Protein AF-0000000070713160 (afdb_homodimer)

Secondary structure (DSSP, 8-state):
----------------SS-HHHHHHHHHHHHHHHHHHHTT--EETTEEPPPBSSPBPPEE-HHHHHHHHHHHTT--SS--TT-SSEEEEEEEEES--TT-HHHHHHHHHHHHHHHHHHHHHHHTTS----SSGGGT-TT--EEEEEEEEEEES-SS--PEEEEEEEEESS-S---TT-SS-BSSTTTTPPTT--EETTTTEE-/----------------SS-HHHHHHHHHHHHHHHHHHHTT--EETTEEPPPBSSPBPPEE-HHHHHHHHHHHTT--SS--TT-SSEEEEEEEEES--TT-HHHHHHHHHHHHHHHHHHHHHHHTTT----SSGGGT-TT--EEEEEEEEEEES-SS--PEEEEEEEEESS-S---TT-SS-BSSTTTTPPTT--EETTTTEE-

Organism: Caenorhabditis briggsae (NCBI:txid6238)

pLDDT: mean 84.76, std 17.61, range [30.34, 98.75]

Sequence (406 aa):
MKFIFCILFVLGCASAQFSATAQEAILQIHNDLRSSIAKGDYSVNGTGLEASSNMRKMKWDSCLERSARNLAKSCPDKTYKGAKYGENVFVSHTLYPENTFNRIGVMGAAIWGVELGQELTAASLNNTITKKTQMAWAEINLMGCSVKNCGKVSPEKNTTKIVLVCKYELPDNLSSSGMYKPGKACTSCDEGFKCETDSGLCVMKFIFCILFVLGCASAQFSATAQEAILQIHNDLRSSIAKGDYSVNGTGLEASSNMRKMKWDSCLERSARNLAKSCPDKTYKGAKYGENVFVSHTLYPENTFNRIGVMGAAIWGVELGQELTAASLNNTITKKTQMAWAEINLMGCSVKNCGKVSPEKNTTKIVLVCKYELPDNLSSSGMYKPGKACTSCDEGFKCETDSGLCV

Foldseek 3Di:
DDPPPPPPPPPVVVPDLEDPVLVVLLLVLLLLLQLCQQAFNDDAPRHTHFHFQAAARADEDVVQQVVQVVVVVVVDPADDADDQWAKDKDKDKALDPPPCSSVSSNVRSNVLSVVQSVLVVVVVPPDDSQGSLLSHQRPWHYKHKDKDFPQDPDPVGSITMMMMMMTTNHYSPPPPPHRHHGDHQNNDYDPPWDADPVSSHTD/DPPPPPPPPPPVVVPDPEDPVLVVLLLVLLLLLQLCQQAFNDDAPRHTHFHFQAAARADEDVVQQVVQVVVVVVVDPADDADDQWAKDKDKDKALDPPPCFSVVSNVRSNVLSVVQSVLVVVPVVPDDSQGSLLSHQRPWHYKHKDKDFPQDPDPVGSITMMMMMMTTNHYSCPPPPHRHHGDHQNNDYDPPWDADPVSSHTD

InterPro domains:
  IPR001283 Cysteine-rich secretory protein-related [PTHR10334] (24-186)
  IPR014044 CAP domain [PF00188] (28-168)
  IPR014044 CAP domain 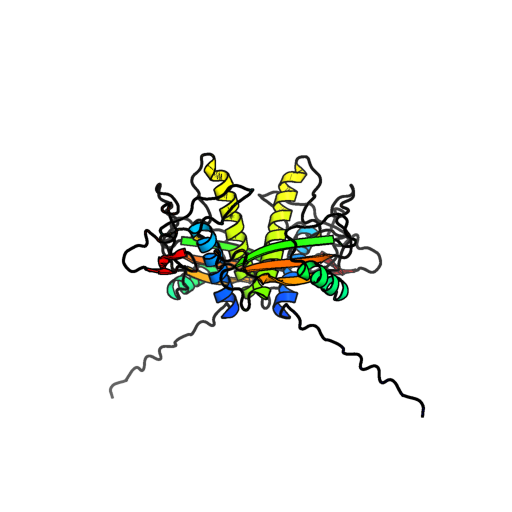[SM00198] (21-176)
  IPR035940 CAP superfamily [G3DSA:3.40.33.10] (11-203)
  IPR035940 CAP superfamily [SSF55797] (1-183)

Solvent-accessible surface area (backbone atoms only — not comparable to full-atom values): 21780 Å² total; per-residue (Å²): 135,83,80,76,79,77,76,74,77,75,73,71,71,74,73,70,74,47,51,72,67,38,51,49,47,36,50,46,56,40,39,33,53,36,24,30,33,8,63,40,69,33,62,47,98,84,44,67,47,76,21,17,8,33,25,36,48,63,39,84,32,71,67,34,18,50,54,11,38,59,52,25,73,68,52,59,92,61,69,72,86,86,41,81,39,13,68,49,59,39,77,46,64,29,76,56,73,72,89,33,52,41,57,49,48,39,31,41,50,45,48,43,51,54,50,27,42,54,37,50,62,55,21,81,68,81,47,82,72,84,53,54,50,81,56,56,33,15,88,41,38,40,27,16,55,25,65,30,82,65,45,58,76,37,95,87,43,64,33,28,34,35,28,38,21,34,20,29,70,51,37,85,60,76,50,92,76,58,55,54,49,75,41,62,43,19,73,55,39,54,92,91,37,43,62,37,78,71,50,18,22,16,75,136,83,80,76,78,75,76,73,76,73,73,72,71,74,74,70,77,47,51,72,67,38,50,50,47,37,46,46,55,38,39,32,52,37,23,29,33,9,64,40,70,33,61,48,98,84,44,66,46,75,21,17,7,34,26,36,49,65,40,85,31,71,68,34,19,51,52,12,38,61,52,25,73,68,54,60,92,59,69,72,85,85,42,81,40,14,70,49,58,38,80,46,67,28,76,56,73,71,90,34,55,41,57,49,47,40,32,40,51,46,48,43,51,53,50,26,42,54,37,52,64,58,21,79,72,80,45,82,70,84,54,54,53,82,58,55,32,14,89,42,38,42,27,16,55,25,65,30,82,65,44,62,75,38,96,86,43,63,33,27,33,35,28,38,21,34,20,30,68,51,36,85,60,76,48,92,76,57,54,54,49,74,42,62,43,20,73,54,40,54,92,90,38,43,62,37,76,71,51,18,23,15,77

Radius of gyration: 23.19 Å; Cα contacts (8 Å, |Δi|>4): 823; chains: 2; bounding box: 93×59×71 Å

Structure (mmCIF, N/CA/C/O backbone):
data_AF-0000000070713160-model_v1
#
loop_
_entity.id
_entity.type
_entity.pdbx_description
1 polymer 'Protein CBG03515'
#
loop_
_atom_site.group_PDB
_atom_site.id
_atom_site.type_symbol
_atom_site.label_atom_id
_atom_site.label_alt_id
_atom_site.label_comp_id
_atom_site.label_asym_id
_atom_site.label_entity_id
_atom_site.label_seq_id
_atom_site.pdbx_PDB_ins_code
_atom_site.Cartn_x
_atom_site.Cartn_y
_atom_site.Cartn_z
_atom_site.occupancy
_atom_site.B_iso_or_equiv
_atom_site.auth_seq_id
_atom_site.auth_comp_id
_atom_site.auth_asym_id
_atom_site.auth_atom_id
_atom_site.pdbx_PDB_model_num
ATOM 1 N N . MET A 1 1 ? 51.062 -26.859 24.938 1 31.89 1 MET A N 1
ATOM 2 C CA . MET A 1 1 ? 49.938 -26.062 25.359 1 31.89 1 MET A CA 1
ATOM 3 C C . MET A 1 1 ? 49.094 -25.594 24.172 1 31.89 1 MET A C 1
ATOM 5 O O . MET A 1 1 ? 49.5 -24.672 23.469 1 31.89 1 MET A O 1
ATOM 9 N N . LYS A 1 2 ? 48.5 -26.562 23.328 1 40.53 2 LYS A N 1
ATOM 10 C CA . LYS A 1 2 ? 47.688 -26.312 22.156 1 40.53 2 LYS A CA 1
ATOM 11 C C . LYS A 1 2 ? 46.469 -25.453 22.516 1 40.53 2 LYS A C 1
ATOM 13 O O . LYS A 1 2 ? 45.719 -25.781 23.438 1 40.53 2 LYS A O 1
ATOM 18 N N . PHE A 1 3 ? 46.438 -24.125 22.125 1 40.75 3 PHE A N 1
ATOM 19 C CA . PHE A 1 3 ? 45.375 -23.141 22.156 1 40.75 3 PHE A CA 1
ATOM 20 C C . PHE A 1 3 ? 44.188 -23.609 21.344 1 40.75 3 PHE A C 1
ATOM 22 O O . PHE A 1 3 ? 44.312 -23.906 20.156 1 40.75 3 PHE A O 1
ATOM 29 N N . ILE A 1 4 ? 43.25 -24.281 21.984 1 45.5 4 ILE A N 1
ATOM 30 C CA . ILE A 1 4 ? 41.969 -24.578 21.344 1 45.5 4 ILE A CA 1
ATOM 31 C C . ILE A 1 4 ? 41.219 -23.281 21.062 1 45.5 4 ILE A C 1
ATOM 33 O O . ILE A 1 4 ? 40.875 -22.531 21.969 1 45.5 4 ILE A O 1
ATOM 37 N N . PHE A 1 5 ? 41.438 -22.703 19.891 1 39.81 5 PHE A N 1
ATOM 38 C CA . PHE A 1 5 ? 40.656 -21.562 19.422 1 39.81 5 PHE A CA 1
ATOM 39 C C . PHE A 1 5 ? 39.188 -21.953 19.328 1 39.81 5 PHE A C 1
ATOM 41 O O . PHE A 1 5 ? 38.812 -22.828 18.547 1 39.81 5 PHE A O 1
ATOM 48 N N . CYS A 1 6 ? 38.344 -21.781 20.375 1 36.62 6 CYS A N 1
ATOM 49 C CA . CYS A 1 6 ? 36.906 -21.859 20.312 1 36.62 6 CYS A CA 1
ATOM 50 C C . CYS A 1 6 ? 36.344 -20.781 19.391 1 36.62 6 CYS A C 1
ATOM 52 O O . CYS A 1 6 ? 36.469 -19.594 19.688 1 36.62 6 CYS A O 1
ATOM 54 N N . ILE A 1 7 ? 36.25 -21.031 18.172 1 37.28 7 ILE A N 1
ATOM 55 C CA . ILE A 1 7 ? 35.531 -20.125 17.266 1 37.28 7 ILE A CA 1
ATOM 56 C C . ILE A 1 7 ? 34.094 -19.969 17.734 1 37.28 7 ILE A C 1
ATOM 58 O O . ILE A 1 7 ? 33.344 -20.938 17.734 1 37.28 7 ILE A O 1
ATOM 62 N N . LEU A 1 8 ? 33.844 -19.078 18.641 1 37.66 8 LEU A N 1
ATOM 63 C CA . LEU A 1 8 ? 32.469 -18.672 18.938 1 37.66 8 LEU A CA 1
ATOM 64 C C . LEU A 1 8 ? 31.797 -18.141 17.672 1 37.66 8 LEU A C 1
ATOM 66 O O . LEU A 1 8 ? 32.219 -17.125 17.109 1 37.66 8 LEU A O 1
ATOM 70 N N . PHE A 1 9 ? 31.188 -19.016 16.875 1 37.53 9 PHE A N 1
ATOM 71 C CA . PHE A 1 9 ? 30.25 -18.562 15.852 1 37.53 9 PHE A CA 1
ATOM 72 C C . PHE A 1 9 ? 29.219 -17.609 16.438 1 37.53 9 PHE A C 1
ATOM 74 O O . PHE A 1 9 ? 28.375 -18.016 17.25 1 37.53 9 PHE A O 1
ATOM 81 N N . VAL A 1 10 ? 29.625 -16.375 16.609 1 35.81 10 VAL A N 1
ATOM 82 C CA . VAL A 1 10 ? 28.609 -15.352 16.875 1 35.81 10 VAL A CA 1
ATOM 83 C C . VAL A 1 10 ? 27.531 -15.414 15.812 1 35.81 10 VAL A C 1
ATOM 85 O O . VAL A 1 10 ? 27.781 -15.094 14.648 1 35.81 10 VAL A O 1
ATOM 88 N N . LEU A 1 11 ? 26.672 -16.406 15.82 1 38.47 11 LEU A N 1
ATOM 89 C CA . LEU A 1 11 ? 25.422 -16.297 15.094 1 38.47 11 LEU A CA 1
ATOM 90 C C . LEU A 1 11 ? 24.75 -14.938 15.344 1 38.47 11 LEU A C 1
ATOM 92 O O . LEU A 1 11 ? 24.125 -14.734 16.391 1 38.47 11 LEU A O 1
ATOM 96 N N . GLY A 1 12 ? 25.438 -13.914 15.062 1 38.12 12 GLY A N 1
ATOM 97 C CA . GLY A 1 12 ? 24.688 -12.68 15.102 1 38.12 12 GLY A CA 1
ATOM 98 C C . GLY A 1 12 ? 23.328 -12.789 14.414 1 38.12 12 GLY A C 1
ATOM 99 O O . GLY A 1 12 ? 23.25 -12.891 13.188 1 38.12 12 GLY A O 1
ATOM 100 N N . CYS A 1 13 ? 22.375 -13.484 14.875 1 40.97 13 CYS A N 1
ATOM 101 C CA . CYS A 1 13 ? 20.969 -13.438 14.477 1 40.97 13 CYS A CA 1
ATOM 102 C C . CYS A 1 13 ? 20.531 -12 14.211 1 40.97 13 CYS A C 1
ATOM 104 O O . CYS A 1 13 ? 20.328 -11.227 15.141 1 40.97 13 CYS A O 1
ATOM 106 N N . ALA A 1 14 ? 21.047 -11.273 13.219 1 47.38 14 ALA A N 1
ATOM 107 C CA . ALA A 1 14 ? 20.516 -9.953 12.898 1 47.38 14 ALA A CA 1
ATOM 108 C C . ALA A 1 14 ? 18.984 -9.93 13.023 1 47.38 14 ALA A C 1
ATOM 110 O O . ALA A 1 14 ? 18.297 -10.828 12.531 1 47.38 14 ALA A O 1
ATOM 111 N N . SER A 1 15 ? 18.438 -9.422 14.109 1 53.81 15 SER A N 1
ATOM 112 C CA . SER A 1 15 ? 17.016 -9.242 14.445 1 53.81 15 SER A CA 1
ATOM 113 C C . SER A 1 15 ? 16.203 -8.891 13.211 1 53.81 15 SER A C 1
ATOM 115 O O . SER A 1 15 ? 16.641 -8.109 12.367 1 53.81 15 SER A O 1
ATOM 117 N N . ALA A 1 16 ? 15.25 -9.688 12.883 1 65.19 16 ALA A N 1
ATOM 118 C CA . ALA A 1 16 ? 14.312 -9.492 11.781 1 65.19 16 ALA A CA 1
ATOM 119 C C . ALA A 1 16 ? 13.727 -8.086 11.805 1 65.19 16 ALA A C 1
ATOM 121 O O . ALA A 1 16 ? 13.289 -7.609 12.859 1 65.19 16 ALA A O 1
ATOM 122 N N . GLN A 1 17 ? 13.992 -7.355 10.727 1 83.88 17 GLN A N 1
ATOM 123 C CA . GLN A 1 17 ? 13.469 -5.992 10.656 1 83.88 17 GLN A CA 1
ATOM 124 C C . GLN A 1 17 ? 11.945 -5.992 10.539 1 83.88 17 GLN A C 1
ATOM 126 O O . GLN A 1 17 ? 11.273 -5.145 11.133 1 83.88 17 GLN A O 1
ATOM 131 N N . PHE A 1 18 ? 11.414 -7.078 9.906 1 91.81 18 PHE A N 1
ATOM 132 C CA . PHE A 1 18 ? 9.969 -7.246 9.82 1 91.81 18 PHE A CA 1
ATOM 133 C C . PHE A 1 18 ? 9.477 -8.258 10.844 1 91.81 18 PHE A C 1
ATOM 135 O O . PHE A 1 18 ? 10.172 -9.234 11.148 1 91.81 18 PHE A O 1
ATOM 142 N N . SER A 1 19 ? 8.312 -7.973 11.406 1 91.25 19 SER A N 1
ATOM 143 C CA . SER A 1 19 ? 7.629 -9.07 12.078 1 91.25 19 SER A CA 1
ATOM 144 C C . SER A 1 19 ? 7.32 -10.203 11.109 1 91.25 19 SER A C 1
ATOM 146 O O . SER A 1 19 ? 7.309 -10.008 9.891 1 91.25 19 SER A O 1
ATOM 148 N N . ALA A 1 20 ? 7.09 -11.359 11.68 1 92.75 20 ALA A N 1
ATOM 149 C CA . ALA A 1 20 ? 6.703 -12.5 10.852 1 92.75 20 ALA A CA 1
ATOM 150 C C . ALA A 1 20 ? 5.441 -12.195 10.055 1 92.75 20 ALA A C 1
ATOM 152 O O . ALA A 1 20 ? 5.344 -12.547 8.875 1 92.75 20 ALA A O 1
ATOM 153 N N . THR A 1 21 ? 4.52 -11.477 10.688 1 91.69 21 THR A N 1
ATOM 154 C CA . THR A 1 21 ? 3.258 -11.125 10.047 1 91.69 21 THR A CA 1
ATOM 155 C C . THR A 1 21 ? 3.492 -10.18 8.875 1 91.69 21 THR A C 1
ATOM 157 O O . THR A 1 21 ? 2.883 -10.328 7.812 1 91.69 21 THR A O 1
ATOM 160 N N . ALA A 1 22 ? 4.391 -9.273 9.07 1 92.75 22 ALA A N 1
ATOM 161 C CA . ALA A 1 22 ? 4.672 -8.32 8 1 92.75 22 ALA A CA 1
ATOM 162 C C . ALA A 1 22 ? 5.402 -8.992 6.844 1 92.75 22 ALA A C 1
ATOM 164 O O . ALA A 1 22 ? 5.125 -8.703 5.676 1 92.75 22 ALA A O 1
ATOM 165 N N . GLN A 1 23 ? 6.324 -9.836 7.184 1 95.69 23 GLN A N 1
ATOM 166 C CA . GLN A 1 23 ? 7.02 -10.602 6.152 1 95.69 23 GLN A CA 1
ATOM 167 C C . GLN A 1 23 ? 6.039 -11.406 5.305 1 95.69 23 GLN A C 1
ATOM 169 O O . GLN A 1 23 ? 6.117 -11.398 4.074 1 95.69 23 GLN A O 1
ATOM 174 N N . GLU A 1 24 ? 5.156 -12.039 5.918 1 96.12 24 GLU A N 1
ATOM 175 C CA . GLU A 1 24 ? 4.141 -12.828 5.23 1 96.12 24 GLU A CA 1
ATOM 176 C C . GLU A 1 24 ? 3.232 -11.945 4.383 1 96.12 24 GLU A C 1
ATOM 178 O O . GLU A 1 24 ? 2.857 -12.312 3.268 1 96.12 24 GLU A O 1
ATOM 183 N N . ALA A 1 25 ? 2.896 -10.828 4.93 1 96.19 25 ALA A N 1
ATOM 184 C CA . ALA A 1 25 ? 2.043 -9.898 4.203 1 96.19 25 ALA A CA 1
ATOM 185 C C . ALA A 1 25 ? 2.703 -9.453 2.9 1 96.19 25 ALA A C 1
ATOM 187 O O . ALA A 1 25 ? 2.055 -9.406 1.853 1 96.19 25 ALA A O 1
ATOM 188 N N . ILE A 1 26 ? 3.975 -9.148 2.973 1 97.44 26 ILE A N 1
ATOM 189 C CA . ILE A 1 26 ? 4.719 -8.719 1.792 1 97.44 26 ILE A CA 1
ATOM 190 C C . ILE A 1 26 ? 4.711 -9.836 0.749 1 97.44 26 ILE A C 1
ATOM 192 O O . ILE A 1 26 ? 4.441 -9.594 -0.429 1 97.44 26 ILE A O 1
ATOM 196 N N . LEU A 1 27 ? 4.945 -11.016 1.2 1 97.38 27 LEU A N 1
ATOM 197 C CA . LEU A 1 27 ? 4.945 -12.18 0.324 1 97.38 27 LEU A CA 1
ATOM 198 C C . LEU A 1 27 ? 3.564 -12.414 -0.28 1 97.38 27 LEU A C 1
ATOM 200 O O . LEU A 1 27 ? 3.443 -12.68 -1.477 1 97.38 27 LEU A O 1
ATOM 204 N N . GLN A 1 28 ? 2.535 -12.273 0.488 1 97 28 GLN A N 1
ATOM 205 C CA . GLN A 1 28 ? 1.173 -12.531 0.036 1 97 28 GLN A CA 1
ATOM 206 C C . GLN A 1 28 ? 0.729 -11.492 -0.992 1 97 28 GLN A C 1
ATOM 208 O O . GLN A 1 28 ? -0.022 -11.812 -1.917 1 97 28 GLN A O 1
ATOM 213 N N . ILE A 1 29 ? 1.166 -10.305 -0.845 1 97.25 29 ILE A N 1
ATOM 214 C CA . ILE A 1 29 ? 0.846 -9.281 -1.834 1 97.25 29 ILE A CA 1
ATOM 215 C C . ILE A 1 29 ? 1.42 -9.68 -3.191 1 97.25 29 ILE A C 1
ATOM 217 O O . ILE A 1 29 ? 0.74 -9.57 -4.215 1 97.25 29 ILE A O 1
ATOM 221 N N . HIS A 1 30 ? 2.629 -10.172 -3.236 1 97.12 30 HIS A N 1
ATOM 222 C CA . HIS A 1 30 ? 3.236 -10.656 -4.473 1 97.12 30 HIS A CA 1
ATOM 223 C C . HIS A 1 30 ? 2.461 -11.844 -5.039 1 97.12 30 HIS A C 1
ATOM 225 O O . HIS A 1 30 ? 2.123 -11.859 -6.227 1 97.12 30 HIS A O 1
ATOM 231 N N . ASN A 1 31 ? 2.15 -12.727 -4.203 1 97.69 31 ASN A N 1
ATOM 232 C CA . ASN A 1 31 ? 1.557 -13.969 -4.684 1 97.69 31 ASN A CA 1
ATOM 233 C C . ASN A 1 31 ? 0.089 -13.781 -5.059 1 97.69 31 ASN A C 1
ATOM 235 O O . ASN A 1 31 ? -0.415 -14.445 -5.965 1 97.69 31 ASN A O 1
ATOM 239 N N . ASP A 1 32 ? -0.592 -12.898 -4.383 1 96.88 32 ASP A N 1
ATOM 240 C CA . ASP A 1 32 ? -1.947 -12.562 -4.809 1 96.88 32 ASP A CA 1
ATOM 241 C C . ASP A 1 32 ? -1.95 -11.992 -6.227 1 96.88 32 ASP A C 1
ATOM 243 O O . ASP A 1 32 ? -2.795 -12.352 -7.047 1 96.88 32 ASP A O 1
ATOM 247 N N . LEU A 1 33 ? -1.039 -11.102 -6.48 1 95.88 33 LEU A N 1
ATOM 248 C CA . LEU A 1 33 ? -0.928 -10.516 -7.812 1 95.88 33 LEU A CA 1
ATOM 249 C C . LEU A 1 33 ? -0.583 -11.586 -8.844 1 95.88 33 LEU A C 1
ATOM 251 O O . LEU A 1 33 ? -1.218 -11.664 -9.898 1 95.88 33 LEU A O 1
ATOM 255 N N . ARG A 1 34 ? 0.377 -12.391 -8.562 1 95.94 34 ARG A N 1
ATOM 256 C CA . ARG A 1 34 ? 0.822 -13.453 -9.461 1 95.94 34 ARG A CA 1
ATOM 257 C C . ARG A 1 34 ? -0.305 -14.438 -9.734 1 95.94 34 ARG A C 1
ATOM 259 O O . ARG A 1 34 ? -0.503 -14.859 -10.883 1 95.94 34 ARG A O 1
ATOM 266 N N . SER A 1 35 ? -0.995 -14.773 -8.734 1 97.06 35 SER A N 1
ATOM 267 C CA . SER A 1 35 ? -2.123 -15.688 -8.906 1 97.06 35 SER A CA 1
ATOM 268 C C . SER A 1 35 ? -3.201 -15.07 -9.789 1 97.06 35 SER A C 1
ATOM 270 O O . SER A 1 35 ? -3.75 -15.742 -10.672 1 97.06 35 SER A O 1
ATOM 272 N N . SER A 1 36 ? -3.498 -13.844 -9.531 1 95 36 SER A N 1
ATOM 273 C CA . SER A 1 36 ? -4.512 -13.164 -10.328 1 95 36 SER A CA 1
ATOM 274 C C . SER A 1 36 ? -4.137 -13.156 -11.812 1 95 36 SER A C 1
ATOM 276 O O . SER A 1 36 ? -4.992 -13.359 -12.672 1 95 36 SER A O 1
ATOM 278 N N . ILE A 1 37 ? -2.887 -12.945 -12.07 1 93.62 37 ILE A N 1
ATOM 279 C CA . ILE A 1 37 ? -2.41 -12.953 -13.445 1 93.62 37 ILE A CA 1
ATOM 280 C C . ILE A 1 37 ? -2.443 -14.375 -14 1 93.62 37 ILE A C 1
ATOM 282 O O . ILE A 1 37 ? -2.906 -14.602 -15.117 1 93.62 37 ILE A O 1
ATOM 286 N N . ALA A 1 38 ? -1.973 -15.305 -13.242 1 95.62 38 ALA A N 1
ATOM 287 C CA . ALA A 1 38 ? -1.927 -16.703 -13.672 1 95.62 38 ALA A CA 1
ATOM 288 C C . ALA A 1 38 ? -3.314 -17.203 -14.062 1 95.62 38 ALA A C 1
ATOM 290 O O . ALA A 1 38 ? -3.469 -17.906 -15.062 1 95.62 38 ALA A O 1
ATOM 291 N N . LYS A 1 39 ? -4.266 -16.734 -13.398 1 95.31 39 LYS A N 1
ATOM 292 C CA . LYS A 1 39 ? -5.613 -17.266 -13.586 1 95.31 39 LYS A CA 1
ATOM 293 C C . LYS A 1 39 ? -6.406 -16.406 -14.57 1 95.31 39 LYS A C 1
ATOM 295 O O . LYS A 1 39 ? -7.578 -16.688 -14.844 1 95.31 39 LYS A O 1
ATOM 300 N N . GLY A 1 40 ? -5.863 -15.289 -15.008 1 92.12 40 GLY A N 1
ATOM 301 C CA . GLY A 1 40 ? -6.523 -14.43 -15.977 1 92.12 40 GLY A CA 1
ATOM 302 C C . GLY A 1 40 ? -7.551 -13.5 -15.352 1 92.12 40 GLY A C 1
ATOM 303 O O . GLY A 1 40 ? -8.477 -13.047 -16.031 1 92.12 40 GLY A O 1
ATOM 304 N N . ASP A 1 41 ? -7.418 -13.266 -14.109 1 91 41 ASP A N 1
ATOM 305 C CA . ASP A 1 41 ? -8.383 -12.445 -13.375 1 91 41 ASP A CA 1
ATOM 306 C C . ASP A 1 41 ? -7.867 -11.016 -13.203 1 91 41 ASP A C 1
ATOM 308 O O . ASP A 1 41 ? -8.539 -10.18 -12.594 1 91 41 ASP A O 1
ATOM 312 N N . TYR A 1 42 ? -6.723 -10.773 -13.664 1 90.5 42 TYR A N 1
ATOM 313 C CA . TYR A 1 42 ? -6.117 -9.461 -13.484 1 90.5 42 TYR A CA 1
ATOM 314 C C . TYR A 1 42 ? -6.496 -8.523 -14.625 1 90.5 42 TYR A C 1
ATOM 316 O O . TYR A 1 42 ? -6.41 -8.898 -15.797 1 90.5 42 TYR A O 1
ATOM 324 N N . SER A 1 43 ? -6.996 -7.363 -14.211 1 85.5 43 SER A N 1
ATOM 325 C CA . SER A 1 43 ? -7.312 -6.324 -15.18 1 85.5 43 SER A CA 1
ATOM 326 C C . SER A 1 43 ? -6.879 -4.949 -14.688 1 85.5 43 SER A C 1
ATOM 328 O O . SER A 1 43 ? -6.855 -4.699 -13.477 1 85.5 43 SER A O 1
ATOM 330 N N . VAL A 1 44 ? -6.422 -4.125 -15.562 1 75.44 44 VAL A N 1
ATOM 331 C CA . VAL A 1 44 ? -6.109 -2.729 -15.273 1 75.44 44 VAL A CA 1
ATOM 332 C C . VAL A 1 44 ? -6.891 -1.82 -16.219 1 75.44 44 VAL A C 1
ATOM 334 O O . VAL A 1 44 ? -6.828 -1.979 -17.438 1 75.44 44 VAL A O 1
ATOM 337 N N . ASN A 1 45 ? -7.629 -0.894 -15.641 1 70.75 45 ASN A N 1
ATOM 338 C CA . ASN A 1 45 ? -8.469 0.031 -16.391 1 70.75 45 ASN A CA 1
ATOM 339 C C . ASN A 1 45 ? -9.375 -0.708 -17.375 1 70.75 45 ASN A C 1
ATOM 341 O O . ASN A 1 45 ? -9.5 -0.302 -18.531 1 70.75 45 ASN A O 1
ATOM 345 N N . GLY A 1 46 ? -9.805 -1.915 -16.984 1 73.88 46 GLY A N 1
ATOM 346 C CA . GLY A 1 46 ? -10.758 -2.66 -17.781 1 73.88 46 GLY A CA 1
ATOM 347 C C . GLY A 1 46 ? -10.109 -3.596 -18.781 1 73.88 46 GLY A C 1
ATOM 348 O O . GLY A 1 46 ? -10.797 -4.316 -19.5 1 73.88 46 GLY A O 1
ATOM 349 N N . THR A 1 47 ? -8.836 -3.535 -18.891 1 78.06 47 THR A N 1
ATOM 350 C CA . THR A 1 47 ? -8.141 -4.414 -19.828 1 78.06 47 THR A CA 1
ATOM 351 C C . THR A 1 47 ? -7.52 -5.602 -19.094 1 78.06 47 THR A C 1
ATOM 353 O O . THR A 1 47 ? -6.66 -5.422 -18.234 1 78.06 47 THR A O 1
ATOM 356 N N . GLY A 1 48 ? -7.965 -6.672 -19.516 1 83.25 48 GLY A N 1
ATOM 357 C CA . GLY A 1 48 ? -7.457 -7.891 -18.906 1 83.25 48 GLY A CA 1
ATOM 358 C C . GLY A 1 48 ? -6.145 -8.359 -19.516 1 83.25 48 GLY A C 1
ATOM 359 O O . GLY A 1 48 ? -5.863 -8.086 -20.672 1 83.25 48 GLY A O 1
ATOM 360 N N . LEU A 1 49 ? -5.379 -9.086 -18.75 1 84.88 49 LEU A N 1
ATOM 361 C CA . LEU A 1 49 ? -4.164 -9.742 -19.219 1 84.88 49 LEU A CA 1
ATOM 362 C C . LEU A 1 49 ? -4.406 -11.227 -19.469 1 84.88 49 LEU A C 1
ATOM 364 O O . LEU A 1 49 ? -5.242 -11.844 -18.797 1 84.88 49 LEU A O 1
ATOM 368 N N . GLU A 1 50 ? -3.688 -11.68 -20.469 1 88.31 50 GLU A N 1
ATOM 369 C CA . GLU A 1 50 ? -3.764 -13.125 -20.703 1 88.31 50 GLU A CA 1
ATOM 370 C C . GLU A 1 50 ? -3.248 -13.906 -19.5 1 88.31 50 GLU A C 1
ATOM 372 O O . GLU A 1 50 ? -2.285 -13.492 -18.844 1 88.31 50 GLU A O 1
ATOM 377 N N . ALA A 1 51 ? -3.848 -15 -19.312 1 94.81 51 ALA A N 1
ATOM 378 C CA . ALA A 1 51 ? -3.426 -15.891 -18.219 1 94.81 51 ALA A CA 1
ATOM 379 C C . ALA A 1 51 ? -2.006 -16.406 -18.453 1 94.81 51 ALA A C 1
ATOM 381 O O . ALA A 1 51 ? -1.546 -16.469 -19.594 1 94.81 51 ALA A O 1
ATOM 382 N N . SER A 1 52 ? -1.334 -16.672 -17.422 1 94.69 52 SER A N 1
ATOM 383 C CA . SER A 1 52 ? 0.027 -17.188 -17.484 1 94.69 52 SER A CA 1
ATOM 384 C C . SER A 1 52 ? 0.059 -18.688 -17.172 1 94.69 52 SER A C 1
ATOM 386 O O . SER A 1 52 ? -0.535 -19.141 -16.203 1 94.69 52 SER A O 1
ATOM 388 N N . SER A 1 53 ? 0.83 -19.422 -17.953 1 97.56 53 SER A N 1
ATOM 389 C CA . SER A 1 53 ? 0.872 -20.875 -17.797 1 97.56 53 SER A CA 1
ATOM 390 C C . SER A 1 53 ? 2.061 -21.297 -16.938 1 97.56 53 SER A C 1
ATOM 392 O O . SER A 1 53 ? 2.146 -22.453 -16.516 1 97.56 53 SER A O 1
ATOM 394 N N . ASN A 1 54 ? 2.941 -20.391 -16.594 1 97 54 ASN A N 1
ATOM 395 C CA . ASN A 1 54 ? 4.191 -20.828 -15.984 1 97 54 ASN A CA 1
ATOM 396 C C . ASN A 1 54 ? 4.562 -19.938 -14.797 1 97 54 ASN A C 1
ATOM 398 O O . ASN A 1 54 ? 5.738 -19.859 -14.43 1 97 54 ASN A O 1
ATOM 402 N N . MET A 1 55 ? 3.598 -19.234 -14.188 1 96.75 55 MET A N 1
ATOM 403 C CA . MET A 1 55 ? 3.865 -18.297 -13.094 1 96.75 55 MET A CA 1
ATOM 404 C C . MET A 1 55 ? 4.262 -19.047 -11.828 1 96.75 55 MET A C 1
ATOM 406 O O . MET A 1 55 ? 3.461 -19.812 -11.273 1 96.75 55 MET A O 1
ATOM 410 N N . ARG A 1 56 ? 5.5 -18.797 -11.336 1 97.88 56 ARG A N 1
ATOM 411 C CA . ARG A 1 56 ? 5.949 -19.453 -10.109 1 97.88 56 ARG A CA 1
ATOM 412 C C . ARG A 1 56 ? 5.461 -18.719 -8.875 1 97.88 56 ARG A C 1
ATOM 414 O O . ARG A 1 56 ? 5.332 -17.484 -8.891 1 97.88 56 ARG A O 1
ATOM 421 N N . LYS A 1 57 ? 5.219 -19.5 -7.781 1 98.5 57 LYS A N 1
ATOM 422 C CA . LYS A 1 57 ? 4.914 -18.906 -6.48 1 98.5 57 LYS A CA 1
ATOM 423 C C . LYS A 1 57 ? 6.172 -18.359 -5.816 1 98.5 57 LYS A C 1
ATOM 425 O O . LYS A 1 57 ? 7.203 -19.031 -5.777 1 98.5 57 LYS A O 1
ATOM 430 N N . MET A 1 58 ? 6.07 -17.125 -5.301 1 97.94 58 MET A N 1
ATOM 431 C CA . MET A 1 58 ? 7.195 -16.453 -4.648 1 97.94 58 MET A CA 1
ATOM 432 C C . MET A 1 58 ? 7.398 -16.984 -3.236 1 97.94 58 MET A C 1
ATOM 434 O O . MET A 1 58 ? 6.43 -17.188 -2.5 1 97.94 58 MET A O 1
ATOM 438 N N . LYS A 1 59 ? 8.656 -17.141 -2.842 1 98.31 59 LYS A N 1
ATOM 439 C CA . LYS A 1 59 ? 9.062 -17.547 -1.499 1 98.31 59 LYS A CA 1
ATOM 440 C C . LYS A 1 59 ? 10.102 -16.594 -0.93 1 98.31 59 LYS A C 1
ATOM 442 O O . LYS A 1 59 ? 10.844 -15.953 -1.682 1 98.31 59 LYS A O 1
ATOM 447 N N . TRP A 1 60 ? 10.141 -16.594 0.396 1 97.81 60 TRP A N 1
ATOM 448 C CA . TRP A 1 60 ? 11.125 -15.766 1.063 1 97.81 60 TRP A CA 1
ATOM 449 C C . TRP A 1 60 ? 12.477 -16.469 1.134 1 97.81 60 TRP A C 1
ATOM 451 O O . TRP A 1 60 ? 12.547 -17.656 1.434 1 97.81 60 TRP A O 1
ATOM 461 N N . ASP A 1 61 ? 13.531 -15.734 0.797 1 97.5 61 ASP A N 1
ATOM 462 C CA . ASP A 1 61 ? 14.891 -16.266 0.818 1 97.5 61 ASP A CA 1
ATOM 463 C C . ASP A 1 61 ? 15.797 -15.422 1.703 1 97.5 61 ASP A C 1
ATOM 465 O O . ASP A 1 61 ? 15.969 -14.219 1.461 1 97.5 61 ASP A O 1
ATOM 469 N N . SER A 1 62 ? 16.5 -16.062 2.645 1 95.81 62 SER A N 1
ATOM 470 C CA . SER A 1 62 ? 17.297 -15.352 3.635 1 95.81 62 SER A CA 1
ATOM 471 C C . SER A 1 62 ? 18.547 -14.75 3.004 1 95.81 62 SER A C 1
ATOM 473 O O . SER A 1 62 ? 19.031 -13.711 3.451 1 95.81 62 SER A O 1
ATOM 475 N N . CYS A 1 63 ? 19.062 -15.383 1.965 1 96.12 63 CYS A N 1
ATOM 476 C CA . CYS A 1 63 ? 20.219 -14.82 1.286 1 96.12 63 CYS A CA 1
ATOM 477 C C . CYS A 1 63 ? 19.859 -13.531 0.563 1 96.12 63 CYS A C 1
ATOM 479 O O . CYS A 1 63 ? 20.609 -12.555 0.622 1 96.12 63 CYS A O 1
ATOM 481 N N . LEU A 1 64 ? 18.703 -13.57 -0.111 1 96.25 64 LEU A N 1
ATOM 482 C CA . LEU A 1 64 ? 18.25 -12.367 -0.795 1 96.25 64 LEU A CA 1
ATOM 483 C C . LEU A 1 64 ? 17.891 -11.273 0.208 1 96.25 64 LEU A C 1
ATOM 485 O O . LEU A 1 64 ? 18.094 -10.094 -0.053 1 96.25 64 LEU A O 1
ATOM 489 N N . GLU A 1 65 ? 17.391 -11.656 1.376 1 96.88 65 GLU A N 1
ATOM 490 C CA . GLU A 1 65 ? 17.141 -10.703 2.457 1 96.88 65 GLU A CA 1
ATOM 491 C C . GLU A 1 65 ? 18.438 -10.023 2.902 1 96.88 65 GLU A C 1
ATOM 493 O O . GLU A 1 65 ? 18.469 -8.812 3.107 1 96.88 65 GLU A O 1
ATOM 498 N N . ARG A 1 66 ? 19.453 -10.828 3.068 1 95.56 66 ARG A N 1
ATOM 499 C CA . ARG A 1 66 ? 20.75 -10.281 3.459 1 95.56 66 ARG A CA 1
ATOM 500 C C . ARG A 1 66 ? 21.266 -9.32 2.396 1 95.56 66 ARG A C 1
ATOM 502 O O . ARG A 1 66 ? 21.828 -8.266 2.723 1 95.56 66 ARG A O 1
ATOM 509 N N . SER A 1 67 ? 21.141 -9.719 1.159 1 93.88 67 SER A N 1
ATOM 510 C CA . SER A 1 67 ? 21.547 -8.836 0.067 1 93.88 67 SER A CA 1
ATOM 511 C C . SER A 1 67 ? 20.766 -7.527 0.105 1 93.88 67 SER A C 1
ATOM 513 O O . SER A 1 67 ? 21.344 -6.453 -0.08 1 93.88 67 SER A O 1
ATOM 515 N N . ALA A 1 68 ? 19.453 -7.625 0.347 1 95.81 68 ALA A N 1
ATOM 516 C CA . ALA A 1 68 ? 18.609 -6.434 0.471 1 95.81 68 ALA A CA 1
ATOM 517 C C . ALA A 1 68 ? 19.078 -5.559 1.635 1 95.81 68 ALA A C 1
ATOM 519 O O . ALA A 1 68 ? 19.109 -4.332 1.522 1 95.81 68 ALA A O 1
ATOM 520 N N . ARG A 1 69 ? 19.422 -6.16 2.684 1 96.19 69 ARG A N 1
ATOM 521 C CA . ARG A 1 69 ? 19.891 -5.441 3.869 1 96.19 69 ARG A CA 1
ATOM 522 C C . ARG A 1 69 ? 21.156 -4.652 3.572 1 96.19 69 ARG A C 1
ATOM 524 O O . ARG A 1 69 ? 21.281 -3.496 3.975 1 96.19 69 ARG A O 1
ATOM 531 N N . ASN A 1 70 ? 22.016 -5.293 2.904 1 94.62 70 ASN A N 1
ATOM 532 C CA . ASN A 1 70 ? 23.281 -4.633 2.562 1 94.62 70 ASN A CA 1
ATOM 533 C C . ASN A 1 70 ? 23.047 -3.404 1.687 1 94.62 70 ASN A C 1
ATOM 535 O O . ASN A 1 70 ? 23.672 -2.365 1.887 1 94.62 70 ASN A O 1
ATOM 539 N N . LEU A 1 71 ? 22.172 -3.525 0.737 1 94.06 71 LEU A N 1
ATOM 540 C CA . LEU A 1 71 ? 21.859 -2.367 -0.093 1 94.06 71 LEU A CA 1
ATOM 541 C C . LEU A 1 71 ? 21.125 -1.303 0.71 1 94.06 71 LEU A C 1
ATOM 543 O O . LEU A 1 71 ? 21.391 -0.109 0.569 1 94.06 71 LEU A O 1
ATOM 547 N N . ALA A 1 72 ? 20.188 -1.705 1.536 1 95.5 72 ALA A N 1
ATOM 548 C CA . ALA A 1 72 ? 19.391 -0.764 2.324 1 95.5 72 ALA A CA 1
ATOM 549 C C . ALA A 1 72 ? 20.281 0.086 3.223 1 95.5 72 ALA A C 1
ATOM 551 O O . ALA A 1 72 ? 20 1.26 3.467 1 95.5 72 ALA A O 1
ATOM 552 N N . LYS A 1 73 ? 21.359 -0.464 3.688 1 95.12 73 LYS A N 1
ATOM 553 C CA . LYS A 1 73 ? 22.297 0.245 4.551 1 95.12 73 LYS A CA 1
ATOM 554 C C . LYS A 1 73 ? 22.828 1.503 3.869 1 95.12 73 LYS A C 1
ATOM 556 O O . LYS A 1 73 ? 23.172 2.48 4.539 1 95.12 73 LYS A O 1
ATOM 561 N N . SER A 1 74 ? 22.906 1.479 2.588 1 94.88 74 SER A N 1
ATOM 562 C CA . SER A 1 74 ? 23.438 2.627 1.854 1 94.88 74 SER A CA 1
ATOM 563 C C . SER A 1 74 ? 22.344 3.676 1.624 1 94.88 74 SER A C 1
ATOM 565 O O . SER A 1 74 ? 22.625 4.746 1.075 1 94.88 74 SER A O 1
ATOM 567 N N . CYS A 1 75 ? 21.156 3.443 1.956 1 95.62 75 CYS A N 1
ATOM 568 C CA . CYS A 1 75 ? 20.016 4.336 1.823 1 95.62 75 CYS A CA 1
ATOM 569 C C . CYS A 1 75 ? 19.875 4.836 0.39 1 95.62 75 CYS A C 1
ATOM 571 O O . CYS A 1 75 ? 19.875 6.043 0.145 1 95.62 75 CYS A O 1
ATOM 573 N N . PRO A 1 76 ? 19.641 3.826 -0.511 1 92.75 76 PRO A N 1
ATOM 574 C CA . PRO A 1 76 ? 19.531 4.23 -1.915 1 92.75 76 PRO A CA 1
ATOM 575 C C . PRO A 1 76 ? 18.281 5.07 -2.193 1 92.75 76 PRO A C 1
ATOM 577 O O . PRO A 1 76 ? 17.281 4.945 -1.488 1 92.75 76 PRO A O 1
ATOM 580 N N . ASP A 1 77 ? 18.375 5.891 -3.268 1 90.06 77 ASP A N 1
ATOM 581 C CA . ASP A 1 77 ? 17.25 6.73 -3.639 1 90.06 77 ASP A CA 1
ATOM 582 C C . ASP A 1 77 ? 16.469 6.129 -4.809 1 90.06 77 ASP A C 1
ATOM 584 O O . ASP A 1 77 ? 15.391 6.602 -5.152 1 90.06 77 ASP A O 1
ATOM 588 N N . LYS A 1 78 ? 17.094 5.141 -5.406 1 82.75 78 LYS A N 1
ATOM 589 C CA . LYS A 1 78 ? 16.453 4.512 -6.559 1 82.75 78 LYS A CA 1
ATOM 590 C C . LYS A 1 78 ? 17.016 3.113 -6.801 1 82.75 78 LYS A C 1
ATOM 592 O O . LYS A 1 78 ? 17.969 2.697 -6.141 1 82.75 78 LYS A O 1
ATOM 597 N N . THR A 1 79 ? 16.297 2.451 -7.699 1 76 79 THR A N 1
ATOM 598 C CA . THR A 1 79 ? 16.766 1.146 -8.148 1 76 79 THR A CA 1
ATOM 599 C C . THR A 1 79 ? 18 1.294 -9.047 1 76 79 THR A C 1
ATOM 601 O O . THR A 1 79 ? 18.078 2.234 -9.844 1 76 79 THR A O 1
ATOM 604 N N . TYR A 1 80 ? 18.922 0.338 -8.797 1 69.56 80 TYR A N 1
ATOM 605 C CA . TYR A 1 80 ? 20.109 0.341 -9.656 1 69.56 80 TYR A CA 1
ATOM 606 C C . TYR A 1 80 ? 20.062 -0.821 -10.641 1 69.56 80 TYR A C 1
ATOM 608 O O . TYR A 1 80 ? 19.781 -1.958 -10.258 1 69.56 80 TYR A O 1
ATOM 616 N N . LYS A 1 81 ? 20.141 -0.517 -11.93 1 66.19 81 LYS A N 1
ATOM 617 C CA . LYS A 1 81 ? 20.188 -1.53 -12.977 1 66.19 81 LYS A CA 1
ATOM 618 C C . LYS A 1 81 ? 21.547 -2.225 -13.016 1 66.19 81 LYS A C 1
ATOM 620 O O . LYS A 1 81 ? 22.562 -1.627 -12.664 1 66.19 81 LYS A O 1
ATOM 625 N N . GLY A 1 82 ? 21.453 -3.508 -13.391 1 65.88 82 GLY A N 1
ATOM 626 C CA . GLY A 1 82 ? 22.688 -4.25 -13.609 1 65.88 82 GLY A CA 1
ATOM 627 C C . GLY A 1 82 ? 23.141 -5.012 -12.383 1 65.88 82 GLY A C 1
ATOM 628 O O . GLY A 1 82 ? 24.25 -5.574 -12.367 1 65.88 82 GLY A O 1
ATOM 629 N N . ALA A 1 83 ? 22.312 -5.062 -11.508 1 69.94 83 ALA A N 1
ATOM 630 C CA . ALA A 1 83 ? 22.672 -5.812 -10.305 1 69.94 83 ALA A CA 1
ATOM 631 C C . ALA A 1 83 ? 22.516 -7.312 -10.531 1 69.94 83 ALA A C 1
ATOM 633 O O . ALA A 1 83 ? 21.844 -7.742 -11.469 1 69.94 83 ALA A O 1
ATOM 634 N N . LYS A 1 84 ? 23.344 -8.047 -9.852 1 80.25 84 LYS A N 1
ATOM 635 C CA . LYS A 1 84 ? 23.281 -9.5 -9.867 1 80.25 84 LYS A CA 1
ATOM 636 C C . LYS A 1 84 ? 21.859 -10 -9.641 1 80.25 84 LYS A C 1
ATOM 638 O O . LYS A 1 84 ? 21.438 -10.984 -10.25 1 80.25 84 LYS A O 1
ATOM 643 N N . TYR A 1 85 ? 21.188 -9.273 -8.852 1 88.5 85 TYR A N 1
ATOM 644 C CA . TYR A 1 85 ? 19.828 -9.633 -8.469 1 88.5 85 TYR A CA 1
ATOM 645 C C . TYR A 1 85 ? 18.828 -8.57 -8.93 1 88.5 85 TYR A C 1
ATOM 647 O O . TYR A 1 85 ? 19.203 -7.41 -9.133 1 88.5 85 TYR A O 1
ATOM 655 N N . GLY A 1 86 ? 17.531 -9.039 -9.219 1 90.06 86 GLY A N 1
ATOM 656 C CA . GLY A 1 86 ? 16.484 -8.047 -9.367 1 90.06 86 GLY A CA 1
ATOM 657 C C . GLY A 1 86 ? 16.266 -7.219 -8.117 1 90.06 86 GLY A C 1
ATOM 658 O O . GLY A 1 86 ? 16.594 -7.656 -7.012 1 90.06 86 GLY A O 1
ATOM 659 N N . GLU A 1 87 ? 15.719 -6.023 -8.344 1 92.44 87 GLU A N 1
ATOM 660 C CA . GLU A 1 87 ? 15.586 -5.129 -7.195 1 92.44 87 GLU A CA 1
ATOM 661 C C . GLU A 1 87 ? 14.359 -4.23 -7.336 1 92.44 87 GLU A C 1
ATOM 663 O O . GLU A 1 87 ? 14.047 -3.76 -8.43 1 92.44 87 GLU A O 1
ATOM 668 N N . ASN A 1 88 ? 13.641 -4.078 -6.305 1 93.12 88 ASN A N 1
ATOM 669 C CA . ASN A 1 88 ? 12.703 -2.971 -6.129 1 93.12 88 ASN A CA 1
ATOM 670 C C . ASN A 1 88 ? 13.078 -2.109 -4.922 1 93.12 88 ASN A C 1
ATOM 672 O O . ASN A 1 88 ? 13.438 -2.635 -3.869 1 93.12 88 ASN A O 1
ATOM 676 N N . VAL A 1 89 ? 13.008 -0.777 -5.078 1 94.62 89 VAL A N 1
ATOM 677 C CA . VAL A 1 89 ? 13.297 0.175 -4.012 1 94.62 89 VAL A CA 1
ATOM 678 C C . VAL A 1 89 ? 12.109 1.112 -3.814 1 94.62 89 VAL A C 1
ATOM 680 O O . VAL A 1 89 ? 11.523 1.595 -4.785 1 94.62 89 VAL A O 1
ATOM 683 N N . PHE A 1 90 ? 11.727 1.282 -2.605 1 95 90 PHE A N 1
ATOM 684 C CA . PHE A 1 90 ? 10.688 2.23 -2.221 1 95 90 PHE A CA 1
ATOM 685 C C . PHE A 1 90 ? 11.188 3.176 -1.138 1 95 90 PHE A C 1
ATOM 687 O O . PHE A 1 90 ? 11.68 2.732 -0.095 1 95 90 PHE A O 1
ATOM 694 N N . VAL A 1 91 ? 11.141 4.48 -1.436 1 94.5 91 VAL A N 1
ATOM 695 C CA . VAL A 1 91 ? 11.555 5.516 -0.493 1 94.5 91 VAL A CA 1
ATOM 696 C C . VAL A 1 91 ? 10.32 6.215 0.084 1 94.5 91 VAL A C 1
ATOM 698 O O . VAL A 1 91 ? 9.43 6.621 -0.659 1 94.5 91 VAL A O 1
ATOM 701 N N . SER A 1 92 ? 10.297 6.281 1.406 1 93.38 92 SER A N 1
ATOM 702 C CA . SER A 1 92 ? 9.203 6.957 2.10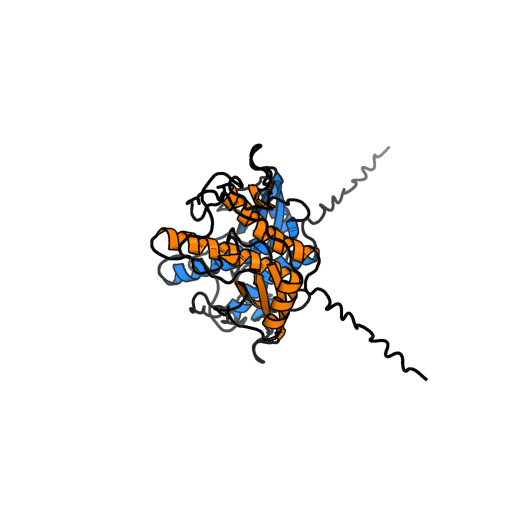4 1 93.38 92 SER A CA 1
ATOM 703 C C . SER A 1 92 ? 9.734 7.941 3.141 1 93.38 92 SER A C 1
ATOM 705 O O . SER A 1 92 ? 10.875 7.824 3.586 1 93.38 92 SER A O 1
ATOM 707 N N . HIS A 1 93 ? 8.938 8.945 3.387 1 92.81 93 HIS A N 1
ATOM 708 C CA . HIS A 1 93 ? 9.195 9.906 4.457 1 92.81 93 HIS A CA 1
ATOM 709 C C . HIS A 1 93 ? 8.062 9.906 5.48 1 92.81 93 HIS A C 1
ATOM 711 O O . HIS A 1 93 ? 6.887 9.859 5.113 1 92.81 93 HIS A O 1
ATOM 717 N N . THR A 1 94 ? 8.453 9.875 6.746 1 94.44 94 THR A N 1
ATOM 718 C CA . THR A 1 94 ? 7.414 9.75 7.766 1 94.44 94 THR A CA 1
ATOM 719 C C . THR A 1 94 ? 7.73 10.633 8.969 1 94.44 94 THR A C 1
ATOM 721 O O . THR A 1 94 ? 8.898 10.859 9.289 1 94.44 94 THR A O 1
ATOM 724 N N . LEU A 1 95 ? 6.652 11.133 9.625 1 92.25 95 LEU A N 1
ATOM 725 C CA . LEU A 1 95 ? 6.738 11.836 10.906 1 92.25 95 LEU A CA 1
ATOM 726 C C . LEU A 1 95 ? 6.898 10.844 12.055 1 92.25 95 LEU A C 1
ATOM 728 O O . LEU A 1 95 ? 7.262 11.234 13.164 1 92.25 95 LEU A O 1
ATOM 732 N N . TYR A 1 96 ? 6.617 9.492 11.695 1 90.06 96 TYR A N 1
ATOM 733 C CA . TYR A 1 96 ? 6.52 8.477 12.734 1 90.06 96 TYR A CA 1
ATOM 734 C C . TYR A 1 96 ? 7.473 7.316 12.445 1 90.06 96 TYR A C 1
ATOM 736 O O . TYR A 1 96 ? 7.039 6.211 12.125 1 90.06 96 TYR A O 1
ATOM 744 N N . PRO A 1 97 ? 8.719 7.504 12.695 1 89.38 97 PRO A N 1
ATOM 745 C CA . PRO A 1 97 ? 9.695 6.484 12.297 1 89.38 97 PRO A CA 1
ATOM 746 C C . PRO A 1 97 ? 9.656 5.258 13.203 1 89.38 97 PRO A C 1
ATOM 748 O O . PRO A 1 97 ? 10.133 4.184 12.812 1 89.38 97 PRO A O 1
ATOM 751 N N . GLU A 1 98 ? 8.992 5.438 14.367 1 85.38 98 GLU A N 1
ATOM 752 C CA . GLU A 1 98 ? 8.938 4.293 15.273 1 85.38 98 GLU A CA 1
ATOM 753 C C . GLU A 1 98 ? 7.914 3.262 14.797 1 85.38 98 GLU A C 1
ATOM 755 O O . GLU A 1 98 ? 6.82 3.619 14.359 1 85.38 98 GLU A O 1
ATOM 760 N N . ASN A 1 99 ? 8.266 2.021 14.82 1 79.5 99 ASN A N 1
ATOM 761 C CA . ASN A 1 99 ? 7.422 0.876 14.508 1 79.5 99 ASN A CA 1
ATOM 762 C C . ASN A 1 99 ? 6.785 1.006 13.133 1 79.5 99 ASN A C 1
ATOM 764 O O . ASN A 1 99 ? 5.613 0.666 12.945 1 79.5 99 ASN A O 1
ATOM 768 N N . THR A 1 100 ? 7.562 1.606 12.156 1 90.62 100 THR A N 1
ATOM 769 C CA . THR A 1 100 ? 6.992 1.894 10.844 1 90.62 100 THR A CA 1
ATOM 770 C C . THR A 1 100 ? 7.449 0.86 9.82 1 90.62 100 THR A C 1
ATOM 772 O O . THR A 1 100 ? 6.914 0.799 8.711 1 90.62 100 THR A O 1
ATOM 775 N N . PHE A 1 101 ? 8.359 0.019 10.195 1 93.88 101 PHE A N 1
ATOM 776 C CA . PHE A 1 101 ? 8.977 -0.873 9.219 1 93.88 101 PHE A CA 1
ATOM 777 C C . PHE A 1 101 ? 7.941 -1.795 8.594 1 93.88 101 PHE A C 1
ATOM 779 O O . PHE A 1 101 ? 7.914 -1.966 7.371 1 93.88 101 PHE A O 1
ATOM 786 N N . ASN A 1 102 ? 7.07 -2.283 9.445 1 95.12 102 ASN A N 1
ATOM 787 C CA . ASN A 1 102 ? 6.062 -3.213 8.938 1 95.12 102 ASN A CA 1
ATOM 788 C C . ASN A 1 102 ? 5.145 -2.549 7.918 1 95.12 102 ASN A C 1
ATOM 790 O O . ASN A 1 102 ? 4.941 -3.078 6.824 1 95.12 102 ASN A O 1
ATOM 794 N N . ARG A 1 103 ? 4.645 -1.351 8.188 1 95.75 103 ARG A N 1
ATOM 795 C CA . ARG A 1 103 ? 3.721 -0.698 7.27 1 95.75 103 ARG A CA 1
ATOM 796 C C . ARG A 1 103 ? 4.434 -0.277 5.988 1 95.75 103 ARG A C 1
ATOM 798 O O . ARG A 1 103 ? 3.844 -0.308 4.902 1 95.75 103 ARG A O 1
ATOM 805 N N . ILE A 1 104 ? 5.699 0.039 6.098 1 96.81 104 ILE A N 1
ATOM 806 C CA . ILE A 1 104 ? 6.438 0.465 4.914 1 96.81 104 ILE A CA 1
ATOM 807 C C . ILE A 1 104 ? 6.645 -0.725 3.979 1 96.81 104 ILE A C 1
ATOM 809 O O . ILE A 1 104 ? 6.602 -0.577 2.756 1 96.81 104 ILE A O 1
ATOM 813 N N . GLY A 1 105 ? 6.91 -1.859 4.574 1 97.19 105 GLY A N 1
ATOM 814 C CA . GLY A 1 105 ? 6.996 -3.062 3.764 1 97.19 105 GLY A CA 1
ATOM 815 C C . GLY A 1 105 ? 5.734 -3.34 2.967 1 97.19 105 GLY A C 1
ATOM 816 O O . GLY A 1 105 ? 5.797 -3.578 1.76 1 97.19 105 GLY A O 1
ATOM 817 N N . VAL A 1 106 ? 4.617 -3.258 3.648 1 97.25 106 VAL A N 1
ATOM 818 C CA . VAL A 1 106 ? 3.322 -3.523 3.033 1 97.25 106 VAL A CA 1
ATOM 819 C C . VAL A 1 106 ? 3.008 -2.441 2.002 1 97.25 106 VAL A C 1
ATOM 821 O O . VAL A 1 106 ? 2.59 -2.744 0.883 1 97.25 106 VAL A O 1
ATOM 824 N N . MET A 1 107 ? 3.287 -1.191 2.348 1 97.19 107 MET A N 1
ATOM 825 C CA . MET A 1 107 ? 3.057 -0.061 1.452 1 97.19 107 MET A CA 1
ATOM 826 C C . MET A 1 107 ? 3.846 -0.223 0.158 1 97.19 107 MET A C 1
ATOM 828 O O . MET A 1 107 ? 3.293 -0.082 -0.934 1 97.19 107 MET A O 1
ATOM 832 N N . GLY A 1 108 ? 5.117 -0.518 0.328 1 96.88 108 GLY A N 1
ATOM 833 C CA . GLY A 1 108 ? 5.965 -0.648 -0.847 1 96.88 108 GLY A CA 1
ATOM 834 C C . GLY A 1 108 ? 5.504 -1.736 -1.798 1 96.88 108 GLY A C 1
ATOM 835 O O . GLY A 1 108 ? 5.395 -1.508 -3.004 1 96.88 108 GLY A O 1
ATOM 836 N N . ALA A 1 109 ? 5.219 -2.867 -1.245 1 97.12 109 ALA A N 1
ATOM 837 C CA . ALA A 1 109 ? 4.758 -3.984 -2.066 1 97.12 109 ALA A CA 1
ATOM 838 C C . ALA A 1 109 ? 3.473 -3.627 -2.807 1 97.12 109 ALA A C 1
ATOM 840 O O . ALA A 1 109 ? 3.33 -3.928 -3.994 1 97.12 109 ALA A O 1
ATOM 841 N N . ALA A 1 110 ? 2.539 -3 -2.131 1 96.06 110 ALA A N 1
ATOM 842 C CA . ALA A 1 110 ? 1.266 -2.607 -2.729 1 96.06 110 ALA A CA 1
ATOM 843 C C . ALA A 1 110 ? 1.478 -1.597 -3.854 1 96.06 110 ALA A C 1
ATOM 845 O O . ALA A 1 110 ? 0.887 -1.722 -4.93 1 96.06 110 ALA A O 1
ATOM 846 N N . ILE A 1 111 ? 2.326 -0.632 -3.635 1 95.06 111 ILE A N 1
ATOM 847 C CA . ILE A 1 111 ? 2.559 0.441 -4.594 1 95.06 111 ILE A CA 1
ATOM 848 C C . ILE A 1 111 ? 3.254 -0.117 -5.836 1 95.06 111 ILE A C 1
ATOM 850 O O . ILE A 1 111 ? 2.926 0.26 -6.961 1 95.06 111 ILE A O 1
ATOM 854 N N . TRP A 1 112 ? 4.195 -1.045 -5.664 1 94.62 112 TRP A N 1
ATOM 855 C CA . TRP A 1 112 ? 4.855 -1.668 -6.805 1 94.62 112 TRP A CA 1
ATOM 856 C C . TRP A 1 112 ? 3.85 -2.422 -7.672 1 94.62 112 TRP A C 1
ATOM 858 O O . TRP A 1 112 ? 3.977 -2.451 -8.898 1 94.62 112 TRP A O 1
ATOM 868 N N . GLY A 1 113 ? 2.883 -3.051 -7.016 1 92.94 113 GLY A N 1
ATOM 869 C CA . GLY A 1 113 ? 1.826 -3.693 -7.777 1 92.94 113 GLY A CA 1
ATOM 870 C C . GLY A 1 113 ? 1.047 -2.727 -8.648 1 92.94 113 GLY A C 1
ATOM 871 O O . GLY A 1 113 ? 0.769 -3.02 -9.812 1 92.94 113 GLY A O 1
ATOM 872 N N . VAL A 1 114 ? 0.7 -1.596 -8.109 1 89.81 114 VAL A N 1
ATOM 873 C CA . VAL A 1 114 ? -0.016 -0.559 -8.844 1 89.81 114 VAL A CA 1
ATOM 874 C C . VAL A 1 114 ? 0.849 -0.049 -9.992 1 89.81 114 VAL A C 1
ATOM 876 O O . VAL A 1 114 ? 0.362 0.133 -11.109 1 89.81 114 VAL A O 1
ATOM 879 N N . GLU A 1 115 ? 2.127 0.15 -9.719 1 88.06 115 GLU A N 1
ATOM 880 C CA . GLU A 1 115 ? 3.047 0.647 -10.742 1 88.06 115 GLU A CA 1
ATOM 881 C C . GLU A 1 115 ? 3.176 -0.34 -11.898 1 88.06 115 GLU A C 1
ATOM 883 O O . GLU A 1 115 ? 3.246 0.064 -13.055 1 88.06 115 GLU A O 1
ATOM 888 N N . LEU A 1 116 ? 3.229 -1.6 -11.586 1 88.44 116 LEU A N 1
ATOM 889 C CA . LEU A 1 116 ? 3.264 -2.605 -12.641 1 88.44 116 LEU A CA 1
ATOM 890 C C . LEU A 1 116 ? 2.012 -2.529 -13.508 1 88.44 116 LEU A C 1
ATOM 892 O O . LEU A 1 116 ? 2.096 -2.602 -14.734 1 88.44 116 LEU A O 1
ATOM 896 N N . GLY A 1 117 ? 0.888 -2.367 -12.898 1 85.62 117 GLY A N 1
ATOM 897 C CA . GLY A 1 117 ? -0.348 -2.219 -13.648 1 85.62 117 GLY A CA 1
ATOM 898 C C . GLY A 1 117 ? -0.327 -1.041 -14.602 1 85.62 117 GLY A C 1
ATOM 899 O O . GLY A 1 117 ? -0.777 -1.152 -15.742 1 85.62 117 GLY A O 1
ATOM 900 N N . GLN A 1 118 ? 0.196 -0.006 -14.109 1 81.44 118 GLN A N 1
ATOM 901 C CA . GLN A 1 118 ? 0.312 1.184 -14.945 1 81.44 118 GLN A CA 1
ATOM 902 C C . GLN A 1 118 ? 1.24 0.933 -16.125 1 81.44 118 GLN A C 1
ATOM 904 O O . GLN A 1 118 ? 0.95 1.354 -17.25 1 81.44 118 GLN A O 1
ATOM 909 N N . GLU A 1 119 ? 2.258 0.222 -15.859 1 79.81 119 GLU A N 1
ATOM 910 C CA . GLU A 1 119 ? 3.215 -0.107 -16.906 1 79.81 119 GLU A CA 1
ATOM 911 C C . GLU A 1 119 ? 2.59 -1.024 -17.953 1 79.81 119 GLU A C 1
ATOM 913 O O . GLU A 1 119 ? 2.82 -0.855 -19.156 1 79.81 119 GLU A O 1
ATOM 918 N N . LEU A 1 120 ? 1.873 -1.927 -17.5 1 79.31 120 LEU A N 1
ATOM 919 C CA . LEU A 1 120 ? 1.229 -2.887 -18.391 1 79.31 120 LEU A CA 1
ATOM 920 C C . LEU A 1 120 ? 0.189 -2.199 -19.281 1 79.31 120 LEU A C 1
ATOM 922 O O . LEU A 1 120 ? 0.027 -2.555 -20.453 1 79.31 120 LEU A O 1
ATOM 926 N N . THR A 1 121 ? -0.486 -1.267 -18.766 1 73.5 121 THR A N 1
ATOM 927 C CA . THR A 1 121 ? -1.459 -0.49 -19.531 1 73.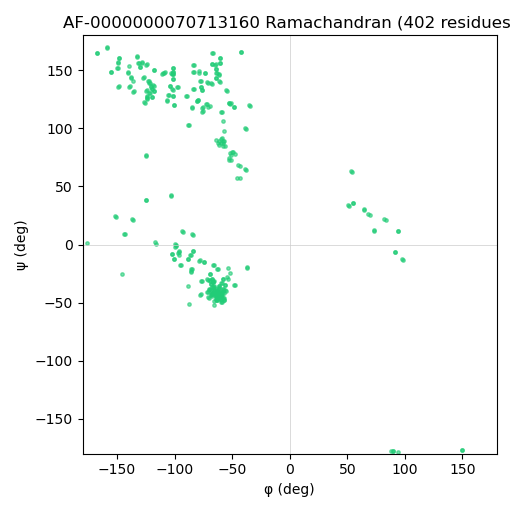5 121 THR A CA 1
ATOM 928 C C . THR A 1 121 ? -0.765 0.354 -20.594 1 73.5 121 THR A C 1
ATOM 930 O O . THR A 1 121 ? -1.239 0.446 -21.734 1 73.5 121 THR A O 1
ATOM 933 N N . ALA A 1 122 ? 0.382 0.839 -20.203 1 67.31 122 ALA A N 1
ATOM 934 C CA . ALA A 1 122 ? 1.124 1.701 -21.125 1 67.31 122 ALA A CA 1
ATOM 935 C C . ALA A 1 122 ? 1.822 0.881 -22.203 1 67.31 122 ALA A C 1
ATOM 937 O O . ALA A 1 122 ? 1.971 1.338 -23.344 1 67.31 122 ALA A O 1
ATOM 938 N N . ALA A 1 123 ? 2.447 -0.263 -21.828 1 60.44 123 ALA A N 1
ATOM 939 C CA . ALA A 1 123 ? 3.219 -1.086 -22.75 1 60.44 123 ALA A CA 1
ATOM 940 C C . ALA A 1 123 ? 2.316 -1.705 -23.812 1 60.44 123 ALA A C 1
ATOM 942 O O . ALA A 1 123 ? 2.754 -1.953 -24.938 1 60.44 123 ALA A O 1
ATOM 943 N N . SER A 1 124 ? 1.126 -2.445 -23.359 1 53.66 124 SER A N 1
ATOM 944 C CA . SER A 1 124 ? 0.26 -2.969 -24.422 1 53.66 124 SER A CA 1
ATOM 945 C C . SER A 1 124 ? 0.169 -2.002 -25.594 1 53.66 124 SER A C 1
ATOM 947 O O . SER A 1 124 ? -0.14 -2.406 -26.719 1 53.66 124 SER A O 1
ATOM 949 N N . LEU A 1 125 ? 0.47 -0.708 -25.422 1 45.84 125 LEU A N 1
ATOM 950 C CA . LEU A 1 125 ? 0.354 0.184 -26.562 1 45.84 125 LEU A CA 1
ATOM 951 C C . LEU A 1 125 ? 1.646 0.199 -27.375 1 45.84 125 LEU A C 1
ATOM 953 O O . LEU A 1 125 ? 1.615 0.344 -28.594 1 45.84 125 LEU A O 1
ATOM 957 N N . ASN A 1 126 ? 2.783 0.386 -26.938 1 45.91 126 ASN A N 1
ATOM 958 C CA . ASN A 1 126 ? 3.906 0.575 -27.844 1 45.91 126 ASN A CA 1
ATOM 959 C C . ASN A 1 126 ? 5.191 -0.032 -27.281 1 45.91 126 ASN A C 1
ATOM 961 O O . ASN A 1 126 ? 6.18 -0.169 -28 1 45.91 126 ASN A O 1
ATOM 965 N N . ASN A 1 127 ? 5.441 -0.247 -25.734 1 53.19 127 ASN A N 1
ATOM 966 C CA . ASN A 1 127 ? 6.812 -0.315 -25.234 1 53.19 127 ASN A CA 1
ATOM 967 C C . ASN A 1 127 ? 6.969 -1.393 -24.156 1 53.19 127 ASN A C 1
ATOM 969 O O . ASN A 1 127 ? 5.977 -1.916 -23.656 1 53.19 127 ASN A O 1
ATOM 973 N N . THR A 1 128 ? 8.242 -1.954 -24.016 1 55.53 128 THR A N 1
ATOM 974 C CA . THR A 1 128 ? 8.836 -2.92 -23.094 1 55.53 128 THR A CA 1
ATOM 975 C C . THR A 1 128 ? 8.555 -2.529 -21.656 1 55.53 128 THR A C 1
ATOM 977 O O . THR A 1 128 ? 8.633 -1.353 -21.297 1 55.53 128 THR A O 1
ATOM 980 N N . ILE A 1 129 ? 7.891 -3.459 -20.938 1 55.88 129 ILE A N 1
ATOM 981 C CA . ILE A 1 129 ? 7.715 -3.279 -19.5 1 55.88 129 ILE A CA 1
ATOM 982 C C . ILE A 1 129 ? 9.078 -3.193 -18.828 1 55.88 129 ILE A C 1
ATOM 984 O O . ILE A 1 129 ? 9.898 -4.109 -18.938 1 55.88 129 ILE A O 1
ATOM 988 N N . THR A 1 130 ? 9.367 -2.045 -18.297 1 60.09 130 THR A N 1
ATOM 989 C CA . THR A 1 130 ? 10.734 -1.855 -17.828 1 60.09 130 THR A CA 1
ATOM 990 C C . THR A 1 130 ? 10.766 -1.658 -16.312 1 60.09 130 THR A C 1
ATOM 992 O O . THR A 1 130 ? 11.844 -1.562 -15.719 1 60.09 130 THR A O 1
ATOM 995 N N . LYS A 1 131 ? 9.484 -1.726 -15.742 1 71.25 131 LYS A N 1
ATOM 996 C CA . LYS A 1 131 ? 9.555 -1.416 -14.32 1 71.25 131 LYS A CA 1
ATOM 997 C C . LYS A 1 131 ? 8.664 -2.354 -13.516 1 71.25 131 LYS A C 1
ATOM 999 O O . LYS A 1 131 ? 7.555 -2.693 -13.945 1 71.25 131 LYS A O 1
ATOM 1004 N N . LYS A 1 132 ? 9.219 -2.787 -12.461 1 76.88 132 LYS A N 1
ATOM 1005 C CA . LYS A 1 132 ? 8.539 -3.543 -11.414 1 76.88 132 LYS A CA 1
ATOM 1006 C C . LYS A 1 132 ? 8.125 -4.926 -11.906 1 76.88 132 LYS A C 1
ATOM 1008 O O . LYS A 1 132 ? 7.18 -5.523 -11.391 1 76.88 132 LYS A O 1
ATOM 1013 N N . THR A 1 133 ? 8.852 -5.457 -12.906 1 86.19 133 THR A N 1
ATOM 1014 C CA . THR A 1 133 ? 8.539 -6.77 -13.453 1 86.19 133 THR A CA 1
ATOM 1015 C C . THR A 1 133 ? 8.781 -7.863 -12.422 1 86.19 133 THR A C 1
ATOM 1017 O O . THR A 1 133 ? 8.219 -8.953 -12.516 1 86.19 133 THR A O 1
ATOM 1020 N N . GLN A 1 134 ? 9.539 -7.508 -11.414 1 90.06 134 GLN A N 1
ATOM 1021 C CA . GLN A 1 134 ? 9.844 -8.469 -10.367 1 90.06 134 GLN A CA 1
ATOM 1022 C C . GLN A 1 134 ? 8.578 -8.914 -9.641 1 90.06 134 GLN A C 1
ATOM 1024 O O . GLN A 1 134 ? 8.547 -9.984 -9.031 1 90.06 134 GLN A O 1
ATOM 1029 N N . MET A 1 135 ? 7.566 -8.125 -9.742 1 92.81 135 MET A N 1
ATOM 1030 C CA . MET A 1 135 ? 6.305 -8.438 -9.078 1 92.81 135 MET A CA 1
ATOM 1031 C C . MET A 1 135 ? 5.633 -9.641 -9.742 1 92.81 135 MET A C 1
ATOM 1033 O O . MET A 1 135 ? 4.883 -10.367 -9.086 1 92.81 135 MET A O 1
ATOM 1037 N N . ALA A 1 136 ? 5.941 -9.883 -11.023 1 91.56 136 ALA A N 1
ATOM 1038 C CA . ALA A 1 136 ? 5.18 -10.906 -11.734 1 91.56 136 ALA A CA 1
ATOM 1039 C C . ALA A 1 136 ? 6.016 -11.555 -12.836 1 91.56 136 ALA A C 1
ATOM 1041 O O . ALA A 1 136 ? 5.477 -11.969 -13.867 1 91.56 136 ALA A O 1
ATOM 1042 N N . TRP A 1 137 ? 7.266 -11.5 -12.703 1 90.44 137 TRP A N 1
ATOM 1043 C CA . TRP A 1 137 ? 8.109 -12.273 -13.609 1 90.44 137 TRP A CA 1
ATOM 1044 C C . TRP A 1 137 ? 8.023 -13.758 -13.305 1 90.44 137 TRP A C 1
ATOM 1046 O O . TRP A 1 137 ? 8.43 -14.211 -12.234 1 90.44 137 TRP A O 1
ATOM 1056 N N . ALA A 1 138 ? 7.605 -14.492 -14.281 1 92.44 138 ALA A N 1
ATOM 1057 C CA . ALA A 1 138 ? 7.152 -15.859 -14.047 1 92.44 138 ALA A CA 1
ATOM 1058 C C . ALA A 1 138 ? 8.305 -16.75 -13.586 1 92.44 138 ALA A C 1
ATOM 1060 O O . ALA A 1 138 ? 8.102 -17.688 -12.82 1 92.44 138 ALA A O 1
ATOM 1061 N N . GLU A 1 139 ? 9.5 -16.484 -14.016 1 90.06 139 GLU A N 1
ATOM 1062 C CA . GLU A 1 139 ? 10.594 -17.422 -13.836 1 90.06 139 GLU A CA 1
ATOM 1063 C C . GLU A 1 139 ? 11.273 -17.234 -12.484 1 90.06 139 GLU A C 1
ATOM 1065 O O . GLU A 1 139 ? 12.109 -18.047 -12.078 1 90.06 139 GLU A O 1
ATOM 1070 N N . ILE A 1 140 ? 10.922 -16.219 -11.828 1 91.25 140 ILE A N 1
ATOM 1071 C CA . ILE A 1 140 ? 11.547 -16.031 -10.523 1 91.25 140 ILE A CA 1
ATOM 1072 C C . ILE A 1 140 ? 10.586 -16.469 -9.422 1 91.25 140 ILE A C 1
ATOM 1074 O O . ILE A 1 140 ? 9.367 -16.375 -9.578 1 91.25 140 ILE A O 1
ATOM 1078 N N . ASN A 1 141 ? 11.258 -17.031 -8.297 1 95.81 141 ASN A N 1
ATOM 1079 C CA . ASN A 1 141 ? 10.367 -17.453 -7.219 1 95.81 141 ASN A CA 1
ATOM 1080 C C . ASN A 1 141 ? 10.984 -17.188 -5.848 1 95.81 141 ASN A C 1
ATOM 1082 O O . ASN A 1 141 ? 10.477 -17.672 -4.832 1 95.81 141 ASN A O 1
ATOM 1086 N N . LEU A 1 142 ? 12.117 -16.469 -5.824 1 97.31 142 LEU A N 1
ATOM 1087 C CA . LEU A 1 142 ? 12.734 -16.141 -4.547 1 97.31 142 LEU A CA 1
ATOM 1088 C C . LEU A 1 142 ? 12.867 -14.633 -4.379 1 97.31 142 LEU A C 1
ATOM 1090 O O . LEU A 1 142 ? 13.211 -13.93 -5.332 1 97.31 142 LEU A O 1
ATOM 1094 N N . MET A 1 143 ? 12.57 -14.227 -3.158 1 96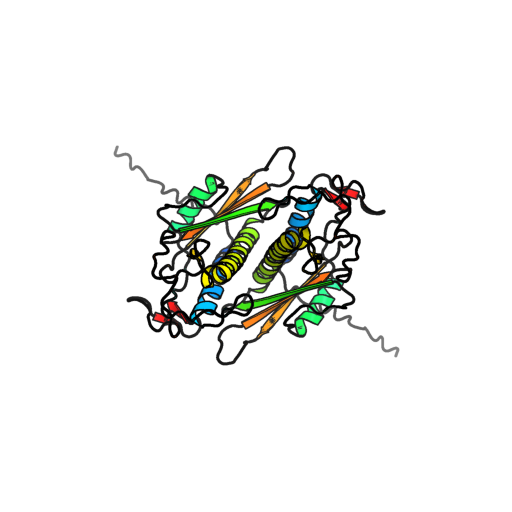.94 143 MET A N 1
ATOM 1095 C CA . MET A 1 143 ? 12.719 -12.812 -2.842 1 96.94 143 MET A CA 1
ATOM 1096 C C . MET A 1 143 ? 13.102 -12.617 -1.378 1 96.94 143 MET A C 1
ATOM 1098 O O . MET A 1 143 ? 12.961 -13.539 -0.569 1 96.94 143 MET A O 1
ATOM 1102 N N . GLY A 1 144 ? 13.625 -11.531 -1.055 1 97.19 144 GLY A N 1
ATOM 1103 C CA . GLY A 1 144 ? 13.875 -11.039 0.291 1 97.19 144 GLY A CA 1
ATOM 1104 C C . GLY A 1 144 ? 13.945 -9.531 0.368 1 97.19 144 GLY A C 1
ATOM 1105 O O . GLY A 1 144 ? 14.383 -8.875 -0.583 1 97.19 144 GLY A O 1
ATOM 1106 N N . CYS A 1 145 ? 13.531 -8.984 1.506 1 97.62 145 CYS A N 1
ATOM 1107 C CA . CYS A 1 145 ? 13.461 -7.531 1.637 1 97.62 145 CYS A CA 1
ATOM 1108 C C . CYS A 1 145 ? 14.102 -7.07 2.941 1 97.62 145 CYS A C 1
ATOM 1110 O O . CYS A 1 145 ? 14.234 -7.855 3.883 1 97.62 145 CYS A O 1
ATOM 1112 N N . SER A 1 146 ? 14.414 -5.855 2.965 1 97.06 146 SER A N 1
ATOM 1113 C CA . SER A 1 146 ? 14.891 -5.168 4.156 1 97.06 146 SER A CA 1
ATOM 1114 C C . SER A 1 146 ? 14.492 -3.697 4.145 1 97.06 146 SER A C 1
ATOM 1116 O O . SER A 1 146 ? 14.266 -3.117 3.08 1 97.06 146 SER A O 1
ATOM 1118 N N . VAL A 1 147 ? 14.352 -3.201 5.312 1 96.94 147 VAL A N 1
ATOM 1119 C CA . VAL A 1 147 ? 13.961 -1.806 5.488 1 96.94 147 VAL A CA 1
ATOM 1120 C C . VAL A 1 147 ? 14.969 -1.103 6.402 1 96.94 147 VAL A C 1
ATOM 1122 O O . VAL A 1 147 ? 15.523 -1.717 7.316 1 96.94 147 VAL A O 1
ATOM 1125 N N . LYS A 1 148 ? 15.219 0.148 6.105 1 96.06 148 LYS A N 1
ATOM 1126 C CA . LYS A 1 148 ? 16.203 0.909 6.859 1 96.06 148 LYS A CA 1
ATOM 1127 C C . LYS A 1 148 ? 15.695 2.305 7.191 1 96.06 148 LYS A C 1
ATOM 1129 O O . LYS A 1 148 ? 15.117 2.98 6.336 1 96.06 148 LYS A O 1
ATOM 1134 N N . ASN A 1 149 ? 15.828 2.674 8.453 1 96.12 149 ASN A N 1
ATOM 1135 C CA . ASN A 1 149 ? 15.727 4.066 8.867 1 96.12 149 ASN A CA 1
ATOM 1136 C C . ASN A 1 149 ? 16.984 4.859 8.492 1 96.12 149 ASN A C 1
ATOM 1138 O O . ASN A 1 149 ? 18.062 4.598 9.016 1 96.12 149 ASN A O 1
ATOM 1142 N N . CYS A 1 150 ? 16.875 5.824 7.605 1 95.38 150 CYS A N 1
ATOM 1143 C CA . CYS A 1 150 ? 18.016 6.547 7.035 1 95.38 150 CYS A CA 1
ATOM 1144 C C . CYS A 1 150 ? 18.219 7.887 7.73 1 95.38 150 CYS A C 1
ATOM 1146 O O . CYS A 1 150 ? 19.047 8.688 7.316 1 95.38 150 CYS A O 1
ATOM 1148 N N . GLY A 1 151 ? 17.359 8.156 8.719 1 93.44 151 GLY A N 1
ATOM 1149 C CA . GLY A 1 151 ? 17.484 9.391 9.477 1 93.44 151 GLY A CA 1
ATOM 1150 C C . GLY A 1 151 ? 16.734 10.555 8.867 1 93.44 151 GLY A C 1
ATOM 1151 O O . GLY A 1 151 ? 16 10.375 7.887 1 93.44 151 GLY A O 1
ATOM 1152 N N . LYS A 1 152 ? 16.859 11.75 9.508 1 89.88 152 LYS A N 1
ATOM 1153 C CA . LYS A 1 152 ? 16.156 12.945 9.078 1 89.88 152 LYS A CA 1
ATOM 1154 C C . LYS A 1 152 ? 16.688 13.438 7.73 1 89.88 152 LYS A C 1
ATOM 1156 O O . LYS A 1 152 ? 17.891 13.383 7.473 1 89.88 152 LYS A O 1
ATOM 1161 N N . VAL A 1 153 ? 15.75 13.859 6.883 1 81.19 153 VAL A N 1
ATOM 1162 C CA . VAL A 1 153 ? 16.094 14.336 5.551 1 81.19 153 VAL A CA 1
ATOM 1163 C C . VAL A 1 153 ? 16.953 15.602 5.656 1 81.19 153 VAL A C 1
ATOM 1165 O O . VAL A 1 153 ? 17.922 15.766 4.922 1 81.19 153 VAL A O 1
ATOM 1168 N N . SER A 1 154 ? 16.547 16.5 6.461 1 79.81 154 SER A N 1
ATOM 1169 C CA . SER A 1 154 ? 17.297 17.719 6.777 1 79.81 154 SER A CA 1
ATOM 1170 C C . SER A 1 154 ? 17.016 18.188 8.203 1 79.81 154 SER A C 1
ATOM 1172 O O . SER A 1 154 ? 16.031 17.766 8.812 1 79.81 154 SER A O 1
ATOM 1174 N N . PRO A 1 155 ? 17.953 18.906 8.68 1 75.69 155 PRO A N 1
ATOM 1175 C CA . PRO A 1 155 ? 17.719 19.438 10.023 1 75.69 155 PRO A CA 1
ATOM 1176 C C . PRO A 1 155 ? 16.406 20.219 10.141 1 75.69 155 PRO A C 1
ATOM 1178 O O . PRO A 1 155 ? 15.797 20.234 11.211 1 75.69 155 PRO A O 1
ATOM 1181 N N . GLU A 1 156 ? 16.031 20.781 8.984 1 75.69 156 GLU A N 1
ATOM 1182 C CA . GLU A 1 156 ? 14.852 21.641 9 1 75.69 156 GLU A CA 1
ATOM 1183 C C . GLU A 1 156 ? 13.578 20.812 8.836 1 75.69 156 GLU A C 1
ATOM 1185 O O . GLU A 1 156 ? 12.492 21.266 9.195 1 75.69 156 GLU A O 1
ATOM 1190 N N . LYS A 1 157 ? 13.82 19.656 8.297 1 76.81 157 LYS A N 1
ATOM 1191 C CA . LYS A 1 157 ? 12.648 18.828 8.055 1 76.81 157 LYS A CA 1
ATOM 1192 C C . LYS A 1 157 ? 12.453 17.797 9.172 1 76.81 157 LYS A C 1
ATOM 1194 O O . LYS A 1 157 ? 13.422 17.25 9.695 1 76.81 157 LYS A O 1
ATOM 1199 N N . ASN A 1 158 ? 11.234 17.625 9.648 1 85.31 158 ASN A N 1
ATOM 1200 C CA . ASN A 1 158 ? 10.914 16.766 10.773 1 85.31 158 ASN A CA 1
ATOM 1201 C C . ASN A 1 158 ? 10.539 15.352 10.312 1 85.31 158 ASN A C 1
ATOM 1203 O O . ASN A 1 158 ? 10.117 14.523 11.117 1 85.31 158 ASN A O 1
ATOM 1207 N N . THR A 1 159 ? 10.789 15.102 9.039 1 90.88 159 THR A N 1
ATOM 1208 C CA . THR A 1 159 ? 10.453 13.766 8.555 1 90.88 159 THR A CA 1
ATOM 1209 C C . THR A 1 159 ? 11.711 12.898 8.453 1 90.88 159 THR A C 1
ATOM 1211 O O . THR A 1 159 ? 12.805 13.414 8.234 1 90.88 159 THR A O 1
ATOM 1214 N N . THR A 1 160 ? 11.508 11.633 8.672 1 94.56 160 THR A N 1
ATOM 1215 C CA . THR A 1 160 ? 12.562 10.625 8.57 1 94.56 160 THR A CA 1
ATOM 1216 C C . THR A 1 160 ? 12.453 9.859 7.258 1 94.56 160 THR A C 1
ATOM 1218 O O . THR A 1 160 ? 11.352 9.477 6.844 1 94.56 160 THR A O 1
ATOM 1221 N N . LYS A 1 161 ? 13.594 9.719 6.617 1 94.62 161 LYS A N 1
ATOM 1222 C CA . LYS A 1 161 ? 13.648 8.898 5.41 1 94.62 161 LYS A CA 1
ATOM 1223 C C . LYS A 1 161 ? 13.727 7.414 5.754 1 94.62 161 LYS A C 1
ATOM 1225 O O . LYS A 1 161 ? 14.555 7 6.559 1 94.62 161 LYS A O 1
ATOM 1230 N N . ILE A 1 162 ? 12.789 6.621 5.227 1 96.06 162 ILE A N 1
ATOM 1231 C CA . ILE A 1 162 ? 12.789 5.168 5.352 1 96.06 162 ILE A CA 1
ATOM 1232 C C . ILE A 1 162 ? 12.898 4.531 3.969 1 96.06 162 ILE A C 1
ATOM 1234 O O . ILE A 1 162 ? 12.195 4.926 3.039 1 96.06 162 ILE A O 1
ATOM 1238 N N . VAL A 1 163 ? 13.812 3.551 3.828 1 95.94 163 VAL A N 1
ATOM 1239 C CA . VAL A 1 163 ? 14.008 2.914 2.529 1 95.94 163 VAL A CA 1
ATOM 1240 C C . VAL A 1 163 ? 13.703 1.421 2.635 1 95.94 163 VAL A C 1
ATOM 1242 O O . VAL A 1 163 ? 14.188 0.748 3.549 1 95.94 163 VAL A O 1
ATOM 1245 N N . LEU A 1 164 ? 12.836 0.924 1.76 1 97.12 164 LEU A N 1
ATOM 1246 C CA . LEU A 1 164 ? 12.57 -0.498 1.569 1 97.12 164 LEU A CA 1
ATOM 1247 C C . LEU A 1 164 ? 13.289 -1.024 0.331 1 97.12 164 LEU A C 1
ATOM 1249 O O . LEU A 1 164 ? 13.188 -0.436 -0.748 1 97.12 164 LEU A O 1
ATOM 1253 N N . VAL A 1 165 ? 14.031 -2.088 0.529 1 96.25 165 VAL A N 1
ATOM 1254 C CA . VAL A 1 165 ? 14.68 -2.777 -0.583 1 96.25 165 VAL A CA 1
ATOM 1255 C C . VAL A 1 165 ? 14.219 -4.234 -0.626 1 96.25 165 VAL A C 1
ATOM 1257 O O . VAL A 1 165 ? 14.234 -4.926 0.394 1 96.25 165 VAL A O 1
ATOM 1260 N N . CYS A 1 166 ? 13.812 -4.703 -1.769 1 96.12 166 CYS A N 1
ATOM 1261 C CA . CYS A 1 166 ? 13.617 -6.129 -2 1 96.12 166 CYS A CA 1
ATOM 1262 C C . CYS A 1 166 ? 14.5 -6.629 -3.133 1 96.12 166 CYS A C 1
ATOM 1264 O O . CYS A 1 166 ? 14.641 -5.965 -4.16 1 96.12 166 CYS A O 1
ATOM 1266 N N . LYS A 1 167 ? 15.086 -7.742 -2.893 1 94.88 167 LYS A N 1
ATOM 1267 C CA . LYS A 1 167 ? 15.898 -8.438 -3.885 1 94.88 167 LYS A CA 1
ATOM 1268 C C . LYS A 1 167 ? 15.188 -9.695 -4.383 1 94.88 167 LYS A C 1
ATOM 1270 O O . LYS A 1 167 ? 14.477 -10.359 -3.627 1 94.88 167 LYS A O 1
ATOM 1275 N N . TYR A 1 168 ? 15.492 -9.977 -5.664 1 94.5 168 TYR A N 1
ATOM 1276 C CA . TYR A 1 168 ? 14.906 -11.133 -6.332 1 94.5 168 TYR A CA 1
ATOM 1277 C C . TYR A 1 168 ? 15.984 -11.953 -7.043 1 94.5 168 TYR A C 1
ATOM 1279 O O . TYR A 1 168 ? 17.047 -11.43 -7.387 1 94.5 168 TYR A O 1
ATOM 1287 N N . GLU A 1 169 ? 15.797 -13.195 -7.301 1 89.94 169 GLU A N 1
ATOM 1288 C CA . GLU A 1 169 ? 16.734 -14.188 -7.824 1 89.94 169 GLU A CA 1
ATOM 1289 C C . GLU A 1 169 ? 17.328 -13.742 -9.148 1 89.94 169 GLU A C 1
ATOM 1291 O O . GLU A 1 169 ? 18.516 -13.969 -9.414 1 89.94 169 GLU A O 1
ATOM 1296 N N . LEU A 1 170 ? 16.656 -13.125 -10.094 1 82.44 170 LEU A N 1
ATOM 1297 C CA . LEU A 1 170 ? 17.172 -12.766 -11.414 1 82.44 170 LEU A CA 1
ATOM 1298 C C . LEU A 1 170 ? 17.031 -11.266 -11.656 1 82.44 170 LEU A C 1
ATOM 1300 O O . LEU A 1 170 ? 16.078 -10.641 -11.195 1 82.44 170 LEU A O 1
ATOM 1304 N N . PRO A 1 171 ? 18.141 -10.781 -12.305 1 76.44 171 PRO A N 1
ATOM 1305 C CA . PRO A 1 171 ? 18.062 -9.359 -12.625 1 76.44 171 PRO A CA 1
ATOM 1306 C C . PRO A 1 171 ? 16.953 -9.039 -13.633 1 76.44 171 PRO A C 1
ATOM 1308 O O . PRO A 1 171 ? 16.422 -9.953 -14.273 1 76.44 171 PRO A O 1
ATOM 1311 N N . ASP A 1 172 ? 16.578 -7.758 -13.461 1 61.06 172 ASP A N 1
ATOM 1312 C CA . ASP A 1 172 ? 15.617 -7.309 -14.453 1 61.06 172 ASP A CA 1
ATOM 1313 C C . ASP A 1 172 ? 16.094 -7.613 -15.875 1 61.06 172 ASP A C 1
ATOM 1315 O O . ASP A 1 172 ? 17.188 -7.199 -16.266 1 61.06 172 ASP A O 1
ATOM 1319 N N . ASN A 1 173 ? 16.062 -8.781 -16.453 1 53.69 173 ASN A N 1
ATOM 1320 C CA . ASN A 1 173 ? 16.422 -9.039 -17.828 1 53.69 173 ASN A CA 1
ATOM 1321 C C . ASN A 1 173 ? 15.203 -9.219 -18.719 1 53.69 173 ASN A C 1
ATOM 1323 O O . ASN A 1 173 ? 14.906 -10.328 -19.156 1 53.69 173 ASN A O 1
ATOM 1327 N N . LEU A 1 174 ? 14.242 -8.328 -18.469 1 54.19 174 LEU A N 1
ATOM 1328 C CA . LEU A 1 174 ? 13.109 -8.688 -19.312 1 54.19 174 LEU A CA 1
ATOM 1329 C C . LEU A 1 174 ? 13.539 -8.852 -20.766 1 54.19 174 LEU A C 1
ATOM 1331 O O . LEU A 1 174 ? 14.141 -7.941 -21.344 1 54.19 174 LEU A O 1
ATOM 1335 N N . SER A 1 175 ? 14.125 -10 -20.969 1 49.59 175 SER A N 1
ATOM 1336 C CA . SER A 1 175 ? 14.211 -10.383 -22.375 1 49.59 175 SER A CA 1
ATOM 1337 C C . SER A 1 175 ? 12.914 -10.078 -23.109 1 49.59 175 SER A C 1
ATOM 1339 O O . SER A 1 175 ? 11.883 -9.836 -22.5 1 49.59 175 SER A O 1
ATOM 1341 N N . SER A 1 176 ? 13.109 -10.148 -24.438 1 47.09 176 SER A N 1
ATOM 1342 C CA . SER A 1 176 ? 12.086 -9.977 -25.469 1 47.09 176 SER A CA 1
ATOM 1343 C C . SER A 1 176 ? 10.898 -10.898 -25.234 1 47.09 176 SER A C 1
ATOM 1345 O O . SER A 1 176 ? 9.828 -10.703 -25.812 1 47.09 176 SER A O 1
ATOM 1347 N N . SER A 1 177 ? 11.188 -11.938 -24.453 1 54.09 177 SER A N 1
ATOM 1348 C CA . SER A 1 177 ? 10.156 -12.969 -24.516 1 54.09 177 SER A CA 1
ATOM 1349 C C . SER A 1 177 ? 9.023 -12.688 -23.547 1 54.09 177 SER A C 1
ATOM 1351 O O . SER A 1 177 ? 8.07 -13.461 -23.438 1 54.09 177 SER A O 1
ATOM 1353 N N . GLY A 1 178 ? 8.93 -11.617 -22.922 1 71.12 178 GLY A N 1
ATOM 1354 C CA . GLY A 1 178 ? 7.785 -11.211 -22.109 1 71.12 178 GLY A CA 1
ATOM 1355 C C . GLY A 1 178 ? 7.891 -11.648 -20.656 1 71.12 178 GLY A C 1
ATOM 1356 O O . GLY A 1 178 ? 8.867 -12.281 -20.266 1 71.12 178 GLY A O 1
ATOM 1357 N N . MET A 1 179 ? 7.023 -11.438 -19.859 1 82.12 179 MET A N 1
ATOM 1358 C CA . MET A 1 179 ? 7.027 -11.625 -18.406 1 82.12 179 MET A CA 1
ATOM 1359 C C . MET A 1 179 ? 6.641 -13.055 -18.047 1 82.12 179 MET A C 1
ATOM 1361 O O . MET A 1 179 ? 7.066 -13.578 -17.016 1 82.12 179 MET A O 1
ATOM 1365 N N . TYR A 1 180 ? 5.895 -13.75 -19.016 1 89.31 180 TYR A N 1
ATOM 1366 C CA . TYR A 1 180 ? 5.43 -15.102 -18.75 1 89.31 180 TYR A CA 1
ATOM 1367 C C . TYR A 1 180 ? 4.926 -15.773 -20.016 1 89.31 180 TYR A C 1
ATOM 1369 O O . TYR A 1 180 ? 4.812 -15.133 -21.062 1 89.31 180 TYR A O 1
ATOM 1377 N N . LYS A 1 181 ? 4.75 -17.062 -20.047 1 91.88 181 LYS A N 1
ATOM 1378 C CA . LYS A 1 181 ? 4.152 -17.828 -21.141 1 91.88 181 LYS A CA 1
ATOM 1379 C C . LYS A 1 181 ? 2.631 -17.844 -21.031 1 91.88 181 LYS A C 1
ATOM 1381 O O . LYS A 1 181 ? 2.074 -18.391 -20.078 1 91.88 181 LYS A O 1
ATOM 1386 N N . PRO A 1 182 ? 2.002 -17.25 -22.094 1 93.31 182 PRO A N 1
ATOM 1387 C CA . PRO A 1 182 ? 0.538 -17.281 -22.047 1 93.31 182 PRO A CA 1
ATOM 1388 C C . PRO A 1 182 ? -0.029 -18.703 -22.094 1 93.31 182 PRO A C 1
ATOM 1390 O O . PRO A 1 182 ? 0.569 -19.578 -22.719 1 93.31 182 PRO A O 1
ATOM 1393 N N . GLY A 1 183 ? -1.177 -18.922 -21.422 1 96.38 183 GLY A N 1
ATOM 1394 C CA . GLY A 1 183 ? -1.859 -20.203 -21.406 1 96.38 183 GLY A CA 1
ATOM 1395 C C . GLY A 1 183 ? -2.625 -20.469 -20.125 1 96.38 183 GLY A C 1
ATOM 1396 O O . GLY A 1 183 ? -2.615 -19.641 -19.219 1 96.38 183 GLY A O 1
ATOM 1397 N N . LYS A 1 184 ? -3.186 -21.656 -20.094 1 97.31 184 LYS A N 1
ATOM 1398 C CA . LYS A 1 184 ? -3.932 -22.031 -18.906 1 97.31 184 LYS A CA 1
ATOM 1399 C C . LYS A 1 184 ? -3.016 -22.109 -17.688 1 97.31 184 LYS A C 1
ATOM 1401 O O . LYS A 1 184 ? -1.887 -22.594 -17.781 1 97.31 184 LYS A O 1
ATOM 1406 N N . ALA A 1 185 ? -3.531 -21.703 -16.562 1 97.44 185 ALA A N 1
ATOM 1407 C CA . ALA A 1 185 ? -2.754 -21.562 -15.336 1 97.44 185 ALA A CA 1
ATOM 1408 C C . ALA A 1 185 ? -1.989 -22.828 -15.008 1 97.44 185 ALA A C 1
ATOM 1410 O O . ALA A 1 185 ? -2.57 -23.922 -14.977 1 97.44 185 ALA A O 1
ATOM 1411 N N . CYS A 1 186 ? -0.795 -22.719 -14.922 1 98.25 186 CYS A N 1
ATOM 1412 C CA . CYS A 1 186 ? 0.196 -23.656 -14.406 1 98.25 186 CYS A CA 1
ATOM 1413 C C . CYS A 1 186 ? 0.252 -24.906 -15.258 1 98.25 186 CYS A C 1
ATOM 1415 O O . CYS A 1 186 ? 0.545 -26 -14.75 1 98.25 186 CYS A O 1
ATOM 1417 N N . THR A 1 187 ? -0.02 -24.797 -16.516 1 98.44 187 THR A N 1
ATOM 1418 C CA . THR A 1 187 ? 0.048 -25.938 -17.438 1 98.44 187 THR A CA 1
ATOM 1419 C C . THR A 1 187 ? 1.448 -26.078 -18.016 1 98.44 187 THR A C 1
ATOM 1421 O O . THR A 1 187 ? 1.762 -27.078 -18.656 1 98.44 187 THR A O 1
ATOM 1424 N N . SER A 1 188 ? 2.273 -25.078 -17.844 1 98 188 SER A N 1
ATOM 1425 C CA . SER A 1 188 ? 3.629 -25.125 -18.391 1 98 188 SER A CA 1
ATOM 1426 C C . SER A 1 188 ? 4.668 -24.891 -17.297 1 98 188 SER A C 1
ATOM 1428 O O . SER A 1 188 ? 5.664 -24.203 -17.516 1 98 188 SER A O 1
ATOM 1430 N N . CYS A 1 189 ? 4.379 -25.438 -16.156 1 98.06 189 CYS A N 1
ATOM 1431 C CA . CYS A 1 189 ? 5.355 -25.359 -15.07 1 98.06 189 CYS A CA 1
ATOM 1432 C C . CYS A 1 189 ? 6.664 -26.031 -15.461 1 98.06 189 CYS A C 1
ATOM 1434 O O . CYS A 1 189 ? 6.66 -27.094 -16.078 1 98.06 189 CYS A O 1
ATOM 1436 N N . ASP A 1 190 ? 7.781 -25.422 -15.086 1 96 190 ASP A N 1
ATOM 1437 C CA . ASP A 1 190 ? 9.102 -26 -15.352 1 96 190 ASP A CA 1
ATOM 1438 C C . ASP A 1 190 ? 9.312 -27.281 -14.547 1 96 190 ASP A C 1
ATOM 1440 O O . ASP A 1 190 ? 8.57 -27.547 -13.602 1 96 190 ASP A O 1
ATOM 1444 N N . GLU A 1 191 ? 10.344 -28.016 -14.977 1 96.44 191 GLU A N 1
ATOM 1445 C CA . GLU A 1 191 ? 10.734 -29.203 -14.211 1 96.44 191 GLU A CA 1
ATOM 1446 C C . GLU A 1 191 ? 11.008 -28.844 -12.75 1 96.44 191 GLU A C 1
ATOM 1448 O O . GLU A 1 191 ? 11.664 -27.844 -12.461 1 96.44 191 GLU A O 1
ATOM 1453 N N . GLY A 1 192 ? 10.461 -29.609 -11.844 1 96.31 192 GLY A N 1
ATOM 1454 C CA . GLY A 1 192 ? 10.672 -29.375 -10.43 1 96.31 192 GLY A CA 1
ATOM 1455 C C . GLY A 1 192 ? 9.539 -28.594 -9.781 1 96.31 192 GLY A C 1
ATOM 1456 O O . GLY A 1 192 ? 9.477 -28.5 -8.555 1 96.31 192 GLY A O 1
ATOM 1457 N N . PHE A 1 193 ? 8.703 -28.047 -10.648 1 97.94 193 PHE A N 1
ATOM 1458 C CA . PHE A 1 193 ? 7.535 -27.328 -10.148 1 97.94 193 PHE A CA 1
ATOM 1459 C C . PHE A 1 193 ? 6.25 -28.078 -10.477 1 97.94 193 PHE A C 1
ATOM 1461 O O . PHE A 1 193 ? 6.168 -28.75 -11.508 1 97.94 193 PHE A O 1
ATOM 1468 N N . LYS A 1 194 ? 5.289 -27.938 -9.547 1 98.25 194 LYS A N 1
ATOM 1469 C CA . LYS A 1 194 ? 3.982 -28.562 -9.727 1 98.25 194 LYS A CA 1
ATOM 1470 C C . LYS A 1 194 ? 2.863 -27.531 -9.648 1 98.25 194 LYS A C 1
ATOM 1472 O O . LYS A 1 194 ? 2.996 -26.516 -8.953 1 98.25 194 LYS A O 1
ATOM 1477 N N . CYS A 1 195 ? 1.761 -27.859 -10.273 1 98.44 195 CYS A N 1
ATOM 1478 C CA . CYS A 1 195 ? 0.625 -26.938 -10.297 1 98.44 195 CYS A CA 1
ATOM 1479 C C . CYS A 1 195 ? -0.104 -26.938 -8.961 1 98.44 195 CYS A C 1
ATOM 1481 O O . CYS A 1 195 ? -0.522 -27.984 -8.477 1 98.44 195 CYS A O 1
ATOM 1483 N N . GLU A 1 196 ? -0.125 -25.844 -8.328 1 97.5 196 GLU A N 1
ATOM 1484 C CA . GLU A 1 196 ? -1.084 -25.625 -7.246 1 97.5 196 GLU A CA 1
ATOM 1485 C C . GLU A 1 196 ? -2.404 -25.078 -7.777 1 97.5 196 GLU A C 1
ATOM 1487 O O . GLU A 1 196 ? -2.516 -23.891 -8.062 1 97.5 196 GLU A O 1
ATOM 1492 N N . THR A 1 197 ? -3.41 -25.906 -7.879 1 94.06 197 THR A N 1
ATOM 1493 C CA . THR A 1 197 ? -4.656 -25.609 -8.578 1 94.06 197 THR A CA 1
ATOM 1494 C C . THR A 1 197 ? -5.371 -24.422 -7.934 1 94.06 197 THR A C 1
ATOM 1496 O O . THR A 1 197 ? -5.953 -23.594 -8.633 1 94.06 197 THR A O 1
ATOM 1499 N N . ASP A 1 198 ? -5.281 -24.328 -6.703 1 92.88 198 ASP A N 1
ATOM 1500 C CA . ASP A 1 198 ? -5.996 -23.266 -5.988 1 92.88 198 ASP A CA 1
ATOM 1501 C C . ASP A 1 198 ? -5.48 -21.891 -6.387 1 92.88 198 ASP A C 1
ATOM 1503 O O . ASP A 1 198 ? -6.266 -20.984 -6.656 1 92.88 198 ASP A O 1
ATOM 1507 N N . SER A 1 199 ? -4.148 -21.734 -6.473 1 95.88 199 SER A N 1
ATOM 1508 C CA . SER A 1 199 ? -3.562 -20.438 -6.77 1 95.88 199 SER A CA 1
ATOM 1509 C C . SER A 1 199 ? -3.289 -20.281 -8.258 1 95.88 199 SER A C 1
ATOM 1511 O O . SER A 1 199 ? -3.109 -19.156 -8.75 1 95.88 199 SER A O 1
ATOM 1513 N N . GLY A 1 200 ? -3.258 -21.359 -8.953 1 97.25 200 GLY A N 1
ATOM 1514 C CA . GLY A 1 200 ? -2.855 -21.328 -10.352 1 97.25 200 GLY A CA 1
ATOM 1515 C C . GLY A 1 200 ? -1.364 -21.109 -10.539 1 97.25 200 GLY A C 1
ATOM 1516 O O . GLY A 1 200 ? -0.9 -20.859 -11.656 1 97.25 200 GLY A O 1
ATOM 1517 N N . LEU A 1 201 ? -0.572 -21.219 -9.438 1 98.31 201 LEU A N 1
ATOM 1518 C CA . LEU A 1 201 ? 0.862 -20.969 -9.484 1 98.31 201 LEU A CA 1
ATOM 1519 C C . LEU A 1 201 ? 1.651 -22.266 -9.531 1 98.31 201 LEU A C 1
ATOM 1521 O O . LEU A 1 201 ? 1.155 -23.312 -9.102 1 98.31 201 LEU A O 1
ATOM 1525 N N . CYS A 1 202 ? 2.812 -22.219 -10.125 1 98.75 202 CYS A N 1
ATOM 1526 C CA . CYS A 1 202 ? 3.77 -23.312 -10.094 1 98.75 202 CYS A CA 1
ATOM 1527 C C . CYS A 1 202 ? 4.559 -23.312 -8.789 1 98.75 202 CYS A C 1
ATOM 1529 O O . CYS A 1 202 ? 5.262 -22.344 -8.484 1 98.75 202 CYS A O 1
ATOM 1531 N N . VAL A 1 203 ? 4.516 -24.469 -8.055 1 98.25 203 VAL A N 1
ATOM 1532 C CA . VAL A 1 203 ? 5.094 -24.5 -6.715 1 98.25 203 VAL A CA 1
ATOM 1533 C C . VAL A 1 203 ? 6.109 -25.641 -6.613 1 98.25 203 VAL A C 1
ATOM 1535 O O . VAL A 1 203 ? 6.035 -26.609 -7.359 1 98.25 203 VAL A O 1
ATOM 1538 N N . MET B 1 1 ? -44.25 -5.238 44.062 1 30.34 1 MET B N 1
ATOM 1539 C CA . MET B 1 1 ? -43.094 -5.926 43.5 1 30.34 1 MET B CA 1
ATOM 1540 C C . MET B 1 1 ? -42.625 -5.254 42.219 1 30.34 1 MET B C 1
ATOM 1542 O O . MET B 1 1 ? -43.312 -5.293 41.188 1 30.34 1 MET B O 1
ATOM 1546 N N . LYS B 1 2 ? -41.969 -4 42.281 1 39.94 2 LYS B N 1
ATOM 1547 C CA . LYS B 1 2 ? -41.406 -3.201 41.219 1 39.94 2 LYS B CA 1
ATOM 1548 C C . LYS B 1 2 ? -40.344 -3.984 40.438 1 39.94 2 LYS B C 1
ATOM 1550 O O . LYS B 1 2 ? -39.406 -4.5 41.031 1 39.94 2 LYS B O 1
ATOM 1555 N N . PHE B 1 3 ? -40.688 -4.574 39.281 1 40.22 3 PHE B N 1
ATOM 1556 C CA . PHE B 1 3 ? -39.75 -5.219 38.344 1 40.22 3 PHE B CA 1
ATOM 1557 C C . PHE B 1 3 ? -38.688 -4.238 37.875 1 40.22 3 PHE B C 1
ATOM 1559 O O . PHE B 1 3 ? -39 -3.191 37.312 1 40.22 3 PHE B O 1
ATOM 1566 N N . ILE B 1 4 ? -37.594 -4.129 38.562 1 43.66 4 ILE B N 1
ATOM 1567 C CA . ILE B 1 4 ? -36.406 -3.398 38.125 1 43.66 4 ILE B CA 1
ATOM 1568 C C . ILE B 1 4 ? -35.875 -4.043 36.844 1 43.66 4 ILE B C 1
ATOM 1570 O O . ILE B 1 4 ? -35.469 -5.211 36.844 1 43.66 4 ILE B O 1
ATOM 1574 N N . PHE B 1 5 ? -36.406 -3.635 35.688 1 38.03 5 PHE B N 1
ATOM 1575 C CA . PHE B 1 5 ? -35.781 -4.027 34.438 1 38.03 5 PHE B CA 1
ATOM 1576 C C . PHE B 1 5 ? -34.344 -3.537 34.344 1 38.03 5 PHE B C 1
ATOM 1578 O O . PHE B 1 5 ? -34.094 -2.33 34.312 1 38.03 5 PHE B O 1
ATOM 1585 N N . CYS B 1 6 ? -33.344 -4.301 34.844 1 37 6 CYS B N 1
ATOM 1586 C CA . CYS B 1 6 ? -31.938 -4.031 34.562 1 37 6 CYS B CA 1
ATOM 1587 C C . CYS B 1 6 ? -31.641 -4.129 33.062 1 37 6 CYS B C 1
ATOM 1589 O O . CYS B 1 6 ? -31.781 -5.203 32.469 1 37 6 CYS B O 1
ATOM 1591 N N . ILE B 1 7 ? -31.766 -3.096 32.344 1 37.59 7 ILE B N 1
ATOM 1592 C CA . ILE B 1 7 ? -31.312 -3.053 30.984 1 37.59 7 ILE B CA 1
ATOM 1593 C C . ILE B 1 7 ? -29.812 -3.395 30.922 1 37.59 7 ILE B C 1
ATOM 1595 O O . ILE B 1 7 ? -28.984 -2.678 31.484 1 37.59 7 ILE B O 1
ATOM 1599 N N . LEU B 1 8 ? -29.484 -4.656 30.797 1 36.81 8 LEU B N 1
ATOM 1600 C CA . LEU B 1 8 ? -28.125 -5.062 30.453 1 36.81 8 LEU B CA 1
ATOM 1601 C C . LEU B 1 8 ? -27.688 -4.41 29.141 1 36.81 8 LEU B C 1
ATOM 1603 O O . LEU B 1 8 ? -28.281 -4.664 28.094 1 36.81 8 LEU B O 1
ATOM 1607 N N . PHE B 1 9 ? -27.188 -3.186 29.219 1 38 9 PHE B N 1
ATOM 1608 C CA . PHE B 1 9 ? -26.453 -2.645 28.078 1 38 9 PHE B CA 1
ATOM 1609 C C . PHE B 1 9 ? -25.406 -3.637 27.578 1 38 9 PHE B C 1
ATOM 1611 O O . PHE B 1 9 ? -24.438 -3.912 28.281 1 38 9 PHE B O 1
ATOM 1618 N N . VAL B 1 10 ? -25.844 -4.605 26.828 1 35.41 10 VAL B N 1
ATOM 1619 C CA . VAL B 1 10 ? -24.875 -5.391 26.078 1 35.41 10 VAL B CA 1
ATOM 1620 C C . VAL B 1 10 ? -23.953 -4.461 25.297 1 35.41 10 VAL B C 1
ATOM 1622 O O . VAL B 1 10 ? -24.391 -3.781 24.359 1 35.41 10 VAL B O 1
ATOM 1625 N N . LEU B 1 11 ? -23.062 -3.779 25.938 1 38.16 11 LEU B N 1
ATOM 1626 C CA . LEU B 1 11 ? -21.922 -3.217 25.219 1 38.16 11 LEU B CA 1
ATOM 1627 C C . LEU B 1 11 ? -21.344 -4.227 24.234 1 38.16 11 LEU B C 1
ATOM 1629 O O . LEU B 1 11 ? -20.609 -5.133 24.625 1 38.16 11 LEU B O 1
ATOM 1633 N N . GLY B 1 12 ? -22.125 -4.688 23.375 1 38.19 12 GLY B N 1
ATOM 1634 C CA . GLY B 1 12 ? -21.438 -5.43 22.312 1 38.19 12 GLY B CA 1
ATOM 1635 C C . GLY B 1 12 ? -20.188 -4.738 21.812 1 38.19 12 GLY B C 1
ATOM 1636 O O . GLY B 1 12 ? -20.266 -3.723 21.125 1 38.19 12 GLY B O 1
ATOM 1637 N N . CYS B 1 13 ? -19.141 -4.59 22.531 1 41 13 CYS B N 1
ATOM 1638 C CA . CYS B 1 13 ? -17.812 -4.211 22.078 1 41 13 CYS B CA 1
ATOM 1639 C C . CYS B 1 13 ? -17.484 -4.867 20.734 1 41 13 CYS B C 1
ATOM 1641 O O . CYS B 1 13 ? -17.203 -6.066 20.688 1 41 13 CYS B O 1
ATOM 1643 N N . ALA B 1 14 ? -18.156 -4.59 19.641 1 47.38 14 ALA B N 1
ATOM 1644 C CA . ALA B 1 14 ? -17.734 -5.125 18.344 1 47.38 14 ALA B CA 1
ATOM 1645 C C . ALA B 1 14 ? -16.219 -5.145 18.219 1 47.38 14 ALA B C 1
ATOM 1647 O O . ALA B 1 14 ? -15.555 -4.156 18.516 1 47.38 14 ALA B O 1
ATOM 1648 N N . SER B 1 15 ? -15.57 -6.277 18.438 1 54.09 15 SER B N 1
ATOM 1649 C CA . SER B 1 15 ? -14.148 -6.562 18.312 1 54.09 15 SER B CA 1
ATOM 1650 C C . SER B 1 15 ? -13.508 -5.777 17.172 1 54.09 15 SER B C 1
ATOM 1652 O O . SER B 1 15 ? -14.109 -5.629 16.109 1 54.09 15 SER B O 1
ATOM 1654 N N . ALA B 1 16 ? -12.562 -4.969 17.469 1 65 16 ALA B N 1
ATOM 1655 C CA . ALA B 1 16 ? -11.781 -4.184 16.516 1 65 16 ALA B CA 1
ATOM 1656 C C . ALA B 1 16 ? -11.289 -5.055 15.367 1 65 16 ALA B C 1
ATOM 1658 O O . ALA B 1 16 ? -10.758 -6.145 15.586 1 65 16 ALA B O 1
ATOM 1659 N N . GLN B 1 17 ? -11.742 -4.688 14.164 1 83.94 17 GLN B N 1
ATOM 1660 C CA . GLN B 1 17 ? -11.32 -5.453 13 1 83.94 17 GLN B CA 1
ATOM 1661 C C . GLN B 1 17 ? -9.828 -5.27 12.727 1 83.94 17 GLN B C 1
ATOM 1663 O O . GLN B 1 17 ? -9.141 -6.219 12.352 1 83.94 17 GLN B O 1
ATOM 1668 N N . PHE B 1 18 ? -9.312 -4.066 13.102 1 91.75 18 PHE B N 1
ATOM 1669 C CA . PHE B 1 18 ? -7.883 -3.797 12.984 1 91.75 18 PHE B CA 1
ATOM 1670 C C . PHE B 1 18 ? -7.195 -3.932 14.336 1 91.75 18 PHE B C 1
ATOM 1672 O O . PHE B 1 18 ? -7.777 -3.607 15.375 1 91.75 18 PHE B O 1
ATOM 1679 N N . SER B 1 19 ? -5.98 -4.473 14.297 1 91.25 19 SER B N 1
ATOM 1680 C CA . SER B 1 19 ? -5.148 -4.262 15.477 1 91.25 19 SER B CA 1
ATOM 1681 C C . SER B 1 19 ? -4.898 -2.779 15.719 1 91.25 19 SER B C 1
ATOM 1683 O O . SER B 1 19 ? -5.066 -1.958 14.812 1 91.25 19 SER B O 1
ATOM 1685 N N . ALA B 1 20 ? -4.512 -2.486 16.938 1 92.81 20 ALA B N 1
ATOM 1686 C CA . ALA B 1 20 ? -4.168 -1.105 17.266 1 92.81 20 ALA B CA 1
ATOM 1687 C C . ALA B 1 20 ? -3.049 -0.59 16.359 1 92.81 20 ALA B C 1
ATOM 1689 O O . ALA B 1 20 ? -3.086 0.555 15.906 1 92.81 20 ALA B O 1
ATOM 1690 N N . THR B 1 21 ? -2.104 -1.476 16.078 1 91.69 21 THR B N 1
ATOM 1691 C CA . THR B 1 21 ? -0.965 -1.109 15.234 1 91.69 21 THR B CA 1
ATOM 1692 C C . THR B 1 21 ? -1.414 -0.809 13.812 1 91.69 21 THR B C 1
ATOM 1694 O O . THR B 1 21 ? -0.942 0.149 13.195 1 91.69 21 THR B O 1
ATOM 1697 N N . ALA B 1 22 ? -2.34 -1.58 13.359 1 92.75 22 ALA B N 1
ATOM 1698 C CA . ALA B 1 22 ? -2.822 -1.367 11.992 1 92.75 22 ALA B CA 1
ATOM 1699 C C . ALA B 1 22 ? -3.658 -0.093 11.906 1 92.75 22 ALA B C 1
ATOM 1701 O O . ALA B 1 22 ? -3.555 0.654 10.93 1 92.75 22 ALA B O 1
ATOM 1702 N N . GLN B 1 23 ? -4.465 0.115 12.898 1 95.62 23 GLN B N 1
ATOM 1703 C CA . GLN B 1 23 ? -5.242 1.349 12.945 1 95.62 23 GLN B CA 1
ATOM 1704 C C . GLN B 1 23 ? -4.332 2.574 12.922 1 95.62 23 GLN B C 1
ATOM 1706 O O . GLN B 1 23 ? -4.574 3.518 12.172 1 95.62 23 GLN B O 1
ATOM 1711 N N . GLU B 1 24 ? -3.346 2.555 13.672 1 96.06 24 GLU B N 1
ATOM 1712 C CA . GLU B 1 24 ? -2.381 3.648 13.727 1 96.06 24 GLU B CA 1
ATOM 1713 C C . GLU B 1 24 ? -1.653 3.809 12.398 1 96.06 24 GLU B C 1
ATOM 1715 O O . GLU B 1 24 ? -1.405 4.93 11.945 1 96.06 24 GLU B O 1
ATOM 1720 N N . ALA B 1 25 ? -1.309 2.707 11.82 1 96.19 25 ALA B N 1
ATOM 1721 C CA . ALA B 1 25 ? -0.623 2.746 10.531 1 96.19 25 ALA B CA 1
ATOM 1722 C C . ALA B 1 25 ? -1.481 3.436 9.477 1 96.19 25 ALA B C 1
ATOM 1724 O O . ALA B 1 25 ? -0.984 4.262 8.703 1 96.19 25 ALA B O 1
ATOM 1725 N N . ILE B 1 26 ? -2.754 3.111 9.453 1 97.44 26 ILE B N 1
ATOM 1726 C CA . ILE B 1 26 ? -3.678 3.715 8.5 1 97.44 26 ILE B CA 1
ATOM 1727 C C . ILE B 1 26 ? -3.74 5.223 8.719 1 97.44 26 ILE B C 1
ATOM 1729 O O . ILE B 1 26 ? -3.65 6.004 7.77 1 97.44 26 ILE B O 1
ATOM 1733 N N . LEU B 1 27 ? -3.826 5.598 9.945 1 97.38 27 LEU B N 1
ATOM 1734 C CA . LEU B 1 27 ? -3.873 7.008 10.312 1 97.38 27 LEU B CA 1
ATOM 1735 C C . LEU B 1 27 ? -2.574 7.711 9.93 1 97.38 27 LEU B C 1
ATOM 1737 O O . LEU B 1 27 ? -2.6 8.82 9.391 1 97.38 27 LEU B O 1
ATOM 1741 N N . GLN B 1 28 ? -1.467 7.09 10.156 1 96.94 28 GLN B N 1
ATOM 1742 C CA . GLN B 1 28 ? -0.163 7.691 9.898 1 96.94 28 GLN B CA 1
ATOM 1743 C C . GLN B 1 28 ? 0.07 7.871 8.398 1 96.94 28 GLN B C 1
ATOM 1745 O O . GLN B 1 28 ? 0.708 8.836 7.98 1 96.94 28 GLN B O 1
ATOM 1750 N N . ILE B 1 29 ? -0.421 6.984 7.625 1 97.25 29 ILE B N 1
ATOM 1751 C CA . ILE B 1 29 ? -0.303 7.133 6.18 1 97.25 29 ILE B CA 1
ATOM 1752 C C . ILE B 1 29 ? -1.025 8.398 5.73 1 97.25 29 ILE B C 1
ATOM 1754 O O . ILE B 1 29 ? -0.495 9.172 4.93 1 97.25 29 ILE B O 1
ATOM 1758 N N . HIS B 1 30 ? -2.195 8.672 6.25 1 97.12 30 HIS B N 1
ATOM 1759 C CA . HIS B 1 30 ? -2.928 9.898 5.949 1 97.12 30 HIS B CA 1
ATOM 1760 C C . HIS B 1 30 ? -2.158 11.125 6.418 1 97.12 30 HIS B C 1
ATOM 1762 O O . HIS B 1 30 ? -1.982 12.078 5.656 1 97.12 30 HIS B O 1
ATOM 1768 N N . ASN B 1 31 ? -1.68 11.047 7.578 1 97.62 31 ASN B N 1
ATOM 1769 C CA . ASN B 1 31 ? -1.077 12.234 8.164 1 97.62 31 ASN B CA 1
ATOM 1770 C C . ASN B 1 31 ? 0.313 12.5 7.598 1 97.62 31 ASN B C 1
ATOM 1772 O O . ASN B 1 31 ? 0.735 13.656 7.488 1 97.62 31 ASN B O 1
ATOM 1776 N N . ASP B 1 32 ? 1.02 11.469 7.238 1 96.81 32 ASP B N 1
ATOM 1777 C CA . ASP B 1 32 ? 2.279 11.672 6.531 1 96.81 32 ASP B CA 1
ATOM 1778 C C . ASP B 1 32 ? 2.057 12.414 5.219 1 96.81 32 ASP B C 1
ATOM 1780 O O . ASP B 1 32 ? 2.807 13.336 4.883 1 96.81 32 ASP B O 1
ATOM 1784 N N . LEU B 1 33 ? 1.066 12.008 4.496 1 95.94 33 LEU B N 1
ATOM 1785 C CA . LEU B 1 33 ? 0.742 12.672 3.238 1 95.94 33 LEU B CA 1
ATOM 1786 C C . LEU B 1 33 ? 0.33 14.117 3.479 1 95.94 33 LEU B C 1
ATOM 1788 O O . LEU B 1 33 ? 0.823 15.023 2.807 1 95.94 33 LEU B O 1
ATOM 1792 N N . ARG B 1 34 ? -0.531 14.344 4.398 1 96 34 ARG B N 1
ATOM 1793 C CA . ARG B 1 34 ? -1.021 15.68 4.73 1 96 34 ARG B CA 1
ATOM 1794 C C . ARG B 1 34 ? 0.119 16.578 5.18 1 96 34 ARG B C 1
ATOM 1796 O O . ARG B 1 34 ? 0.19 17.75 4.777 1 96 34 ARG B O 1
ATOM 1803 N N . SER B 1 35 ? 0.959 16.047 5.969 1 97.06 35 SER B N 1
ATOM 1804 C CA . SER B 1 35 ? 2.113 16.828 6.418 1 97.06 35 SER B CA 1
ATOM 1805 C C . SER B 1 35 ? 3.018 17.203 5.25 1 97.06 35 SER B C 1
ATOM 1807 O O . SER B 1 35 ? 3.484 18.344 5.16 1 97.06 35 SER B O 1
ATOM 1809 N N . SER B 1 36 ? 3.264 16.266 4.418 1 95.06 36 SER B N 1
ATOM 1810 C CA . SER B 1 36 ? 4.113 16.516 3.262 1 95.06 36 SER B CA 1
ATOM 1811 C C . SER B 1 36 ? 3.541 17.641 2.4 1 95.06 36 SER B C 1
ATOM 1813 O O . SER B 1 36 ? 4.285 18.5 1.911 1 95.06 36 SER B O 1
ATOM 1815 N N . ILE B 1 37 ? 2.252 17.641 2.244 1 93.69 37 ILE B N 1
ATOM 1816 C CA . ILE B 1 37 ? 1.595 18.688 1.465 1 93.69 37 ILE B CA 1
ATOM 1817 C C . ILE B 1 37 ? 1.645 20 2.227 1 93.69 37 ILE B C 1
ATOM 1819 O O . ILE B 1 37 ? 1.968 21.047 1.653 1 93.69 37 ILE B O 1
ATOM 1823 N N . ALA B 1 38 ? 1.347 19.953 3.471 1 95.69 38 ALA B N 1
ATOM 1824 C CA . ALA B 1 38 ? 1.337 21.156 4.301 1 95.69 38 ALA B CA 1
ATOM 1825 C C . ALA B 1 38 ? 2.689 21.859 4.258 1 95.69 38 ALA B C 1
ATOM 1827 O O . ALA B 1 38 ? 2.752 23.094 4.18 1 95.69 38 ALA B O 1
ATOM 1828 N N . LYS B 1 39 ? 3.691 21.125 4.18 1 95.38 39 LYS B N 1
ATOM 1829 C CA . LYS B 1 39 ? 5.035 21.688 4.297 1 95.38 39 LYS B CA 1
ATOM 1830 C C . LYS B 1 39 ? 5.633 21.969 2.922 1 95.38 39 LYS B C 1
ATOM 1832 O O . LYS B 1 39 ? 6.766 22.438 2.816 1 95.38 39 LYS B O 1
ATOM 1837 N N . GLY B 1 40 ? 4.965 21.562 1.855 1 92.19 40 GLY B N 1
ATOM 1838 C CA . GLY B 1 40 ? 5.438 21.828 0.503 1 92.19 40 GLY B CA 1
ATOM 1839 C C . GLY B 1 40 ? 6.469 20.812 0.028 1 92.19 40 GLY B C 1
ATOM 1840 O O . GLY B 1 40 ? 7.266 21.109 -0.866 1 92.19 40 GLY B O 1
ATOM 1841 N N . ASP B 1 41 ? 6.488 19.688 0.636 1 91.06 41 ASP B N 1
ATOM 1842 C CA . ASP B 1 41 ? 7.48 18.672 0.318 1 91.06 41 ASP B CA 1
ATOM 1843 C C . ASP B 1 41 ? 6.902 17.609 -0.616 1 91.06 41 ASP B C 1
ATOM 1845 O O . ASP B 1 41 ? 7.582 16.656 -0.972 1 91.06 41 ASP B O 1
ATOM 1849 N N . TYR B 1 42 ? 5.691 17.75 -0.943 1 90.62 42 TYR B N 1
ATOM 1850 C CA . TYR B 1 42 ? 5.027 16.75 -1.775 1 90.62 42 TYR B CA 1
ATOM 1851 C C . TYR B 1 42 ? 5.184 17.094 -3.254 1 90.62 42 TYR B C 1
ATOM 1853 O O . TYR B 1 42 ? 4.961 18.234 -3.666 1 90.62 42 TYR B O 1
ATOM 1861 N N . SER B 1 43 ? 5.66 16.094 -3.969 1 85.75 43 SER B N 1
ATOM 1862 C CA . SER B 1 43 ? 5.773 16.219 -5.418 1 85.75 43 SER B CA 1
ATOM 1863 C C . SER B 1 43 ? 5.32 14.945 -6.125 1 85.75 43 SER B C 1
ATOM 1865 O O . SER B 1 43 ? 5.438 13.844 -5.574 1 85.75 43 SER B O 1
ATOM 1867 N N . VAL B 1 44 ? 4.703 15.078 -7.246 1 75.62 44 VAL B N 1
ATOM 1868 C CA . VAL B 1 44 ? 4.336 13.961 -8.117 1 75.62 44 VAL B CA 1
ATOM 1869 C C . VAL B 1 44 ? 4.93 14.18 -9.508 1 75.62 44 VAL B C 1
ATOM 1871 O O . VAL B 1 44 ? 4.715 15.227 -10.125 1 75.62 44 VAL B O 1
ATOM 1874 N N . ASN B 1 45 ? 5.664 13.195 -9.969 1 70.88 45 ASN B N 1
ATOM 1875 C CA . ASN B 1 45 ? 6.34 13.258 -11.266 1 70.88 45 ASN B CA 1
ATOM 1876 C C . ASN B 1 45 ? 7.156 14.539 -11.414 1 70.88 45 ASN B C 1
ATOM 1878 O O . ASN B 1 45 ? 7.109 15.188 -12.461 1 70.88 45 ASN B O 1
ATOM 1882 N N . GLY B 1 46 ? 7.707 15 -10.289 1 74.19 46 GLY B N 1
ATOM 1883 C CA . GLY B 1 46 ? 8.602 16.141 -10.328 1 74.19 46 GLY B CA 1
ATOM 1884 C C . GLY B 1 46 ? 7.887 17.469 -10.125 1 74.19 46 GLY B C 1
ATOM 1885 O O . GLY B 1 46 ? 8.516 18.531 -10.109 1 74.19 46 GLY B O 1
ATOM 1886 N N . THR B 1 47 ? 6.617 17.453 -10.07 1 78.56 47 THR B N 1
ATOM 1887 C CA . THR B 1 47 ? 5.863 18.688 -9.867 1 78.56 47 THR B CA 1
ATOM 1888 C C . THR B 1 47 ? 5.43 18.812 -8.414 1 78.56 47 THR B C 1
ATOM 1890 O O . THR B 1 47 ? 4.68 17.984 -7.906 1 78.56 47 THR B O 1
ATOM 1893 N N . GLY B 1 48 ? 5.887 19.828 -7.898 1 83.75 48 GLY B N 1
ATOM 1894 C CA . GLY B 1 48 ? 5.543 20.094 -6.508 1 83.75 48 GLY B CA 1
ATOM 1895 C C . GLY B 1 48 ? 4.195 20.766 -6.344 1 83.75 48 GLY B C 1
ATOM 1896 O O . GLY B 1 48 ? 3.742 21.484 -7.23 1 83.75 48 GLY B O 1
ATOM 1897 N N . LEU B 1 49 ? 3.584 20.578 -5.195 1 85.25 49 LEU B N 1
ATOM 1898 C CA . LEU B 1 49 ? 2.357 21.266 -4.816 1 85.25 49 LEU B CA 1
ATOM 1899 C C . LEU B 1 49 ? 2.654 22.406 -3.846 1 85.25 49 LEU B C 1
ATOM 1901 O O . LEU B 1 49 ? 3.609 22.328 -3.07 1 85.25 49 LEU B O 1
ATOM 1905 N N . GLU B 1 50 ? 1.838 23.422 -4.012 1 88.56 50 GLU B N 1
ATOM 1906 C CA . GLU B 1 50 ? 1.971 24.5 -3.047 1 88.56 50 GLU B CA 1
ATOM 1907 C C . GLU B 1 50 ? 1.675 24.031 -1.629 1 88.56 50 GLU B C 1
ATOM 1909 O O . GLU B 1 50 ? 0.78 23.203 -1.423 1 88.56 50 GLU B O 1
ATOM 1914 N N . ALA B 1 51 ? 2.365 24.609 -0.738 1 94.88 51 ALA B N 1
ATOM 1915 C CA . ALA B 1 51 ? 2.15 24.297 0.671 1 94.88 51 ALA B CA 1
ATOM 1916 C C . ALA B 1 51 ? 0.749 24.703 1.117 1 94.88 51 ALA B C 1
ATOM 1918 O O . ALA B 1 51 ? 0.142 25.594 0.532 1 94.88 51 ALA B O 1
ATOM 1919 N N . SER B 1 52 ? 0.255 24.016 2.061 1 94.88 52 SER B N 1
ATOM 1920 C CA . SER B 1 52 ? -1.064 24.297 2.613 1 94.88 52 SER B CA 1
ATOM 1921 C C . SER B 1 52 ? -0.959 25 3.963 1 94.88 52 SER B C 1
ATOM 1923 O O . SER B 1 52 ? -0.211 24.562 4.84 1 94.88 52 SER B O 1
ATOM 1925 N N . SER B 1 53 ? -1.78 26.016 4.16 1 97.56 53 SER B N 1
ATOM 1926 C CA . SER B 1 53 ? -1.708 26.797 5.395 1 97.56 53 SER B CA 1
ATOM 1927 C C . SER B 1 53 ? -2.738 26.312 6.41 1 97.56 53 SER B C 1
ATOM 1929 O O . SER B 1 53 ? -2.689 26.703 7.582 1 97.56 53 SER B O 1
ATOM 1931 N N . ASN B 1 54 ? -3.633 25.438 6.039 1 97 54 ASN B N 1
ATOM 1932 C CA . ASN B 1 54 ? -4.758 25.156 6.922 1 97 54 ASN B CA 1
ATOM 1933 C C . ASN B 1 54 ? -5.023 23.656 7.012 1 97 54 ASN B C 1
ATOM 1935 O O . ASN B 1 54 ? -6.141 23.234 7.328 1 97 54 ASN B O 1
ATOM 1939 N N . MET B 1 55 ? -4.039 22.781 6.695 1 96.81 55 MET B N 1
ATOM 1940 C CA . MET B 1 55 ? -4.215 21.328 6.68 1 96.81 55 MET B CA 1
ATOM 1941 C C . MET B 1 55 ? -4.391 20.797 8.094 1 96.81 55 MET B C 1
ATOM 1943 O O . MET B 1 55 ? -3.477 20.875 8.914 1 96.81 55 MET B O 1
ATOM 1947 N N . ARG B 1 56 ? -5.559 20.172 8.367 1 97.88 56 ARG B N 1
ATOM 1948 C CA . ARG B 1 56 ? -5.801 19.609 9.695 1 97.88 56 ARG B CA 1
ATOM 1949 C C . ARG B 1 56 ? -5.203 18.219 9.805 1 97.88 56 ARG B C 1
ATOM 1951 O O . ARG B 1 56 ? -5.156 17.469 8.82 1 97.88 56 ARG B O 1
ATOM 1958 N N . LYS B 1 57 ? -4.762 17.859 11.062 1 98.5 57 LYS B N 1
ATOM 1959 C CA . LYS B 1 57 ? -4.32 16.5 11.359 1 98.5 57 LYS B CA 1
ATOM 1960 C C . LYS B 1 57 ? -5.516 15.555 11.5 1 98.5 57 LYS B C 1
ATOM 1962 O O . LYS B 1 57 ? -6.484 15.883 12.188 1 98.5 57 LYS B O 1
ATOM 1967 N N . MET B 1 58 ? -5.422 14.398 10.836 1 97.94 58 MET B N 1
ATOM 1968 C CA . MET B 1 58 ? -6.488 13.406 10.867 1 97.94 58 MET B CA 1
ATOM 1969 C C . MET B 1 58 ? -6.469 12.625 12.18 1 97.94 58 MET B C 1
ATOM 1971 O O . MET B 1 58 ? -5.398 12.242 12.656 1 97.94 58 MET B O 1
ATOM 1975 N N . LYS B 1 59 ? -7.648 12.336 12.719 1 98.31 59 LYS B N 1
ATOM 1976 C CA . LYS B 1 59 ? -7.848 11.516 13.906 1 98.31 59 LYS B CA 1
ATOM 1977 C C . LYS B 1 59 ? -8.859 10.406 13.656 1 98.31 59 LYS B C 1
ATOM 1979 O O . LYS B 1 59 ? -9.734 10.539 12.797 1 98.31 59 LYS B O 1
ATOM 1984 N N . TRP B 1 60 ? -8.719 9.383 14.484 1 97.81 60 TRP B N 1
ATOM 1985 C CA . TRP B 1 60 ? -9.664 8.273 14.375 1 97.81 60 TRP B CA 1
ATOM 1986 C C . TRP B 1 60 ? -10.945 8.57 15.148 1 97.81 60 TRP B C 1
ATOM 1988 O O . TRP B 1 60 ? -10.898 9.086 16.266 1 97.81 60 TRP B O 1
ATOM 1998 N N . ASP B 1 61 ? -12.078 8.305 14.516 1 97.5 61 ASP B N 1
ATOM 1999 C CA . ASP B 1 61 ? -13.383 8.539 15.125 1 97.5 61 ASP B CA 1
ATOM 2000 C C . ASP B 1 61 ? -14.219 7.258 15.133 1 97.5 61 ASP B C 1
ATOM 2002 O O . ASP B 1 61 ? -14.492 6.684 14.078 1 97.5 61 ASP B O 1
ATOM 2006 N N . SER B 1 62 ? -14.727 6.883 16.312 1 95.75 62 SER B N 1
ATOM 2007 C CA . SER B 1 62 ? -15.438 5.617 16.469 1 95.75 62 SER B CA 1
ATOM 2008 C C . SER B 1 62 ? -16.797 5.648 15.781 1 95.75 62 SER B C 1
ATOM 2010 O O . SER B 1 62 ? -17.281 4.617 15.312 1 95.75 62 SER B O 1
ATOM 2012 N N . CYS B 1 63 ? -17.406 6.816 15.711 1 96.06 63 CYS B N 1
ATOM 2013 C CA . CYS B 1 63 ? -18.672 6.918 15.008 1 96.06 63 CYS B CA 1
ATOM 2014 C C . CYS B 1 63 ? -18.5 6.695 13.516 1 96.06 63 CYS B C 1
ATOM 2016 O O . CYS B 1 63 ? -19.297 5.988 12.891 1 96.06 63 CYS B O 1
ATOM 2018 N N . LEU B 1 64 ? -17.469 7.316 12.969 1 96.19 64 LEU B N 1
ATOM 2019 C CA . LEU B 1 64 ? -17.188 7.121 11.547 1 96.19 64 LEU B CA 1
ATOM 2020 C C . LEU B 1 64 ? -16.75 5.684 11.273 1 96.19 64 LEU B C 1
ATOM 2022 O O . LEU B 1 64 ? -17.078 5.129 10.219 1 96.19 64 LEU B O 1
ATOM 2026 N N . GLU B 1 65 ? -16.078 5.051 12.219 1 96.81 65 GLU B N 1
ATOM 2027 C CA . GLU B 1 65 ? -15.75 3.631 12.109 1 96.81 65 GLU B CA 1
ATOM 2028 C C . GLU B 1 65 ? -17.016 2.777 12.031 1 96.81 65 GLU B C 1
ATOM 2030 O O . GLU B 1 65 ? -17.094 1.855 11.219 1 96.81 65 GLU B O 1
ATOM 2035 N N . ARG B 1 66 ? -17.938 3.082 12.898 1 95.44 66 ARG B N 1
ATOM 2036 C CA . ARG B 1 66 ? -19.203 2.348 12.883 1 95.44 66 ARG B CA 1
ATOM 2037 C C . ARG B 1 66 ? -19.922 2.541 11.555 1 95.44 66 ARG B C 1
ATOM 2039 O O . ARG B 1 66 ? -20.5 1.594 11.008 1 95.44 66 ARG B O 1
ATOM 2046 N N . SER B 1 67 ? -19.922 3.766 11.094 1 93.81 67 SER B N 1
ATOM 2047 C CA . SER B 1 67 ? -20.531 4.035 9.789 1 93.81 67 SER B CA 1
ATOM 2048 C C . SER B 1 67 ? -19.844 3.238 8.688 1 93.81 67 SER B C 1
ATOM 2050 O O . SER B 1 67 ? -20.5 2.672 7.816 1 93.81 67 SER B O 1
ATOM 2052 N N . ALA B 1 68 ? -18.516 3.195 8.727 1 95.81 68 ALA B N 1
ATOM 2053 C CA . ALA B 1 68 ? -17.75 2.41 7.766 1 95.81 68 ALA B CA 1
ATOM 2054 C C . ALA B 1 68 ? -18.094 0.928 7.863 1 95.81 68 ALA B C 1
ATOM 2056 O O . ALA B 1 68 ? -18.219 0.246 6.848 1 95.81 68 ALA B O 1
ATOM 2057 N N . ARG B 1 69 ? -18.266 0.468 9.031 1 96.12 69 ARG B N 1
ATOM 2058 C CA . ARG B 1 69 ? -18.609 -0.932 9.258 1 96.12 69 ARG B CA 1
ATOM 2059 C C . ARG B 1 69 ? -19.953 -1.278 8.641 1 96.12 69 ARG B C 1
ATOM 2061 O O . ARG B 1 69 ? -20.094 -2.326 8.008 1 96.12 69 ARG B O 1
ATOM 2068 N N . ASN B 1 70 ? -20.859 -0.42 8.852 1 94.56 70 ASN B N 1
ATOM 2069 C CA . ASN B 1 70 ? -22.188 -0.65 8.297 1 94.56 70 ASN B CA 1
ATOM 2070 C C . ASN B 1 70 ? -22.156 -0.724 6.77 1 94.56 70 ASN B C 1
ATOM 2072 O O . ASN B 1 70 ? -22.812 -1.571 6.172 1 94.56 70 ASN B O 1
ATOM 2076 N N . LEU B 1 71 ? -21.422 0.153 6.16 1 94 71 LEU B N 1
ATOM 2077 C CA . LEU B 1 71 ? -21.297 0.093 4.707 1 94 71 LEU B CA 1
ATOM 2078 C C . LEU B 1 71 ? -20.531 -1.15 4.273 1 94 71 LEU B C 1
ATOM 2080 O O . LEU B 1 71 ? -20.906 -1.808 3.299 1 94 71 LEU B O 1
ATOM 2084 N N . ALA B 1 72 ? -19.469 -1.486 4.961 1 95.44 72 ALA B N 1
ATOM 2085 C CA . ALA B 1 72 ? -18.641 -2.637 4.605 1 95.44 72 ALA B CA 1
ATOM 2086 C C . ALA B 1 72 ? -19.453 -3.926 4.621 1 95.44 72 ALA B C 1
ATOM 2088 O O . ALA B 1 72 ? -19.203 -4.832 3.82 1 95.44 72 ALA B O 1
ATOM 2089 N N . LYS B 1 73 ? -20.406 -4.004 5.488 1 95.06 73 LYS B N 1
ATOM 2090 C CA . LYS B 1 73 ? -21.266 -5.184 5.594 1 95.06 73 LYS B CA 1
ATOM 2091 C C . LYS B 1 73 ? -21.969 -5.477 4.27 1 95.06 73 LYS B C 1
ATOM 2093 O O . LYS B 1 73 ? -22.281 -6.633 3.969 1 95.06 73 LYS B O 1
ATOM 2098 N N . SER B 1 74 ? -22.219 -4.477 3.508 1 94.81 74 SER B N 1
ATOM 2099 C CA . SER B 1 74 ? -22.906 -4.66 2.236 1 94.81 74 SER B CA 1
ATOM 2100 C C . SER B 1 74 ? -21.938 -5.062 1.132 1 94.81 74 SER B C 1
ATOM 2102 O O . SER B 1 74 ? -22.359 -5.324 -0 1 94.81 74 SER B O 1
ATOM 2104 N N . CYS B 1 75 ? -20.703 -5.102 1.354 1 95.62 75 CYS B N 1
ATOM 2105 C CA . CYS B 1 75 ? -19.641 -5.484 0.424 1 95.62 75 CYS B CA 1
ATOM 2106 C C . CYS B 1 75 ? -19.734 -4.676 -0.865 1 95.62 75 CYS B C 1
ATOM 2108 O O . CYS B 1 75 ? -19.844 -5.242 -1.952 1 95.62 75 CYS B O 1
ATOM 2110 N N . PRO B 1 76 ? -19.547 -3.32 -0.668 1 92.69 76 PRO B N 1
ATOM 2111 C CA . PRO B 1 76 ? -19.656 -2.479 -1.861 1 92.69 76 PRO B CA 1
ATOM 2112 C C . PRO B 1 76 ? -18.531 -2.709 -2.854 1 92.69 76 PRO B C 1
ATOM 2114 O O . PRO B 1 76 ? -17.422 -3.107 -2.459 1 92.69 76 PRO B O 1
ATOM 2117 N N . ASP B 1 77 ? -18.828 -2.389 -4.145 1 89.88 77 ASP B N 1
ATOM 2118 C CA . ASP B 1 77 ? -17.812 -2.553 -5.18 1 89.88 77 ASP B CA 1
ATOM 2119 C C . ASP B 1 77 ? -17.156 -1.215 -5.531 1 89.88 77 ASP B C 1
ATOM 2121 O O . ASP B 1 77 ? -16.172 -1.173 -6.258 1 89.88 77 ASP B O 1
ATOM 2125 N N . LYS B 1 78 ? -17.781 -0.182 -5.055 1 82.25 78 LYS B N 1
ATOM 2126 C CA . LYS B 1 78 ? -17.266 1.148 -5.355 1 82.25 78 LYS B CA 1
ATOM 2127 C C . LYS B 1 78 ? -17.766 2.176 -4.34 1 82.25 78 LYS B C 1
ATOM 2129 O O . LYS B 1 78 ? -18.594 1.859 -3.488 1 82.25 78 LYS B O 1
ATOM 2134 N N . THR B 1 79 ? -17.125 3.328 -4.469 1 75.5 79 THR B N 1
ATOM 2135 C CA . THR B 1 79 ? -17.578 4.465 -3.67 1 75.5 79 THR B CA 1
ATOM 2136 C C . THR B 1 79 ? -18.922 4.988 -4.176 1 75.5 79 THR B C 1
ATOM 2138 O O . THR B 1 79 ? -19.156 5.016 -5.383 1 75.5 79 THR B O 1
ATOM 2141 N N . TYR B 1 80 ? -19.766 5.32 -3.158 1 68.88 80 TYR B N 1
ATOM 2142 C CA . TYR B 1 80 ? -21.047 5.914 -3.539 1 68.88 80 TYR B CA 1
ATOM 2143 C C . TYR B 1 80 ? -21.062 7.406 -3.238 1 68.88 80 TYR B C 1
ATOM 2145 O O . TYR B 1 80 ? -20.641 7.836 -2.16 1 68.88 80 TYR B O 1
ATOM 2153 N N . LYS B 1 81 ? -21.344 8.211 -4.25 1 66.12 81 LYS B N 1
ATOM 2154 C CA . LYS B 1 81 ? -21.469 9.656 -4.098 1 66.12 81 LYS B CA 1
ATOM 2155 C C . LYS B 1 81 ? -22.766 10.023 -3.393 1 66.12 81 LYS B C 1
ATOM 2157 O O . LYS B 1 81 ? -23.766 9.297 -3.498 1 66.12 81 LYS B O 1
ATOM 2162 N N . GLY B 1 82 ? -22.641 11.125 -2.637 1 65.19 82 GLY B N 1
ATOM 2163 C CA . GLY B 1 82 ? -23.844 11.672 -2.025 1 65.19 82 GLY B CA 1
ATOM 2164 C C . GLY B 1 82 ? -24.078 11.172 -0.61 1 65.19 82 GLY B C 1
ATOM 2165 O O . GLY B 1 82 ? -25.109 11.445 -0.01 1 65.19 82 GLY B O 1
ATOM 2166 N N . ALA B 1 83 ? -23.125 10.594 -0.153 1 69.25 83 ALA B N 1
ATOM 2167 C CA . ALA B 1 83 ? -23.25 10.117 1.221 1 69.25 83 ALA B CA 1
ATOM 2168 C C . ALA B 1 83 ? -23.031 11.25 2.221 1 69.25 83 ALA B C 1
ATOM 2170 O O . ALA B 1 83 ? -22.469 12.289 1.873 1 69.25 83 ALA B O 1
ATOM 2171 N N . LYS B 1 84 ? -23.703 11.148 3.311 1 79.94 84 LYS B N 1
ATOM 2172 C CA . LYS B 1 84 ? -23.547 12.078 4.426 1 79.94 84 LYS B CA 1
ATOM 2173 C C . LYS B 1 84 ? -22.078 12.312 4.758 1 79.94 84 LYS B C 1
ATOM 2175 O O . LYS B 1 84 ? -21.688 13.43 5.09 1 79.94 84 LYS B O 1
ATOM 2180 N N . TYR B 1 85 ? -21.359 11.273 4.586 1 88.38 85 TYR B N 1
ATOM 2181 C CA . TYR B 1 85 ? -19.938 11.289 4.918 1 88.38 85 TYR B CA 1
ATOM 2182 C C . TYR B 1 85 ? -19.094 11.047 3.678 1 88.38 85 TYR B C 1
ATOM 2184 O O . TYR B 1 85 ? -19.562 10.461 2.699 1 88.38 85 TYR B O 1
ATOM 2192 N N . GLY B 1 86 ? -17.812 11.656 3.689 1 89.81 86 GLY B N 1
ATOM 2193 C CA . GLY B 1 86 ? -16.859 11.211 2.682 1 89.81 86 GLY B CA 1
ATOM 2194 C C . GLY B 1 86 ? -16.531 9.734 2.779 1 89.81 86 GLY B C 1
ATOM 2195 O O . GLY B 1 86 ? -16.688 9.133 3.842 1 89.81 86 GLY B O 1
ATOM 2196 N N . GLU B 1 87 ? -16.094 9.195 1.643 1 92.25 87 GLU B N 1
ATOM 2197 C CA . GLU B 1 87 ? -15.875 7.754 1.632 1 92.25 87 GLU B CA 1
ATOM 2198 C C . GLU B 1 87 ? -14.742 7.375 0.686 1 92.25 87 GLU B C 1
ATOM 2200 O O . GLU B 1 87 ? -14.617 7.945 -0.399 1 92.25 87 GLU B O 1
ATOM 2205 N N . ASN B 1 88 ? -13.898 6.527 1.103 1 93 88 ASN B N 1
ATOM 2206 C CA . ASN B 1 88 ? -13.023 5.754 0.226 1 93 88 ASN B CA 1
ATOM 2207 C C . ASN B 1 88 ? -13.281 4.258 0.348 1 93 88 ASN B C 1
ATOM 2209 O O . ASN B 1 88 ? -13.469 3.742 1.453 1 93 88 ASN B O 1
ATOM 2213 N N . VAL B 1 89 ? -13.328 3.549 -0.792 1 94.38 89 VAL B N 1
ATOM 2214 C CA . VAL B 1 89 ? -13.531 2.105 -0.836 1 94.38 89 VAL B CA 1
ATOM 2215 C C . VAL B 1 89 ? -12.391 1.443 -1.604 1 94.38 89 VAL B C 1
ATOM 2217 O O . VAL B 1 89 ? -11.977 1.935 -2.656 1 94.38 89 VAL B O 1
ATOM 2220 N N . PHE B 1 90 ? -11.867 0.418 -1.043 1 94.88 90 PHE B N 1
ATOM 2221 C CA . PHE B 1 90 ? -10.844 -0.405 -1.686 1 94.88 90 PHE B CA 1
ATOM 2222 C C . PHE B 1 90 ? -11.258 -1.872 -1.688 1 94.88 90 PHE B C 1
ATOM 2224 O O . PHE B 1 90 ? -11.57 -2.438 -0.637 1 94.88 90 PHE B O 1
ATOM 2231 N N . VAL B 1 91 ? -11.328 -2.451 -2.895 1 94.44 91 VAL B N 1
ATOM 2232 C CA . VAL B 1 91 ? -11.68 -3.857 -3.064 1 94.44 91 VAL B CA 1
ATOM 2233 C C . VAL B 1 91 ? -10.43 -4.66 -3.418 1 94.44 91 VAL B C 1
ATOM 2235 O O . VAL B 1 91 ? -9.664 -4.277 -4.312 1 94.44 91 VAL B O 1
ATOM 2238 N N . SER B 1 92 ? -10.234 -5.73 -2.664 1 93.38 92 SER B N 1
ATOM 2239 C CA . SER B 1 92 ? -9.102 -6.621 -2.906 1 93.38 92 SER B CA 1
ATOM 2240 C C . SER B 1 92 ? -9.547 -8.078 -2.969 1 93.38 92 SER B C 1
ATOM 2242 O O . SER B 1 92 ? -10.609 -8.43 -2.453 1 93.38 92 SER B O 1
ATOM 2244 N N . HIS B 1 93 ? -8.789 -8.844 -3.703 1 92.88 93 HIS B N 1
ATOM 2245 C CA . HIS B 1 93 ? -8.961 -10.297 -3.76 1 92.88 93 HIS B CA 1
ATOM 2246 C C . HIS B 1 93 ? -7.703 -11.016 -3.283 1 92.88 93 HIS B C 1
ATOM 2248 O O . HIS B 1 93 ? -6.586 -10.625 -3.641 1 92.88 93 HIS B O 1
ATOM 2254 N N . THR B 1 94 ? -7.902 -12.008 -2.428 1 94.5 94 THR B N 1
ATOM 2255 C CA . THR B 1 94 ? -6.734 -12.656 -1.843 1 94.5 94 THR B CA 1
ATOM 2256 C C . THR B 1 94 ? -6.941 -14.164 -1.748 1 94.5 94 THR B C 1
ATOM 2258 O O . THR B 1 94 ? -8.07 -14.633 -1.57 1 94.5 94 THR B O 1
ATOM 2261 N N . LEU B 1 95 ? -5.812 -14.922 -1.892 1 92.44 95 LEU B N 1
ATOM 2262 C CA . LEU B 1 95 ? -5.77 -16.359 -1.637 1 92.44 95 LEU B CA 1
ATOM 2263 C C . LEU B 1 95 ? -5.703 -16.641 -0.14 1 92.44 95 LEU B C 1
ATOM 2265 O O . LEU B 1 95 ? -5.938 -17.766 0.292 1 92.44 95 LEU B O 1
ATOM 2269 N N . TYR B 1 96 ? -5.391 -15.508 0.647 1 90.38 96 TYR B N 1
ATOM 2270 C CA . TYR B 1 96 ? -5.086 -15.664 2.064 1 90.38 96 TYR B CA 1
ATOM 2271 C C . TYR B 1 96 ? -5.988 -14.789 2.92 1 90.38 96 TYR B C 1
ATOM 2273 O O . TYR B 1 96 ? -5.535 -13.805 3.51 1 90.38 96 TYR B O 1
ATOM 2281 N N . PRO B 1 97 ? -7.199 -15.172 3.094 1 89.69 97 PRO B N 1
ATOM 2282 C CA . PRO B 1 97 ? -8.148 -14.297 3.779 1 89.69 97 PRO B CA 1
ATOM 2283 C C . PRO B 1 97 ? -7.918 -14.234 5.285 1 89.69 97 PRO B C 1
ATOM 2285 O O . PRO B 1 97 ? -8.367 -13.289 5.945 1 89.69 97 PRO B O 1
ATOM 2288 N N . GLU B 1 98 ? -7.117 -15.195 5.773 1 85.56 98 GLU B N 1
ATOM 2289 C CA . GLU B 1 98 ? -6.867 -15.188 7.211 1 85.56 98 GLU B CA 1
ATOM 2290 C C . GLU B 1 98 ? -5.863 -14.102 7.59 1 85.56 98 GLU B C 1
ATOM 2292 O O . GLU B 1 98 ? -4.859 -13.906 6.898 1 85.56 98 GLU B O 1
ATOM 2297 N N . ASN B 1 99 ? -6.133 -13.367 8.625 1 79.81 99 ASN B N 1
ATOM 2298 C CA . ASN B 1 99 ? -5.266 -12.359 9.211 1 79.81 99 ASN B CA 1
A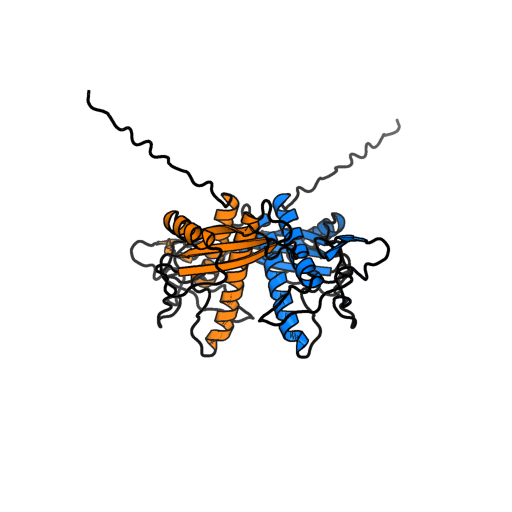TOM 2299 C C . ASN B 1 99 ? -4.832 -11.32 8.18 1 79.81 99 ASN B C 1
ATOM 2301 O O . ASN B 1 99 ? -3.68 -10.883 8.18 1 79.81 99 ASN B O 1
ATOM 2305 N N . THR B 1 100 ? -5.773 -10.984 7.219 1 90.62 100 THR B N 1
ATOM 2306 C CA . THR B 1 100 ? -5.402 -10.117 6.113 1 90.62 100 THR B CA 1
ATOM 2307 C C . THR B 1 100 ? -5.918 -8.695 6.348 1 90.62 100 THR B C 1
ATOM 2309 O O . THR B 1 100 ? -5.52 -7.762 5.648 1 90.62 100 THR B O 1
ATOM 2312 N N . PHE B 1 101 ? -6.715 -8.508 7.344 1 93.94 101 PHE B N 1
ATOM 2313 C CA . PHE B 1 101 ? -7.398 -7.234 7.52 1 93.94 101 PHE B CA 1
ATOM 2314 C C . PHE B 1 101 ? -6.395 -6.105 7.715 1 93.94 101 PHE B C 1
ATOM 2316 O O . PHE B 1 101 ? -6.52 -5.047 7.094 1 93.94 101 PHE B O 1
ATOM 2323 N N . ASN B 1 102 ? -5.379 -6.406 8.5 1 95.25 102 ASN B N 1
ATOM 2324 C CA . ASN B 1 102 ? -4.391 -5.371 8.773 1 95.25 102 ASN B CA 1
ATOM 2325 C C . ASN B 1 102 ? -3.662 -4.934 7.508 1 95.25 102 ASN B C 1
ATOM 2327 O O . ASN B 1 102 ? -3.568 -3.74 7.219 1 95.25 102 ASN B O 1
ATOM 2331 N N . ARG B 1 103 ? -3.215 -5.871 6.68 1 95.69 103 ARG B N 1
ATOM 2332 C CA . ARG B 1 103 ? -2.467 -5.508 5.48 1 95.69 103 ARG B CA 1
ATOM 2333 C C . ARG B 1 103 ? -3.369 -4.82 4.461 1 95.69 103 ARG B C 1
ATOM 2335 O O . ARG B 1 103 ? -2.93 -3.922 3.738 1 95.69 103 ARG B O 1
ATOM 2342 N N . ILE B 1 104 ? -4.633 -5.184 4.445 1 96.81 104 ILE B N 1
ATOM 2343 C CA . ILE B 1 104 ? -5.547 -4.574 3.49 1 96.81 104 ILE B CA 1
ATOM 2344 C C . ILE B 1 104 ? -5.801 -3.117 3.871 1 96.81 104 ILE B C 1
ATOM 2346 O O . ILE B 1 104 ? -5.934 -2.254 3.002 1 96.81 104 ILE B O 1
ATOM 2350 N N . GLY B 1 105 ? -5.906 -2.885 5.152 1 97.25 105 GLY B N 1
ATOM 2351 C CA . GLY B 1 105 ? -6.023 -1.506 5.602 1 97.25 105 GLY B CA 1
ATOM 2352 C C . GLY B 1 105 ? -4.863 -0.633 5.156 1 97.25 105 GLY B C 1
ATOM 2353 O O . GLY B 1 105 ? -5.074 0.453 4.613 1 97.25 105 GLY B O 1
ATOM 2354 N N . VAL B 1 106 ? -3.676 -1.14 5.367 1 97.25 106 VAL B N 1
ATOM 2355 C CA . VAL B 1 106 ? -2.461 -0.411 5.02 1 97.25 106 VAL B CA 1
ATOM 2356 C C . VAL B 1 106 ? -2.359 -0.268 3.502 1 97.25 106 VAL B C 1
ATOM 2358 O O . VAL B 1 106 ? -2.078 0.819 2.992 1 97.25 106 VAL B O 1
ATOM 2361 N N . MET B 1 107 ? -2.672 -1.34 2.783 1 97.19 107 MET B N 1
ATOM 2362 C CA . MET B 1 107 ? -2.639 -1.338 1.323 1 97.19 107 MET B CA 1
ATOM 2363 C C . MET B 1 107 ? -3.584 -0.283 0.759 1 97.19 107 MET B C 1
ATOM 2365 O O . MET B 1 107 ? -3.193 0.514 -0.096 1 97.19 107 MET B O 1
ATOM 2369 N N . GLY B 1 108 ? -4.793 -0.308 1.26 1 96.88 108 GLY B N 1
ATOM 2370 C CA . GLY B 1 108 ? -5.785 0.63 0.754 1 96.88 108 GLY B CA 1
ATOM 2371 C C . GLY B 1 108 ? -5.387 2.08 0.951 1 96.88 108 GLY B C 1
ATOM 2372 O O . GLY B 1 108 ? -5.457 2.881 0.017 1 96.88 108 GLY B O 1
ATOM 2373 N N . ALA B 1 109 ? -4.957 2.375 2.135 1 97.12 109 ALA B N 1
ATOM 2374 C CA . ALA B 1 109 ? -4.539 3.744 2.434 1 97.12 109 ALA B CA 1
ATOM 2375 C C . ALA B 1 109 ? -3.391 4.18 1.528 1 97.12 109 ALA B C 1
ATOM 2377 O O . ALA B 1 109 ? -3.389 5.297 1.012 1 97.12 109 ALA B O 1
ATOM 2378 N N . ALA B 1 110 ? -2.42 3.316 1.334 1 96.12 110 ALA B N 1
ATOM 2379 C CA . ALA B 1 110 ? -1.269 3.617 0.488 1 96.12 110 ALA B CA 1
ATOM 2380 C C . ALA B 1 110 ? -1.694 3.844 -0.959 1 96.12 110 ALA B C 1
ATOM 2382 O O . ALA B 1 110 ? -1.247 4.797 -1.604 1 96.12 110 ALA B O 1
ATOM 2383 N N . ILE B 1 111 ? -2.572 3.021 -1.461 1 95 111 ILE B N 1
ATOM 2384 C CA . ILE B 1 111 ? -3 3.082 -2.854 1 95 111 ILE B CA 1
ATOM 2385 C C . ILE B 1 111 ? -3.82 4.348 -3.086 1 95 111 ILE B C 1
ATOM 2387 O O . ILE B 1 111 ? -3.674 5.012 -4.117 1 95 111 ILE B O 1
ATOM 2391 N N . TRP B 1 112 ? -4.66 4.738 -2.133 1 94.62 112 TRP B N 1
ATOM 2392 C CA . TRP B 1 112 ? -5.426 5.977 -2.258 1 94.62 112 TRP B CA 1
ATOM 2393 C C . TRP B 1 112 ? -4.496 7.184 -2.342 1 94.62 112 TRP B C 1
ATOM 2395 O O . TRP B 1 112 ? -4.789 8.148 -3.055 1 94.62 112 TRP B O 1
ATOM 2405 N N . GLY B 1 113 ? -3.412 7.125 -1.584 1 93.06 113 GLY B N 1
ATOM 2406 C CA . GLY B 1 113 ? -2.426 8.188 -1.695 1 93.06 113 GLY B CA 1
ATOM 2407 C C . GLY B 1 113 ? -1.837 8.312 -3.088 1 93.06 113 GLY B C 1
ATOM 2408 O O . GLY B 1 113 ? -1.703 9.422 -3.615 1 93.06 113 GLY B O 1
ATOM 2409 N N . VAL B 1 114 ? -1.499 7.203 -3.668 1 89.94 114 VAL B N 1
ATOM 2410 C CA . VAL B 1 114 ? -0.958 7.172 -5.023 1 89.94 114 VAL B CA 1
ATOM 2411 C C . VAL B 1 114 ? -2.002 7.695 -6.008 1 89.94 114 VAL B C 1
ATOM 2413 O O . VAL B 1 114 ? -1.683 8.484 -6.902 1 89.94 114 VAL B O 1
ATOM 2416 N N . GLU B 1 115 ? -3.238 7.281 -5.832 1 88.19 115 GLU B N 1
ATOM 2417 C CA . GLU B 1 115 ? -4.316 7.707 -6.719 1 88.19 115 GLU B CA 1
ATOM 2418 C C . GLU B 1 115 ? -4.535 9.211 -6.645 1 88.19 115 GLU B C 1
ATOM 2420 O O . GLU B 1 115 ? -4.785 9.859 -7.664 1 88.19 115 GLU B O 1
ATOM 2425 N N . LEU B 1 116 ? -4.465 9.75 -5.473 1 88.75 116 LEU B N 1
ATOM 2426 C CA . LEU B 1 116 ? -4.574 11.195 -5.336 1 88.75 116 LEU B CA 1
ATOM 2427 C C . LEU B 1 116 ? -3.457 11.898 -6.098 1 88.75 116 LEU B C 1
ATOM 2429 O O . LEU B 1 116 ? -3.699 12.898 -6.781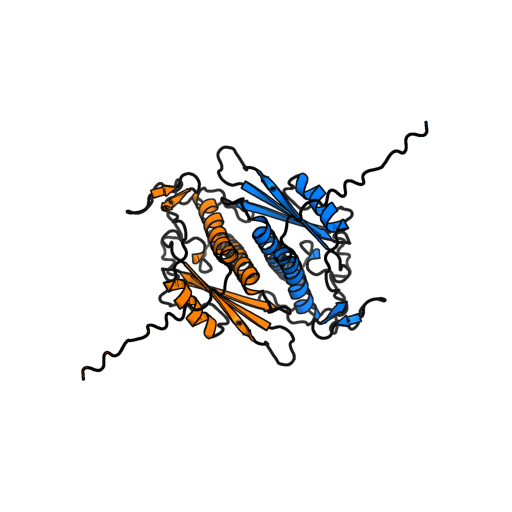 1 88.75 116 LEU B O 1
ATOM 2433 N N . GLY B 1 117 ? -2.268 11.398 -5.988 1 85.81 117 GLY B N 1
ATOM 2434 C CA . GLY B 1 117 ? -1.155 11.961 -6.734 1 85.81 117 GLY B CA 1
ATOM 2435 C C . GLY B 1 117 ? -1.384 11.969 -8.234 1 85.81 117 GLY B C 1
ATOM 2436 O O . GLY B 1 117 ? -1.081 12.953 -8.914 1 85.81 117 GLY B O 1
ATOM 2437 N N . GLN B 1 118 ? -1.915 10.914 -8.656 1 81.44 118 GLN B N 1
ATOM 2438 C CA . GLN B 1 118 ? -2.223 10.812 -10.078 1 81.44 118 GLN B CA 1
ATOM 2439 C C . GLN B 1 118 ? -3.281 11.836 -10.484 1 81.44 118 GLN B C 1
ATOM 2441 O O . GLN B 1 118 ? -3.176 12.461 -11.547 1 81.44 118 GLN B O 1
ATOM 2446 N N . GLU B 1 119 ? -4.199 12 -9.641 1 80.12 119 GLU B N 1
ATOM 2447 C CA . GLU B 1 119 ? -5.266 12.969 -9.898 1 80.12 119 GLU B CA 1
ATOM 2448 C C . GLU B 1 119 ? -4.727 14.391 -9.914 1 80.12 119 GLU B C 1
ATOM 2450 O O . GLU B 1 119 ? -5.129 15.203 -10.75 1 80.12 119 GLU B O 1
ATOM 2455 N N . LEU B 1 120 ? -3.891 14.656 -9.039 1 79.75 120 LEU B N 1
ATOM 2456 C CA . LEU B 1 120 ? -3.309 15.984 -8.93 1 79.75 120 LEU B CA 1
ATOM 2457 C C . LEU B 1 120 ? -2.445 16.312 -10.141 1 79.75 120 LEU B C 1
ATOM 2459 O O . LEU B 1 120 ? -2.408 17.453 -10.594 1 79.75 120 LEU B O 1
ATOM 2463 N N . THR B 1 121 ? -1.782 15.375 -10.648 1 73.5 121 THR B N 1
ATOM 2464 C CA . THR B 1 121 ? -0.976 15.547 -11.852 1 73.5 121 THR B CA 1
ATOM 2465 C C . THR B 1 121 ? -1.864 15.797 -13.07 1 73.5 121 THR B C 1
ATOM 2467 O O . THR B 1 121 ? -1.555 16.656 -13.906 1 73.5 121 THR B O 1
ATOM 2470 N N . ALA B 1 122 ? -2.982 15.117 -13.047 1 67.25 122 ALA B N 1
ATOM 2471 C CA . ALA B 1 122 ? -3.898 15.234 -14.18 1 67.25 122 ALA B CA 1
ATOM 2472 C C . ALA B 1 122 ? -4.684 16.547 -14.109 1 67.25 122 ALA B C 1
ATOM 2474 O O . ALA B 1 122 ? -5.02 17.125 -15.148 1 67.25 122 ALA B O 1
ATOM 2475 N N . ALA B 1 123 ? -5.176 16.922 -12.906 1 60.81 123 ALA B N 1
ATOM 2476 C CA . ALA B 1 123 ? -6.016 18.109 -12.727 1 60.81 123 ALA B CA 1
ATOM 2477 C C . ALA B 1 123 ? -5.23 19.375 -13.016 1 60.81 123 ALA B C 1
ATOM 2479 O O . ALA B 1 123 ? -5.812 20.406 -13.398 1 60.81 123 ALA B O 1
ATOM 2480 N N . SER B 1 124 ? -3.914 19.578 -12.406 1 53.44 124 SER B N 1
ATOM 2481 C CA . SER B 1 124 ? -3.195 20.797 -12.75 1 53.44 124 SER B CA 1
ATOM 2482 C C . SER B 1 124 ? -3.418 21.172 -14.211 1 53.44 124 SER B C 1
ATOM 2484 O O . SER B 1 124 ? -3.236 22.328 -14.594 1 53.44 124 SER B O 1
ATOM 2486 N N . LEU B 1 125 ? -3.857 20.281 -15.125 1 46.19 125 LEU B N 1
ATOM 2487 C CA . LEU B 1 125 ? -3.98 20.703 -16.516 1 46.19 125 LEU B CA 1
ATOM 2488 C C . LEU B 1 125 ? -5.355 21.312 -16.781 1 46.19 125 LEU B C 1
ATOM 2490 O O . LEU B 1 125 ? -5.512 22.141 -17.688 1 46.19 125 LEU B O 1
ATOM 2494 N N . ASN B 1 126 ? -6.484 20.984 -16.297 1 44.97 126 ASN B N 1
ATOM 2495 C CA . ASN B 1 126 ? -7.75 21.609 -16.656 1 44.97 126 ASN B CA 1
ATOM 2496 C C . ASN B 1 126 ? -8.906 21.047 -15.836 1 44.97 126 ASN B C 1
ATOM 2498 O O . ASN B 1 126 ? -10.062 21.438 -16.031 1 44.97 126 ASN B O 1
ATOM 2502 N N . ASN B 1 127 ? -8.648 19.984 -14.758 1 53.09 127 ASN B N 1
ATOM 2503 C CA . ASN B 1 127 ? -9.844 19.281 -14.32 1 53.09 127 ASN B CA 1
ATOM 2504 C C 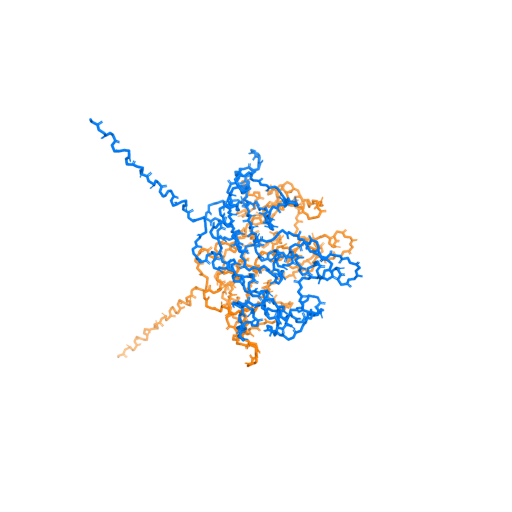. ASN B 1 127 ? -9.883 19.141 -12.805 1 53.09 127 ASN B C 1
ATOM 2506 O O . ASN B 1 127 ? -8.852 19.25 -12.141 1 53.09 127 ASN B O 1
ATOM 2510 N N . THR B 1 128 ? -11.133 19.312 -12.18 1 55.38 128 THR B N 1
ATOM 2511 C CA . THR B 1 128 ? -11.516 19.172 -10.781 1 55.38 128 THR B CA 1
ATOM 2512 C C . THR B 1 128 ? -11.07 17.828 -10.219 1 55.38 128 THR B C 1
ATOM 2514 O O . THR B 1 128 ? -11.18 16.812 -10.898 1 55.38 128 THR B O 1
ATOM 2517 N N . ILE B 1 129 ? -10.25 17.891 -9.164 1 55.62 129 ILE B N 1
ATOM 2518 C CA . ILE B 1 129 ? -9.891 16.688 -8.445 1 55.62 129 ILE B CA 1
ATOM 2519 C C . ILE B 1 129 ? -11.148 16.016 -7.902 1 55.62 129 ILE B C 1
ATOM 2521 O O . ILE B 1 129 ? -11.914 16.625 -7.152 1 55.62 129 ILE B O 1
ATOM 2525 N N . THR B 1 130 ? -11.43 14.859 -8.422 1 59.84 130 THR B N 1
ATOM 2526 C CA . THR B 1 130 ? -12.734 14.297 -8.094 1 59.84 130 THR B CA 1
ATOM 2527 C C . THR B 1 130 ? -12.57 12.992 -7.316 1 59.84 130 THR B C 1
ATOM 2529 O O . THR B 1 130 ? -13.562 12.398 -6.879 1 59.84 130 THR B O 1
ATOM 2532 N N . LYS B 1 131 ? -11.234 12.68 -7.07 1 71.31 131 LYS B N 1
ATOM 2533 C CA . LYS B 1 131 ? -11.133 11.375 -6.43 1 71.31 131 LYS B CA 1
ATOM 2534 C C . LYS B 1 131 ? -10.07 11.391 -5.332 1 71.31 131 LYS B C 1
ATOM 2536 O O . LYS B 1 131 ? -9.008 12 -5.492 1 71.31 131 LYS B O 1
ATOM 2541 N N . LYS B 1 132 ? -10.453 10.812 -4.262 1 77.31 132 LYS B N 1
ATOM 2542 C CA . LYS B 1 132 ? -9.578 10.508 -3.129 1 77.31 132 LYS B CA 1
ATOM 2543 C C . LYS B 1 132 ? -9.148 11.781 -2.412 1 77.31 132 LYS B C 1
ATOM 2545 O O . LYS B 1 132 ? -8.117 11.805 -1.745 1 77.31 132 LYS B O 1
ATOM 2550 N N . THR B 1 133 ? -9.953 12.844 -2.512 1 86.31 133 THR B N 1
ATOM 2551 C CA . THR B 1 133 ? -9.633 14.109 -1.866 1 86.31 133 THR B CA 1
ATOM 2552 C C . THR B 1 133 ? -9.664 13.969 -0.347 1 86.31 133 THR B C 1
ATOM 2554 O O . THR B 1 133 ? -9.039 14.75 0.369 1 86.31 133 THR B O 1
ATOM 2557 N N . GLN B 1 134 ? -10.297 12.906 0.076 1 89.94 134 GLN B N 1
ATOM 2558 C CA . GLN B 1 134 ? -10.398 12.664 1.512 1 89.94 134 GLN B CA 1
ATOM 2559 C C . GLN B 1 134 ? -9.016 12.461 2.131 1 89.94 134 GLN B C 1
ATOM 2561 O O . GLN B 1 134 ? -8.836 12.664 3.332 1 89.94 134 GLN B O 1
ATOM 2566 N N . MET B 1 135 ? -8.086 12.117 1.317 1 92.88 135 MET B N 1
ATOM 2567 C CA . MET B 1 135 ? -6.73 11.883 1.798 1 92.88 135 MET B CA 1
ATOM 2568 C C . MET B 1 135 ? -6.074 13.188 2.242 1 92.88 135 MET B C 1
ATOM 2570 O O . MET B 1 135 ? -5.199 13.18 3.107 1 92.88 135 MET B O 1
ATOM 2574 N N . ALA B 1 136 ? -6.531 14.328 1.678 1 91.69 136 ALA B N 1
ATOM 2575 C CA . ALA B 1 136 ? -5.801 15.562 1.944 1 91.69 136 ALA B CA 1
ATOM 2576 C C . ALA B 1 136 ? -6.73 16.781 1.877 1 91.69 136 ALA B C 1
ATOM 2578 O O . ALA B 1 136 ? -6.305 17.875 1.508 1 91.69 136 ALA B O 1
ATOM 2579 N N . TRP B 1 137 ? -7.957 16.562 2.086 1 90.62 137 TRP B N 1
ATOM 2580 C CA . TRP B 1 137 ? -8.859 17.703 2.238 1 90.62 137 TRP B CA 1
ATOM 2581 C C . TRP B 1 137 ? -8.641 18.406 3.574 1 90.62 137 TRP B C 1
ATOM 2583 O O . TRP B 1 137 ? -8.867 17.812 4.637 1 90.62 137 TRP B O 1
ATOM 2593 N N . ALA B 1 138 ? -8.32 19.641 3.488 1 92.5 138 ALA B N 1
ATOM 2594 C CA . ALA B 1 138 ? -7.75 20.344 4.637 1 92.5 138 ALA B CA 1
ATOM 2595 C C . ALA B 1 138 ? -8.773 20.469 5.762 1 92.5 138 ALA B C 1
ATOM 2597 O O . ALA B 1 138 ? -8.414 20.484 6.938 1 92.5 138 ALA B O 1
ATOM 2598 N N . GLU B 1 139 ? -10.031 20.562 5.445 1 89.88 139 GLU B N 1
ATOM 2599 C CA . GLU B 1 139 ? -11.039 20.938 6.434 1 89.88 139 GLU B CA 1
ATOM 2600 C C . GLU B 1 139 ? -11.539 19.734 7.211 1 89.88 139 GLU B C 1
ATOM 2602 O O . GLU B 1 139 ? -12.266 19.875 8.195 1 89.88 139 GLU B O 1
ATOM 2607 N N . ILE B 1 140 ? -11.156 18.594 6.781 1 91.12 140 ILE B N 1
ATOM 2608 C CA . ILE B 1 140 ? -11.625 17.438 7.527 1 91.12 140 ILE B CA 1
ATOM 2609 C C . ILE B 1 140 ? -10.492 16.906 8.406 1 91.12 140 ILE B C 1
ATOM 2611 O O . ILE B 1 140 ? -9.312 17.016 8.055 1 91.12 140 ILE B O 1
ATOM 2615 N N . ASN B 1 141 ? -10.969 16.328 9.625 1 95.81 141 ASN B N 1
ATOM 2616 C CA . ASN B 1 141 ? -9.914 15.812 10.484 1 95.81 141 ASN B CA 1
ATOM 2617 C C . ASN B 1 141 ? -10.352 14.539 11.211 1 95.81 141 ASN B C 1
ATOM 2619 O O . ASN B 1 141 ? -9.688 14.094 12.141 1 95.81 141 ASN B O 1
ATOM 2623 N N . LEU B 1 142 ? -11.516 14.008 10.828 1 97.31 142 LEU B N 1
ATOM 2624 C CA . LEU B 1 142 ? -11.977 12.766 11.445 1 97.31 142 LEU B CA 1
ATOM 2625 C C . LEU B 1 142 ? -12.18 11.68 10.391 1 97.31 142 LEU B C 1
ATOM 2627 O O . LEU B 1 142 ? -12.695 11.953 9.305 1 97.31 142 LEU B O 1
ATOM 2631 N N . MET B 1 143 ? -11.758 10.492 10.781 1 96.88 143 MET B N 1
ATOM 2632 C CA . MET B 1 143 ? -11.953 9.352 9.898 1 96.88 143 MET B CA 1
ATOM 2633 C C . MET B 1 143 ? -12.148 8.07 10.703 1 96.88 143 MET B C 1
ATOM 2635 O O . MET B 1 143 ? -11.844 8.031 11.898 1 96.88 143 MET B O 1
ATOM 2639 N N . GLY B 1 144 ? -12.688 7.109 10.133 1 97.19 144 GLY B N 1
ATOM 2640 C CA . GLY B 1 144 ? -12.781 5.738 10.609 1 97.19 144 GLY B CA 1
ATOM 2641 C C . GLY B 1 144 ? -12.945 4.727 9.492 1 97.19 144 GLY B C 1
ATOM 2642 O O . GLY B 1 144 ? -13.547 5.027 8.461 1 97.19 144 GLY B O 1
ATOM 2643 N N . CYS B 1 145 ? -12.414 3.523 9.703 1 97.56 145 CYS B N 1
ATOM 2644 C CA . CYS B 1 145 ? -12.43 2.52 8.648 1 97.56 145 CYS B CA 1
ATOM 2645 C C . CYS B 1 145 ? -12.914 1.176 9.18 1 97.56 145 CYS B C 1
ATOM 2647 O O . CYS B 1 145 ? -12.875 0.927 10.383 1 97.56 145 CYS B O 1
ATOM 2649 N N . SER B 1 146 ? -13.289 0.374 8.281 1 97 146 SER B N 1
ATOM 2650 C CA . SER B 1 146 ? -13.648 -1.017 8.539 1 97 146 SER B CA 1
ATOM 2651 C C . SER B 1 146 ? -13.344 -1.9 7.34 1 97 146 SER B C 1
ATOM 2653 O O . SER B 1 146 ? -13.289 -1.418 6.203 1 97 146 SER B O 1
ATOM 2655 N N . VAL B 1 147 ? -13.086 -3.105 7.652 1 96.94 147 VAL B N 1
ATOM 2656 C CA . VAL B 1 147 ? -12.766 -4.086 6.621 1 96.94 147 VAL B CA 1
ATOM 2657 C C . VAL B 1 147 ? -13.672 -5.309 6.77 1 96.94 147 VAL B C 1
ATOM 2659 O O . VAL B 1 147 ? -14.055 -5.672 7.883 1 96.94 147 VAL B O 1
ATOM 2662 N N . LYS B 1 148 ? -14.055 -5.867 5.656 1 96 148 LYS B N 1
ATOM 2663 C CA . LYS B 1 148 ? -14.977 -7 5.664 1 96 148 LYS B CA 1
ATOM 2664 C C . LYS B 1 148 ? -14.508 -8.094 4.711 1 96 148 LYS B C 1
ATOM 2666 O O . LYS B 1 148 ? -14.102 -7.816 3.584 1 96 148 LYS B O 1
ATOM 2671 N N . ASN B 1 149 ? -14.5 -9.32 5.219 1 96.19 149 ASN B N 1
ATOM 2672 C CA . ASN B 1 149 ? -14.43 -10.508 4.375 1 96.19 149 ASN B CA 1
ATOM 2673 C C . ASN B 1 149 ? -15.773 -10.797 3.703 1 96.19 149 ASN B C 1
ATOM 2675 O O . ASN B 1 149 ? -16.75 -11.117 4.379 1 96.19 149 ASN B O 1
ATOM 2679 N N . CYS B 1 150 ? -15.852 -10.695 2.395 1 95.38 150 CYS B N 1
ATOM 2680 C CA . CYS B 1 150 ? -17.094 -10.773 1.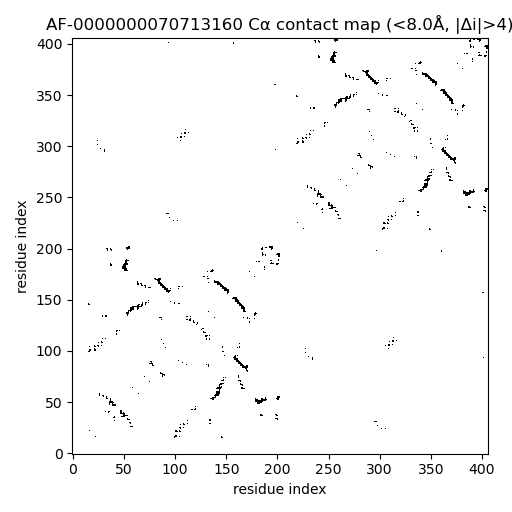64 1 95.38 150 CYS B CA 1
ATOM 2681 C C . CYS B 1 150 ? -17.297 -12.172 1.052 1 95.38 150 CYS B C 1
ATOM 2683 O O . CYS B 1 150 ? -18.234 -12.398 0.295 1 95.38 150 CYS B O 1
ATOM 2685 N N . GLY B 1 151 ? -16.328 -13.047 1.323 1 93.5 151 GLY B N 1
ATOM 2686 C CA . GLY B 1 151 ? -16.438 -14.422 0.854 1 93.5 151 GLY B CA 1
ATOM 2687 C C . GLY B 1 151 ? -15.844 -14.633 -0.525 1 93.5 151 GLY B C 1
ATOM 2688 O O . GLY B 1 151 ? -15.242 -13.711 -1.094 1 93.5 151 GLY B O 1
ATOM 2689 N N . LYS B 1 152 ? -15.961 -15.891 -1.038 1 89.88 152 LYS B N 1
ATOM 2690 C CA . LYS B 1 152 ? -15.398 -16.266 -2.332 1 89.88 152 LYS B CA 1
ATOM 2691 C C . LYS B 1 152 ? -16.125 -15.562 -3.475 1 89.88 152 LYS B C 1
ATOM 2693 O O . LYS B 1 152 ? -17.359 -15.406 -3.434 1 89.88 152 LYS B O 1
ATOM 2698 N N . VAL B 1 153 ? -15.336 -15.094 -4.445 1 81.19 153 VAL B N 1
ATOM 2699 C CA . VAL B 1 153 ? -15.891 -14.375 -5.59 1 81.19 153 VAL B CA 1
ATOM 2700 C C . VAL B 1 153 ? -16.797 -15.312 -6.395 1 81.19 153 VAL B C 1
ATOM 2702 O O . VAL B 1 153 ? -17.875 -14.914 -6.836 1 81.19 153 VAL B O 1
ATOM 2705 N N . SER B 1 154 ? -16.344 -16.469 -6.672 1 79.69 154 SER B N 1
ATOM 2706 C CA . SER B 1 154 ? -17.125 -17.516 -7.324 1 79.69 154 SER B CA 1
ATOM 2707 C C . SER B 1 154 ? -16.672 -18.891 -6.859 1 79.69 154 SER B C 1
ATOM 2709 O O . SER B 1 154 ? -15.586 -19.047 -6.301 1 79.69 154 SER B O 1
ATOM 2711 N N . PRO B 1 155 ? -17.578 -19.797 -7.008 1 75.5 155 PRO B N 1
ATOM 2712 C CA . PRO B 1 155 ? -17.203 -21.172 -6.637 1 75.5 155 PRO B CA 1
ATOM 2713 C C . PRO B 1 155 ? -15.93 -21.641 -7.348 1 75.5 155 PRO B C 1
ATOM 2715 O O . PRO B 1 155 ? -15.18 -22.453 -6.805 1 75.5 155 PRO B O 1
ATOM 2718 N N . GLU B 1 156 ? -15.758 -21.062 -8.547 1 75.44 156 GLU B N 1
ATOM 2719 C CA . GLU B 1 156 ? -14.641 -21.516 -9.359 1 75.44 156 GLU B CA 1
ATOM 2720 C C . GLU B 1 156 ? -13.352 -20.781 -8.992 1 75.44 156 GLU B C 1
ATOM 2722 O O . GLU B 1 156 ? -12.258 -21.281 -9.266 1 75.44 156 GLU B O 1
ATOM 2727 N N . LYS B 1 157 ? -13.602 -19.656 -8.398 1 76.62 157 LYS B N 1
ATOM 2728 C CA . LYS B 1 157 ? -12.422 -18.859 -8.047 1 76.62 157 LYS B CA 1
ATOM 2729 C C . LYS B 1 157 ? -12.023 -19.094 -6.594 1 76.62 157 LYS B C 1
ATOM 2731 O O . LYS B 1 157 ? -12.883 -19.234 -5.719 1 76.62 157 LYS B O 1
ATOM 2736 N N . ASN B 1 158 ? -10.742 -19.266 -6.309 1 85.31 158 ASN B N 1
ATOM 2737 C CA . ASN B 1 158 ? -10.227 -19.594 -4.98 1 85.31 158 ASN B CA 1
ATOM 2738 C C . ASN B 1 158 ? -9.828 -18.328 -4.219 1 85.31 158 ASN B C 1
ATOM 2740 O O . ASN B 1 158 ? -9.242 -18.406 -3.139 1 85.31 158 ASN B O 1
ATOM 2744 N N . THR B 1 159 ? -10.234 -17.188 -4.77 1 90.94 159 THR B N 1
ATOM 2745 C CA . THR B 1 159 ? -9.883 -15.961 -4.066 1 90.94 159 THR B CA 1
ATOM 2746 C C . THR B 1 159 ? -11.078 -15.43 -3.285 1 90.94 159 THR B C 1
ATOM 2748 O O . THR B 1 159 ? -12.227 -15.648 -3.668 1 90.94 159 THR B O 1
ATOM 2751 N N . THR B 1 160 ? -10.781 -14.805 -2.189 1 94.62 160 THR B N 1
ATOM 2752 C CA . THR B 1 160 ? -11.766 -14.164 -1.324 1 94.62 160 THR B CA 1
ATOM 2753 C C . THR B 1 160 ? -11.781 -12.656 -1.552 1 94.62 160 THR B C 1
ATOM 2755 O O . THR B 1 160 ? -10.734 -12.023 -1.66 1 94.62 160 THR B O 1
ATOM 2758 N N . LYS B 1 161 ? -12.992 -12.148 -1.684 1 94.69 161 LYS B N 1
ATOM 2759 C CA . LYS B 1 161 ? -13.156 -10.703 -1.784 1 94.69 161 LYS B CA 1
ATOM 2760 C C . LYS B 1 161 ? -13.094 -10.039 -0.409 1 94.69 161 LYS B C 1
ATOM 2762 O O . LYS B 1 161 ? -13.781 -10.469 0.522 1 94.69 161 LYS B O 1
ATOM 2767 N N . ILE B 1 162 ? -12.195 -9.078 -0.24 1 96.06 162 ILE B N 1
ATOM 2768 C CA . ILE B 1 162 ? -12.086 -8.258 0.965 1 96.06 162 ILE B CA 1
ATOM 2769 C C . ILE B 1 162 ? -12.336 -6.793 0.621 1 96.06 162 ILE B C 1
ATOM 2771 O O . ILE B 1 162 ? -11.797 -6.273 -0.355 1 96.06 162 ILE B O 1
ATOM 2775 N N . VAL B 1 163 ? -13.195 -6.133 1.424 1 95.88 163 VAL B N 1
ATOM 2776 C CA . VAL B 1 163 ? -13.516 -4.734 1.146 1 95.88 163 VAL B CA 1
ATOM 2777 C C . VAL B 1 163 ? -13.109 -3.863 2.33 1 95.88 163 VAL B C 1
ATOM 2779 O O . VAL B 1 163 ? -13.414 -4.184 3.48 1 95.88 163 VAL B O 1
ATOM 2782 N N . LEU B 1 164 ? -12.336 -2.824 2.061 1 97.06 164 LEU B N 1
ATOM 2783 C CA . LEU B 1 164 ? -12 -1.771 3.014 1 97.06 164 LEU B CA 1
ATOM 2784 C C . LEU B 1 164 ? -12.844 -0.523 2.762 1 97.06 164 LEU B C 1
ATOM 2786 O O . LEU B 1 164 ? -12.922 -0.045 1.627 1 97.06 164 LEU B O 1
ATOM 2790 N N . VAL B 1 165 ? -13.484 -0.056 3.811 1 96.12 165 VAL B N 1
ATOM 2791 C CA . VAL B 1 165 ? -14.234 1.196 3.75 1 96.12 165 VAL B CA 1
ATOM 2792 C C . VAL B 1 165 ? -13.695 2.17 4.797 1 96.12 165 VAL B C 1
ATOM 2794 O O . VAL B 1 165 ? -13.531 1.809 5.965 1 96.12 165 VAL B O 1
ATOM 2797 N N . CYS B 1 166 ? -13.422 3.375 4.398 1 96 166 CYS B N 1
ATOM 2798 C CA . CYS B 1 166 ? -13.164 4.461 5.34 1 96 166 CYS B CA 1
ATOM 2799 C C . CYS B 1 166 ? -14.156 5.594 5.148 1 96 166 CYS B C 1
ATOM 2801 O O . CYS B 1 166 ? -14.477 5.969 4.02 1 96 166 CYS B O 1
ATOM 2803 N N . LYS B 1 167 ? -14.625 6.078 6.246 1 94.75 167 LYS B N 1
ATOM 2804 C CA . LYS B 1 167 ? -15.516 7.234 6.289 1 94.75 167 LYS B CA 1
ATOM 2805 C C . LYS B 1 167 ? -14.805 8.453 6.863 1 94.75 167 LYS B C 1
ATOM 2807 O O . LYS B 1 167 ? -13.953 8.32 7.75 1 94.75 167 LYS B O 1
ATOM 2812 N N . TYR B 1 168 ? -15.25 9.594 6.332 1 94.44 168 TYR B N 1
ATOM 2813 C CA . TYR B 1 168 ? -14.695 10.883 6.742 1 94.44 168 TYR B CA 1
ATOM 2814 C C . TYR B 1 168 ? -15.797 11.875 7.082 1 94.44 168 TYR B C 1
ATOM 2816 O O . TYR B 1 168 ? -16.922 11.742 6.609 1 94.44 168 TYR B O 1
ATOM 2824 N N . GLU B 1 169 ? -15.57 12.859 7.867 1 90.06 169 GLU B N 1
ATOM 2825 C CA . GLU B 1 169 ? -16.5 13.836 8.445 1 90.06 169 GLU B CA 1
ATOM 2826 C C . GLU B 1 169 ? -17.297 14.539 7.355 1 90.06 169 GLU B C 1
ATOM 2828 O O . GLU B 1 169 ? -18.5 14.805 7.531 1 90.06 169 GLU B O 1
ATOM 2833 N N . LEU B 1 170 ? -16.781 14.93 6.211 1 82.12 170 LEU B N 1
ATOM 2834 C CA . LEU B 1 170 ? -17.5 15.695 5.195 1 82.12 170 LEU B CA 1
ATOM 2835 C C . LEU B 1 170 ? -17.5 14.953 3.861 1 82.12 170 LEU B C 1
ATOM 2837 O O . LEU B 1 170 ? -16.531 14.266 3.529 1 82.12 170 LEU B O 1
ATOM 2841 N N . PRO B 1 171 ? -18.703 15.078 3.223 1 75.88 171 PRO B N 1
ATOM 2842 C CA . PRO B 1 171 ? -18.766 14.445 1.903 1 75.88 171 PRO B CA 1
ATOM 2843 C C . PRO B 1 171 ? -17.812 15.086 0.899 1 75.88 171 PRO B C 1
ATOM 2845 O O . PRO B 1 171 ? -17.297 16.188 1.148 1 75.88 171 PRO B O 1
ATOM 2848 N N . ASP B 1 172 ? -17.516 14.164 -0.047 1 60.69 172 ASP B N 1
ATOM 2849 C CA . ASP B 1 172 ? -16.688 14.688 -1.129 1 60.69 172 ASP B CA 1
ATOM 2850 C C . ASP B 1 172 ? -17.312 15.945 -1.731 1 60.69 172 ASP B C 1
ATOM 2852 O O . ASP B 1 172 ? -18.359 15.883 -2.365 1 60.69 172 ASP B O 1
ATOM 2856 N N . ASN B 1 173 ? -17.297 17.109 -1.144 1 54.19 173 ASN B N 1
ATOM 2857 C CA . ASN B 1 173 ? -17.844 18.344 -1.727 1 54.19 173 ASN B CA 1
ATOM 2858 C C . ASN B 1 173 ? -16.734 19.234 -2.26 1 54.19 173 ASN B C 1
ATOM 2860 O O . ASN B 1 173 ? -16.5 20.328 -1.729 1 54.19 173 ASN B O 1
ATOM 2864 N N . LEU B 1 174 ? -15.766 18.516 -2.926 1 54.06 174 LEU B N 1
ATOM 2865 C CA . LEU B 1 174 ? -14.758 19.5 -3.318 1 54.06 174 LEU B CA 1
ATOM 2866 C C . LEU B 1 174 ? -15.406 20.719 -3.969 1 54.06 174 LEU B C 1
ATOM 2868 O O . LEU B 1 174 ? -16.156 20.578 -4.938 1 54.06 174 LEU B O 1
ATOM 2872 N N . SER B 1 175 ? -15.922 21.516 -3.1 1 49.69 175 SER B N 1
ATOM 2873 C CA . SER B 1 175 ? -16.203 22.828 -3.639 1 49.69 175 SER B CA 1
ATOM 2874 C C . SER B 1 175 ? -15.07 23.328 -4.527 1 49.69 175 SER B C 1
ATOM 2876 O O . SER B 1 175 ? -13.977 22.766 -4.508 1 49.69 175 SER B O 1
ATOM 2878 N N . SER B 1 176 ? -15.492 24.391 -5.25 1 46.91 176 SER B N 1
ATOM 2879 C CA . SER B 1 176 ? -14.672 25.172 -6.172 1 46.91 176 SER B CA 1
ATOM 2880 C C . SER B 1 176 ? -13.391 25.641 -5.5 1 46.91 176 SER B C 1
ATOM 2882 O O . SER B 1 176 ? -12.445 26.062 -6.176 1 46.91 176 SER B O 1
ATOM 2884 N N . SER B 1 177 ? -13.477 25.719 -4.164 1 53.84 177 SER B N 1
ATOM 2885 C CA . SER B 1 177 ? -12.383 26.5 -3.598 1 53.84 177 SER B CA 1
ATOM 2886 C C . SER B 1 177 ? -11.141 25.641 -3.398 1 53.84 177 SER B C 1
ATOM 2888 O O . SER B 1 177 ? -10.117 26.141 -2.908 1 53.84 177 SER B O 1
ATOM 2890 N N . GLY B 1 178 ? -11.039 24.453 -3.83 1 71.06 178 GLY B N 1
ATOM 2891 C CA . GLY B 1 178 ? -9.812 23.672 -3.818 1 71.06 178 GLY B CA 1
ATOM 2892 C C . GLY B 1 178 ? -9.68 22.797 -2.582 1 71.06 178 GLY B C 1
ATOM 2893 O O . GLY B 1 178 ? -10.539 22.828 -1.7 1 71.06 178 GLY B O 1
ATOM 2894 N N . MET B 1 179 ? -8.711 22.094 -2.377 1 82.44 179 MET B N 1
ATOM 2895 C CA . MET B 1 179 ? -8.492 21.094 -1.339 1 82.44 179 MET B CA 1
ATOM 2896 C C . MET B 1 179 ? -7.969 21.734 -0.061 1 82.44 179 MET B C 1
ATOM 2898 O O . MET B 1 179 ? -8.211 21.219 1.037 1 82.44 179 MET B O 1
ATOM 2902 N N . TYR B 1 180 ? -7.32 22.969 -0.227 1 89.5 180 TYR B N 1
ATOM 2903 C CA . TYR B 1 180 ? -6.734 23.625 0.933 1 89.5 180 TYR B CA 1
ATOM 2904 C C . TYR B 1 180 ? -6.363 25.062 0.605 1 89.5 180 TYR B C 1
ATOM 2906 O O . TYR B 1 180 ? -6.445 25.484 -0.551 1 89.5 180 TYR B O 1
ATOM 2914 N N . LYS B 1 181 ? -6.102 25.922 1.577 1 92 181 LYS B N 1
ATOM 2915 C CA . LYS B 1 181 ? -5.609 27.281 1.417 1 92 181 LYS B CA 1
ATOM 2916 C C . LYS B 1 181 ? -4.09 27.297 1.287 1 92 181 LYS B C 1
ATOM 2918 O O . LYS B 1 181 ? -3.375 26.938 2.223 1 92 181 LYS B O 1
ATOM 2923 N N . PRO B 1 182 ? -3.65 27.797 0.101 1 93.5 182 PRO B N 1
ATOM 2924 C CA . PRO B 1 182 ? -2.195 27.875 -0.048 1 93.5 182 PRO B CA 1
ATOM 2925 C C . PRO B 1 182 ? -1.549 28.828 0.942 1 93.5 182 PRO B C 1
ATOM 2927 O O . PRO B 1 182 ? -2.164 29.828 1.328 1 93.5 182 PRO B O 1
ATOM 2930 N N . GLY B 1 183 ? -0.304 28.531 1.385 1 96.44 183 GLY B N 1
ATOM 2931 C CA . GLY B 1 183 ? 0.455 29.375 2.295 1 96.44 183 GLY B CA 1
ATOM 2932 C C . GLY B 1 183 ? 1.4 28.578 3.186 1 96.44 183 GLY B C 1
ATOM 2933 O O . GLY B 1 183 ? 1.462 27.359 3.104 1 96.44 183 GLY B O 1
ATOM 2934 N N . LYS B 1 184 ? 2.037 29.328 4.047 1 97.31 184 LYS B N 1
ATOM 2935 C CA . LYS B 1 184 ? 2.957 28.688 4.98 1 97.31 184 LYS B CA 1
ATOM 2936 C C . LYS B 1 184 ? 2.219 27.734 5.914 1 97.31 184 LYS B C 1
ATOM 2938 O O . LYS B 1 184 ? 1.12 28.047 6.383 1 97.31 184 LYS B O 1
ATOM 2943 N N . ALA B 1 185 ? 2.857 26.641 6.219 1 97.44 185 ALA B N 1
ATOM 2944 C CA . ALA B 1 185 ? 2.242 25.547 6.961 1 97.44 185 ALA B CA 1
ATOM 2945 C C . ALA B 1 185 ? 1.615 26.047 8.258 1 97.44 185 ALA B C 1
ATOM 2947 O O . ALA B 1 185 ? 2.268 26.734 9.047 1 97.44 185 ALA B O 1
ATOM 2948 N N . CYS B 1 186 ? 0.439 25.828 8.383 1 98.25 186 CYS B N 1
ATOM 2949 C CA . CYS B 1 186 ? -0.408 25.938 9.562 1 98.25 186 CYS B CA 1
ATOM 2950 C C . CYS B 1 186 ? -0.5 27.391 10.031 1 98.25 186 CYS B C 1
ATOM 2952 O O . CYS B 1 186 ? -0.665 27.656 11.219 1 98.25 186 CYS B O 1
ATOM 2954 N N . THR B 1 187 ? -0.393 28.312 9.125 1 98.44 187 THR B N 1
ATOM 2955 C CA . THR B 1 187 ? -0.51 29.734 9.461 1 98.44 187 THR B CA 1
ATOM 2956 C C . THR B 1 187 ? -1.965 30.188 9.391 1 98.44 187 THR B C 1
ATOM 2958 O O . THR B 1 187 ? -2.297 31.297 9.82 1 98.44 187 THR B O 1
ATOM 2961 N N . SER B 1 188 ? -2.828 29.375 8.828 1 98 188 SER B N 1
ATOM 2962 C CA . SER B 1 188 ? -4.234 29.734 8.711 1 98 188 SER B CA 1
ATOM 2963 C C . SER B 1 188 ? -5.137 28.672 9.336 1 98 188 SER B C 1
ATOM 2965 O O . SER B 1 188 ? -6.195 28.359 8.797 1 98 188 SER B O 1
ATOM 2967 N N . CYS B 1 189 ? -4.664 28.156 10.43 1 98.06 189 CYS B N 1
ATOM 2968 C CA . CYS B 1 189 ? -5.492 27.188 11.156 1 98.06 189 CYS B CA 1
ATOM 2969 C C . CYS B 1 189 ? -6.793 27.828 11.617 1 98.06 189 CYS B C 1
ATOM 2971 O O . CYS B 1 189 ? -6.797 28.984 12.07 1 98.06 189 CYS B O 1
ATOM 2973 N N . ASP B 1 190 ? -7.883 27.094 11.531 1 95.94 190 ASP B N 1
ATOM 2974 C CA . ASP B 1 190 ? -9.188 27.578 11.992 1 95.94 190 ASP B CA 1
ATOM 2975 C C . ASP B 1 190 ? -9.203 27.734 13.508 1 95.94 190 ASP B C 1
ATOM 2977 O O . ASP B 1 190 ? -8.32 27.234 14.211 1 95.94 190 ASP B O 1
ATOM 2981 N N . GLU B 1 191 ? -10.234 28.469 13.961 1 96.38 191 GLU B N 1
ATOM 2982 C CA . GLU B 1 191 ? -10.438 28.594 15.398 1 96.38 191 GLU B CA 1
ATOM 2983 C C . GLU B 1 191 ? -10.539 27.219 16.062 1 96.38 191 GLU B C 1
ATOM 2985 O O . GLU B 1 191 ? -11.203 26.312 15.547 1 96.38 191 GLU B O 1
ATOM 2990 N N . GLY B 1 192 ? -9.82 27.031 17.125 1 96.25 192 GLY B N 1
ATOM 2991 C CA . GLY B 1 192 ? -9.852 25.781 17.844 1 96.25 192 GLY B CA 1
ATOM 2992 C C . GLY B 1 192 ? -8.695 24.859 17.5 1 96.25 192 GLY B C 1
ATOM 2993 O O . GLY B 1 192 ? -8.469 23.844 18.156 1 96.25 192 GLY B O 1
ATOM 2994 N N . PHE B 1 193 ? -8.023 25.234 16.422 1 97.94 193 PHE B N 1
ATOM 2995 C CA . PHE B 1 193 ? -6.855 24.469 16.016 1 97.94 193 PHE B CA 1
ATOM 2996 C C . PHE B 1 193 ? -5.578 25.266 16.234 1 97.94 193 PHE B C 1
ATOM 2998 O O . PHE B 1 193 ? -5.59 26.5 16.125 1 97.94 193 PHE B O 1
ATOM 3005 N N . LYS B 1 194 ? -4.516 24.516 16.547 1 98.25 194 LYS B N 1
ATOM 3006 C CA . LYS B 1 194 ? -3.203 25.125 16.75 1 98.25 194 LYS B CA 1
ATOM 3007 C C . LYS B 1 194 ? -2.154 24.484 15.852 1 98.25 194 LYS B C 1
ATOM 3009 O O . LYS B 1 194 ? -2.26 23.297 15.508 1 98.25 194 LYS B O 1
ATOM 3014 N N . CYS B 1 195 ? -1.124 25.25 15.57 1 98.44 195 CYS B N 1
ATOM 3015 C CA . CYS B 1 195 ? -0.064 24.766 14.695 1 98.44 195 CYS B CA 1
ATOM 3016 C C . CYS B 1 195 ? 0.832 23.766 15.414 1 98.44 195 CYS B C 1
ATOM 3018 O O . CYS B 1 195 ? 1.376 24.062 16.484 1 98.44 195 CYS B O 1
ATOM 3020 N N . GLU B 1 196 ? 0.873 22.594 14.945 1 97.5 196 GLU B N 1
ATOM 3021 C CA . GLU B 1 196 ? 1.95 21.672 15.32 1 97.5 196 GLU B CA 1
ATOM 3022 C C . GLU B 1 196 ? 3.15 21.828 14.391 1 97.5 196 GLU B C 1
ATOM 3024 O O . GLU B 1 196 ? 3.145 21.312 13.266 1 97.5 196 GLU B O 1
ATOM 3029 N N . THR B 1 197 ? 4.176 22.484 14.828 1 94.06 197 THR B N 1
ATOM 3030 C CA . THR B 1 197 ? 5.297 22.922 14.008 1 94.06 197 THR B CA 1
ATOM 3031 C C . THR B 1 197 ? 6.012 21.734 13.383 1 94.06 197 THR B C 1
ATOM 3033 O O . THR B 1 197 ? 6.441 21.797 12.227 1 94.06 197 THR B O 1
ATOM 3036 N N . ASP B 1 198 ? 6.078 20.703 14.078 1 92.81 198 ASP B N 1
ATOM 3037 C CA . ASP B 1 198 ? 6.809 19.531 13.594 1 92.81 198 ASP B CA 1
ATOM 3038 C C . ASP B 1 198 ? 6.152 18.953 12.344 1 92.81 198 ASP B C 1
ATOM 3040 O O . ASP B 1 198 ? 6.836 18.656 11.359 1 92.81 198 ASP B O 1
ATOM 3044 N N . SER B 1 199 ? 4.82 18.844 12.352 1 95.81 199 SER B N 1
ATOM 3045 C CA . SER B 1 199 ? 4.117 18.219 11.227 1 95.81 199 SER B CA 1
ATOM 3046 C C . SER B 1 199 ? 3.637 19.266 10.227 1 95.81 199 SER B C 1
ATOM 3048 O O . SER B 1 199 ? 3.316 18.938 9.086 1 95.81 199 SER B O 1
ATOM 3050 N N . GLY B 1 200 ? 3.588 20.484 10.656 1 97.25 200 GLY B N 1
ATOM 3051 C CA . GLY B 1 200 ? 3.002 21.531 9.828 1 97.25 200 GLY B CA 1
ATOM 3052 C C . GLY B 1 200 ? 1.489 21.438 9.75 1 97.25 200 GLY B C 1
ATOM 3053 O O . GLY B 1 200 ? 0.867 22.125 8.93 1 97.25 200 GLY B O 1
ATOM 3054 N N . LEU B 1 201 ? 0.862 20.609 10.617 1 98.31 201 LEU B N 1
ATOM 3055 C CA . LEU B 1 201 ? -0.58 20.391 10.578 1 98.31 201 LEU B CA 1
ATOM 3056 C C . LEU B 1 201 ? -1.281 21.188 11.672 1 98.31 201 LEU B C 1
ATOM 3058 O O . LEU B 1 201 ? -0.665 21.547 12.68 1 98.31 201 LEU B O 1
ATOM 3062 N N . CYS B 1 202 ? -2.52 21.547 11.422 1 98.75 202 CYS B N 1
ATOM 3063 C CA . CYS B 1 202 ? -3.391 22.141 12.422 1 98.75 202 CYS B CA 1
ATOM 3064 C C . CYS B 1 202 ? -3.998 21.078 13.328 1 98.75 202 CYS B C 1
ATOM 3066 O O . CYS B 1 202 ? -4.711 20.188 12.859 1 98.75 202 CYS B O 1
ATOM 3068 N N . VAL B 1 203 ? -3.779 21.234 14.672 1 98.19 203 VAL B N 1
ATOM 3069 C CA . VAL B 1 203 ? -4.176 20.172 15.594 1 98.19 203 VAL B CA 1
ATOM 3070 C C . VAL B 1 203 ? -5.082 20.75 16.688 1 98.19 203 VAL B C 1
ATOM 3072 O O . VAL B 1 203 ? -5.035 21.938 16.969 1 98.19 203 VAL B O 1
#

Nearest PDB structures (foldseek):
  3nt8-assembly2_B  TM=7.768E-01  e=1.196E-12  Necator americanus
  5wee-assembly2_D  TM=8.011E-01  e=3.507E-11  Heligmosomoides polygyrus bakeri
  6any-assembly1_A  TM=8.072E-01  e=5.231E-10  Brugia malayi
  3q2r-assembly1_A  TM=7.278E-01  e=1.532E-10  Homo sapiens
  4g2u-assembly1_A  TM=7.514E-01  e=1.028E-09  Ostertagia ostertagi